Protein AF-A0A453RU62-F1 (afdb_monomer_lite)

Radius of gyration: 100.95 Å; chains: 1; bounding box: 197×63×290 Å

Organism: Aegilops tauschii subsp. strangulata (NCBI:txid200361)

pLDDT: mean 79.33, std 20.81, range [27.25, 98.38]

Secondary structure (DSSP, 8-state):
-HHHHHHHHHHHHHHHHHHHHHHHHHHHHHT-HHHHHHHHHHHHHHHHHHHHHHHHHHHHHHHHHHTT-----------------HHHHHHHHHHHHHHHHHHHHHHHHHHHHHHHHHHHHHHHHHHHHHHHHHHHHHHHHHHHHHHHHHHHHHHHHHHHHHHHHHHHHHHHHHHHHHHHHHHHHHHHHHHHHHHHHHHHHHHHHHHHHHHHHHHHHHHHHHHHHHHHHHHHHHHHHHHHHHHHHHHHHHHHHHHHHHHHHHHHHHHHHHHHHHHHHHHHHHHHHHHHHHHHHHHHHHHHHHHHHHHTT---HHHHHHHHHHHHHTTT-HHHHHHHHHHTT--HHHHHHTT-------------------------------------------HHHHHHHHHHHHHHHHHHHHHHHHHHHHHHHHHHHHTT--

Structure (mmCIF, N/CA/C/O backbone):
data_AF-A0A453RU62-F1
#
_entry.id   AF-A0A453RU62-F1
#
loop_
_atom_site.group_PDB
_atom_site.id
_atom_site.type_symbol
_atom_site.label_atom_id
_atom_site.label_alt_id
_atom_site.label_comp_id
_atom_site.label_asym_id
_atom_site.label_entity_id
_atom_site.label_seq_id
_atom_site.pdbx_PDB_ins_code
_atom_site.Cartn_x
_atom_site.Cartn_y
_atom_site.Cartn_z
_atom_site.occupancy
_atom_site.B_iso_or_equiv
_atom_site.auth_seq_id
_atom_site.auth_comp_id
_atom_site.auth_asym_id
_atom_site.auth_atom_id
_atom_site.pdbx_PDB_model_num
ATOM 1 N N . MET A 1 1 ? 6.036 -5.858 13.578 1.00 65.94 1 MET A N 1
ATOM 2 C CA . MET A 1 1 ? 5.530 -7.227 13.316 1.00 65.94 1 MET A CA 1
ATOM 3 C C . MET A 1 1 ? 5.853 -8.172 14.461 1.00 65.94 1 MET A C 1
ATOM 5 O O . MET A 1 1 ? 4.916 -8.667 15.067 1.00 65.94 1 MET A O 1
ATOM 9 N N . GLU A 1 2 ? 7.126 -8.400 14.797 1.00 74.25 2 GLU A N 1
ATOM 10 C CA . GLU A 1 2 ? 7.509 -9.348 15.863 1.00 74.25 2 GLU A CA 1
ATOM 11 C C . GLU A 1 2 ? 6.912 -8.995 17.237 1.00 74.25 2 GLU A C 1
ATOM 13 O O . GLU A 1 2 ? 6.367 -9.871 17.901 1.00 74.25 2 GLU A O 1
ATOM 18 N N . GLU A 1 3 ? 6.904 -7.714 17.619 1.00 75.75 3 GLU A N 1
ATOM 19 C CA . GLU A 1 3 ? 6.284 -7.241 18.869 1.00 75.75 3 GLU A CA 1
ATOM 20 C C . GLU A 1 3 ? 4.775 -7.529 18.925 1.00 75.75 3 GLU A C 1
ATOM 22 O O . GLU A 1 3 ? 4.309 -8.123 19.891 1.00 75.75 3 GLU A O 1
ATOM 27 N N . LEU A 1 4 ? 4.025 -7.244 17.852 1.00 85.00 4 LEU A N 1
ATOM 28 C CA . LEU A 1 4 ? 2.602 -7.608 17.744 1.00 85.00 4 LEU A CA 1
ATOM 29 C C . LEU A 1 4 ? 2.389 -9.129 17.832 1.00 85.00 4 LEU A C 1
ATOM 31 O O . LEU A 1 4 ? 1.405 -9.591 18.406 1.00 85.00 4 LEU A O 1
ATOM 35 N N . HIS A 1 5 ? 3.316 -9.928 17.293 1.00 83.94 5 HIS A N 1
ATOM 36 C CA . HIS A 1 5 ? 3.272 -11.383 17.435 1.00 83.94 5 HIS A CA 1
ATOM 37 C C . HIS A 1 5 ? 3.538 -11.834 18.879 1.00 83.94 5 HIS A C 1
ATOM 39 O O . HIS A 1 5 ? 2.897 -12.782 19.339 1.00 83.94 5 HIS A O 1
ATOM 45 N N . LYS A 1 6 ? 4.429 -11.142 19.601 1.00 93.56 6 LYS A N 1
ATOM 46 C CA . LYS A 1 6 ? 4.709 -11.366 21.024 1.00 93.56 6 LYS A CA 1
ATOM 47 C C . LYS A 1 6 ? 3.495 -11.013 21.880 1.00 93.56 6 LYS A C 1
ATOM 49 O O . LYS A 1 6 ? 3.019 -11.886 22.599 1.00 93.56 6 LYS A O 1
ATOM 54 N N . GLU A 1 7 ? 2.931 -9.817 21.725 1.00 91.75 7 GLU A N 1
ATOM 55 C CA . GLU A 1 7 ? 1.714 -9.379 22.423 1.00 91.75 7 GLU A CA 1
ATOM 56 C C . GLU A 1 7 ? 0.537 -10.330 22.164 1.00 91.75 7 GLU A C 1
ATOM 58 O O . GLU A 1 7 ? -0.143 -10.757 23.097 1.00 91.75 7 GLU A O 1
ATOM 63 N N . LEU A 1 8 ? 0.331 -10.754 20.911 1.00 91.75 8 LEU A N 1
ATOM 64 C CA . LEU A 1 8 ? -0.702 -11.731 20.562 1.00 91.75 8 LEU A CA 1
ATOM 65 C C . LEU A 1 8 ? -0.430 -13.118 21.174 1.00 91.75 8 LEU A C 1
ATOM 67 O O . LEU A 1 8 ? -1.374 -13.830 21.519 1.00 91.75 8 LEU A O 1
ATOM 71 N N . SER A 1 9 ? 0.835 -13.507 21.355 1.00 92.25 9 SER A N 1
ATOM 72 C CA . SER A 1 9 ? 1.198 -14.749 22.050 1.00 92.25 9 SER A CA 1
ATOM 73 C C . SER A 1 9 ? 0.950 -14.666 23.563 1.00 92.25 9 SER A C 1
ATOM 75 O O . SER A 1 9 ? 0.427 -15.620 24.142 1.00 92.25 9 SER A O 1
ATOM 77 N N . GLU A 1 10 ? 1.224 -13.510 24.177 1.00 94.56 10 GLU A N 1
ATOM 78 C CA . GLU A 1 10 ? 0.992 -13.218 25.596 1.00 94.56 10 GLU A CA 1
ATOM 79 C C . GLU A 1 10 ? -0.510 -13.149 25.897 1.00 94.56 10 GLU A C 1
ATOM 81 O O . GLU A 1 10 ? -0.995 -13.869 26.769 1.00 94.56 10 GLU A O 1
ATOM 86 N N . LYS A 1 11 ? -1.298 -12.426 25.091 1.00 93.38 11 LYS A N 1
ATOM 87 C CA . LYS A 1 11 ? -2.767 -12.404 25.215 1.00 93.38 11 LYS A CA 1
ATOM 88 C C . LYS A 1 11 ? -3.402 -13.777 24.975 1.00 93.38 11 LYS A C 1
ATOM 90 O O . LYS A 1 11 ? -4.380 -14.130 25.632 1.00 93.38 11 LYS A O 1
ATOM 95 N N . LYS A 1 12 ? -2.811 -14.608 24.108 1.00 93.81 12 LYS A N 1
ATOM 96 C CA . LYS A 1 12 ? -3.207 -16.015 23.915 1.00 93.81 12 LYS A CA 1
ATOM 97 C C . LYS A 1 12 ? -2.705 -16.949 25.031 1.00 93.81 12 LYS A C 1
ATOM 99 O O . LYS A 1 12 ? -3.113 -18.112 25.067 1.00 93.81 12 LYS A O 1
ATOM 104 N N . ALA A 1 13 ? -1.830 -16.501 25.929 1.00 92.69 13 ALA A N 1
ATOM 105 C CA . ALA A 1 13 ? -1.513 -17.192 27.179 1.00 92.69 13 ALA A CA 1
ATOM 106 C C . ALA A 1 13 ? -2.485 -16.759 28.290 1.00 92.69 13 ALA A C 1
ATOM 108 O O . ALA A 1 13 ? -3.136 -17.623 28.871 1.00 92.69 13 ALA A O 1
ATOM 109 N N . GLU A 1 14 ? -2.685 -15.450 28.486 1.00 93.62 14 GLU A N 1
ATOM 110 C CA . GLU A 1 14 ? -3.665 -14.883 29.432 1.00 93.62 14 GLU A CA 1
ATOM 111 C C . GLU A 1 14 ? -5.068 -15.477 29.243 1.00 93.62 14 GLU A C 1
ATOM 113 O O . GLU A 1 14 ? -5.672 -15.945 30.205 1.00 93.62 14 GLU A O 1
ATOM 118 N N . LEU A 1 15 ? -5.568 -15.538 28.000 1.00 92.62 15 LEU A N 1
ATOM 119 C CA . LEU A 1 15 ? -6.880 -16.123 27.697 1.00 92.62 15 LEU A CA 1
ATOM 120 C C . LEU A 1 15 ? -6.996 -17.607 28.075 1.00 92.62 15 LEU A C 1
ATOM 122 O O . LEU A 1 15 ? -8.090 -18.046 28.416 1.00 92.62 15 LEU A O 1
ATOM 126 N N . ARG A 1 16 ? -5.898 -18.376 28.035 1.00 93.31 16 ARG A N 1
ATOM 127 C CA . ARG A 1 16 ? -5.907 -19.779 28.480 1.00 93.31 16 ARG A CA 1
ATOM 128 C C . ARG A 1 16 ? -5.945 -19.865 30.001 1.00 93.31 16 ARG A C 1
ATOM 130 O O . ARG A 1 16 ? -6.835 -20.527 30.515 1.00 93.31 16 ARG A O 1
ATOM 137 N N . CYS A 1 17 ? -5.102 -19.109 30.706 1.00 91.00 17 CYS A N 1
ATOM 138 C CA . CYS A 1 17 ? -5.149 -19.044 32.170 1.00 91.00 17 CYS A CA 1
ATOM 139 C C . CYS A 1 17 ? -6.540 -18.628 32.683 1.00 91.00 17 CYS A C 1
ATOM 141 O O . CYS A 1 17 ? -7.087 -19.283 33.562 1.00 91.00 17 CYS A O 1
ATOM 143 N N . LEU A 1 18 ? -7.159 -17.604 32.084 1.00 91.50 18 LEU A N 1
ATOM 144 C CA . LEU A 1 18 ? -8.507 -17.145 32.450 1.00 91.50 18 LEU A CA 1
ATOM 145 C C . LEU A 1 18 ? -9.611 -18.170 32.132 1.00 91.50 18 LEU A C 1
ATOM 147 O O . LEU A 1 18 ? -10.624 -18.219 32.831 1.00 91.50 18 LEU A O 1
ATOM 151 N N . GLN A 1 19 ? -9.435 -18.985 31.088 1.00 91.12 19 GLN A N 1
ATOM 152 C CA . GLN A 1 19 ? -10.355 -20.071 30.747 1.00 91.12 19 GLN A CA 1
ATOM 153 C C . GLN A 1 19 ? -10.204 -21.258 31.713 1.00 91.12 19 GLN A C 1
ATOM 155 O O . GLN A 1 19 ? -11.210 -21.811 32.165 1.00 91.12 19 GLN A O 1
ATOM 160 N N . ASP A 1 20 ? -8.973 -21.592 32.101 1.00 90.25 20 ASP A N 1
ATOM 161 C CA . ASP A 1 20 ? -8.682 -22.608 33.112 1.00 90.25 20 ASP A CA 1
ATOM 162 C C . ASP A 1 20 ? -9.222 -22.169 34.493 1.00 90.25 20 ASP A C 1
ATOM 164 O O . ASP A 1 20 ? -9.928 -22.942 35.142 1.00 90.25 20 ASP A O 1
ATOM 168 N N . GLU A 1 21 ? -9.028 -20.902 34.890 1.00 90.38 21 GLU A N 1
ATOM 169 C CA . GLU A 1 21 ? -9.583 -20.274 36.109 1.00 90.38 21 GLU A CA 1
ATOM 170 C C . GLU A 1 21 ? -11.116 -20.149 36.133 1.00 90.38 21 GLU A C 1
ATOM 172 O O . GLU A 1 21 ? -11.716 -19.973 37.199 1.00 90.38 21 GLU A O 1
ATOM 177 N N . LEU A 1 22 ? -11.776 -20.160 34.972 1.00 85.81 22 LEU A N 1
ATOM 178 C CA . LEU A 1 22 ? -13.232 -20.306 34.892 1.00 85.81 22 LEU A CA 1
ATOM 179 C C . LEU A 1 22 ? -13.627 -21.765 35.126 1.00 85.81 22 LEU A C 1
ATOM 181 O O . LEU A 1 22 ? -14.515 -22.034 35.933 1.00 85.81 22 LEU A O 1
ATOM 185 N N . SER A 1 23 ? -12.922 -22.706 34.490 1.00 84.12 23 SER A N 1
ATOM 186 C CA . SER A 1 23 ? -13.201 -24.136 34.639 1.00 84.12 23 SER A CA 1
ATOM 187 C C . SER A 1 23 ? -13.019 -24.632 36.079 1.00 84.12 23 SER A C 1
ATOM 189 O O . SER A 1 23 ? -13.813 -25.451 36.542 1.00 84.12 23 SER A O 1
ATOM 191 N N . THR A 1 24 ? -12.039 -24.117 36.831 1.00 83.50 24 THR A N 1
ATOM 192 C CA . THR A 1 24 ? -11.877 -24.455 38.253 1.00 83.50 24 THR A CA 1
ATOM 193 C C . THR A 1 24 ? -13.017 -23.892 39.093 1.00 83.50 24 THR A C 1
ATOM 195 O O . THR A 1 24 ? -13.647 -24.657 39.816 1.00 83.50 24 THR A O 1
ATOM 198 N N . ARG A 1 25 ? -13.374 -22.609 38.942 1.00 79.31 25 ARG A N 1
ATOM 199 C CA . ARG A 1 25 ? -14.477 -21.987 39.704 1.00 79.31 25 ARG A CA 1
ATOM 200 C C . ARG A 1 25 ? -15.849 -22.601 39.431 1.00 79.31 25 ARG A C 1
ATOM 202 O O . ARG A 1 25 ? -16.660 -22.691 40.353 1.00 79.31 25 ARG A O 1
ATOM 209 N N . ASP A 1 26 ? -16.127 -23.034 38.204 1.00 76.25 26 ASP A N 1
ATOM 210 C CA . ASP A 1 26 ? -17.387 -23.720 37.898 1.00 76.25 26 ASP A CA 1
ATOM 211 C C . ASP A 1 26 ? -17.417 -25.145 38.482 1.00 76.25 26 ASP A C 1
ATOM 213 O O . ASP A 1 26 ? -18.457 -25.575 38.986 1.00 76.25 26 ASP A O 1
ATOM 217 N N . ASN A 1 27 ? -16.276 -25.846 38.534 1.00 73.75 27 ASN A N 1
ATOM 218 C CA . ASN A 1 27 ? -16.156 -27.117 39.260 1.00 73.75 27 ASN A CA 1
ATOM 219 C C . ASN A 1 27 ? -16.254 -26.935 40.789 1.00 73.75 27 ASN A C 1
ATOM 221 O O . ASN A 1 27 ? -16.921 -27.724 41.455 1.00 73.75 27 ASN A O 1
ATOM 225 N N . GLU A 1 28 ? -15.660 -25.882 41.355 1.00 72.12 28 GLU A N 1
ATOM 226 C CA . GLU A 1 28 ? -15.782 -25.533 42.779 1.00 72.12 28 GLU A CA 1
ATOM 227 C C . GLU A 1 28 ? -17.232 -25.198 43.156 1.00 72.12 28 GLU A C 1
ATOM 229 O O . GLU A 1 28 ? -17.719 -25.658 44.186 1.00 72.12 28 GLU A O 1
ATOM 234 N N . ARG A 1 29 ? -17.966 -24.483 42.290 1.00 63.69 29 ARG A N 1
ATOM 235 C CA . ARG A 1 29 ? -19.414 -24.253 42.444 1.00 63.69 29 ARG A CA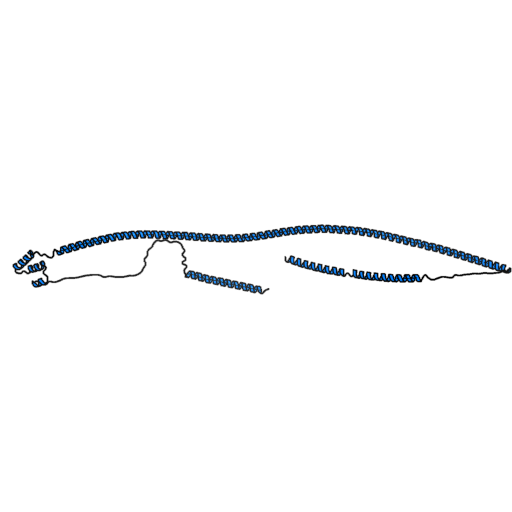 1
ATOM 236 C C . ARG A 1 29 ? -20.238 -25.534 42.336 1.00 63.69 29 ARG A C 1
ATOM 238 O O . ARG A 1 29 ? -21.176 -25.711 43.109 1.00 63.69 29 ARG A O 1
ATOM 245 N N . ALA A 1 30 ? -19.907 -26.426 41.403 1.00 60.75 30 ALA A N 1
ATOM 246 C CA . ALA A 1 30 ? -20.560 -27.731 41.291 1.00 60.75 30 ALA A CA 1
ATOM 247 C C . ALA A 1 30 ? -20.283 -28.629 42.515 1.00 60.75 30 ALA A C 1
ATOM 249 O O . ALA A 1 30 ? -21.112 -29.469 42.865 1.00 60.75 30 ALA A O 1
ATOM 250 N N . SER A 1 31 ? -19.144 -28.417 43.179 1.00 60.47 31 SER A N 1
ATOM 251 C CA . SER A 1 31 ? -18.705 -29.110 44.391 1.00 60.47 31 SER A CA 1
ATOM 252 C C . SER A 1 31 ? -18.966 -28.318 45.686 1.00 60.47 31 SER A C 1
ATOM 254 O O . SER A 1 31 ? -18.329 -28.604 46.704 1.00 60.47 31 SER A O 1
ATOM 256 N N . ASP A 1 32 ? -19.880 -27.337 45.687 1.00 66.69 32 ASP A N 1
ATOM 257 C CA . ASP A 1 32 ? -20.143 -26.523 46.879 1.00 66.69 32 ASP A CA 1
ATOM 258 C C . ASP A 1 32 ? -20.687 -27.374 48.042 1.00 66.69 32 ASP A C 1
ATOM 260 O O . ASP A 1 32 ? -21.855 -27.787 48.086 1.00 66.69 32 ASP A O 1
ATOM 264 N N . GLY A 1 33 ? -19.821 -27.589 49.035 1.00 69.81 33 GLY A N 1
ATOM 265 C CA . GLY A 1 33 ? -20.135 -28.307 50.263 1.00 69.81 33 GLY A CA 1
ATOM 266 C C . GLY A 1 33 ? -21.271 -27.673 51.069 1.00 69.81 33 GLY A C 1
ATOM 267 O O . GLY A 1 33 ? -21.902 -28.381 51.855 1.00 69.81 33 GLY A O 1
ATOM 268 N N . SER A 1 34 ? -21.601 -26.391 50.854 1.00 71.38 34 SER A N 1
ATOM 269 C CA . SER A 1 34 ? -22.770 -25.753 51.469 1.00 71.38 34 SER A CA 1
ATOM 270 C C . SER A 1 34 ? -24.075 -26.414 51.004 1.00 71.38 34 SER A C 1
ATOM 272 O O . SER A 1 34 ? -24.909 -26.780 51.835 1.00 71.38 34 SER A O 1
ATOM 274 N N . LEU A 1 35 ? -24.212 -26.693 49.702 1.00 74.81 35 LEU A N 1
ATOM 275 C CA . LEU A 1 35 ? -25.387 -27.348 49.121 1.00 74.81 35 LEU A CA 1
ATOM 276 C C . LEU A 1 35 ? -25.478 -28.819 49.539 1.00 74.81 35 LEU A C 1
ATOM 278 O O . LEU A 1 35 ? -26.570 -29.318 49.826 1.00 74.81 35 LEU A O 1
ATOM 282 N N . GLN A 1 36 ? -24.344 -29.521 49.618 1.00 79.19 36 GLN A N 1
ATOM 283 C CA . GLN A 1 36 ? -24.315 -30.922 50.046 1.00 79.19 36 GLN A CA 1
ATOM 284 C C . GLN A 1 36 ? -24.582 -31.072 51.557 1.00 79.19 36 GLN A C 1
ATOM 286 O O . GLN A 1 36 ? -25.291 -31.996 51.970 1.00 79.19 36 GLN A O 1
ATOM 291 N N . SER A 1 37 ? -24.107 -30.125 52.372 1.00 81.62 37 SER A N 1
ATOM 292 C CA . SER A 1 37 ? -24.439 -30.005 53.797 1.00 81.62 37 SER A CA 1
ATOM 293 C C . SER A 1 37 ? -25.927 -29.700 54.000 1.00 81.62 37 SER A C 1
ATOM 295 O O . SER A 1 37 ? -26.617 -30.438 54.705 1.00 81.62 37 SER A O 1
ATOM 297 N N . LEU A 1 38 ? -26.470 -28.699 53.295 1.00 82.81 38 LEU A N 1
ATOM 298 C CA . LEU A 1 38 ? -27.887 -28.329 53.361 1.00 82.81 38 LEU A CA 1
ATOM 299 C C . LEU A 1 38 ? -28.800 -29.496 52.952 1.00 82.81 38 LEU A C 1
ATOM 301 O O . LEU A 1 38 ? -29.775 -29.794 53.638 1.00 82.81 38 LEU A O 1
ATOM 305 N N . ARG A 1 39 ? -28.450 -30.223 51.883 1.00 85.94 39 ARG A N 1
ATOM 306 C CA . ARG A 1 39 ? -29.174 -31.429 51.448 1.00 85.94 39 ARG A CA 1
ATOM 307 C C . ARG A 1 39 ? -29.140 -32.544 52.499 1.00 85.94 39 ARG A C 1
ATOM 309 O O . ARG A 1 39 ? -30.137 -33.240 52.674 1.00 85.94 39 ARG A O 1
ATOM 316 N N . SER A 1 40 ? -28.029 -32.690 53.219 1.00 86.75 40 SER A N 1
ATOM 317 C CA . SER A 1 40 ? -27.896 -33.654 54.321 1.00 86.75 40 SER A CA 1
ATOM 318 C C . SER A 1 40 ? -28.731 -33.244 55.542 1.00 86.75 40 SER A C 1
ATOM 320 O O . SER A 1 40 ? -29.399 -34.085 56.141 1.00 86.75 40 SER A O 1
ATOM 322 N N . MET A 1 41 ? -28.774 -31.948 55.862 1.00 90.31 41 MET A N 1
ATOM 323 C CA . MET A 1 41 ? -29.608 -31.386 56.931 1.00 90.31 41 MET A CA 1
ATOM 324 C C . MET A 1 41 ? -31.109 -31.553 56.643 1.00 90.31 41 MET A C 1
ATOM 326 O O . MET A 1 41 ? -31.858 -31.962 57.528 1.00 90.31 41 MET A O 1
ATOM 330 N N . VAL A 1 42 ? -31.548 -31.323 55.400 1.00 88.94 42 VAL A N 1
ATOM 331 C CA . VAL A 1 42 ? -32.942 -31.563 54.976 1.00 88.94 42 VAL A CA 1
ATOM 332 C C . VAL A 1 42 ? -33.329 -33.036 55.145 1.00 88.94 42 VAL A C 1
ATOM 334 O O . VAL A 1 42 ? -34.394 -33.321 55.686 1.00 88.94 42 VAL A O 1
ATOM 337 N N . MET A 1 43 ? -32.455 -33.976 54.764 1.00 90.25 43 MET A N 1
ATOM 338 C CA . MET A 1 43 ? -32.695 -35.414 54.968 1.00 90.25 43 MET A CA 1
ATOM 339 C C . MET A 1 43 ? -32.805 -35.790 56.456 1.00 90.25 43 MET A C 1
ATOM 341 O O . MET A 1 43 ? -33.638 -36.625 56.812 1.00 90.25 43 MET A O 1
ATOM 345 N N . ALA A 1 44 ? -32.005 -35.170 57.331 1.00 90.38 44 ALA A N 1
ATOM 346 C CA . ALA A 1 44 ? -32.076 -35.393 58.776 1.00 90.38 44 ALA A CA 1
ATOM 347 C C . ALA A 1 44 ? -33.400 -34.881 59.374 1.00 90.38 44 ALA A C 1
ATOM 349 O O . ALA A 1 44 ? -34.114 -35.649 60.019 1.00 90.38 44 ALA A O 1
ATOM 350 N N . LEU A 1 45 ? -33.775 -33.631 59.078 1.00 89.62 45 LEU A N 1
ATOM 351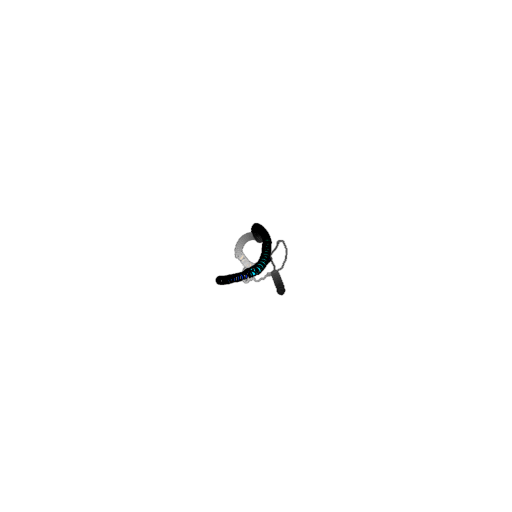 C CA . LEU A 1 45 ? -35.038 -33.026 59.525 1.00 89.62 45 LEU A CA 1
ATOM 352 C C . LEU A 1 45 ? -36.265 -33.788 58.999 1.00 89.62 45 LEU A C 1
ATOM 354 O O . LEU A 1 45 ? -37.261 -33.940 59.704 1.00 89.62 45 LEU A O 1
ATOM 358 N N . GLN A 1 46 ? -36.202 -34.302 57.767 1.00 91.50 46 GLN A N 1
ATOM 359 C CA . GLN A 1 46 ? -37.283 -35.098 57.187 1.00 91.50 46 GLN A CA 1
ATOM 360 C C . GLN A 1 46 ? -37.465 -36.444 57.909 1.00 91.50 46 GLN A C 1
ATOM 362 O O . GLN A 1 46 ? -38.605 -36.882 58.078 1.00 91.50 46 GLN A O 1
ATOM 367 N N . LYS A 1 47 ? -36.376 -37.065 58.387 1.00 92.88 47 LYS A N 1
ATOM 368 C CA . LYS A 1 47 ? -36.436 -38.272 59.225 1.00 92.88 47 LYS A CA 1
ATOM 369 C C . LYS A 1 47 ? -37.000 -37.966 60.618 1.00 92.88 47 LYS A C 1
ATOM 371 O O . LYS A 1 47 ? -37.925 -38.644 61.060 1.00 92.88 47 LYS A O 1
ATOM 376 N N . GLU A 1 48 ? -36.495 -36.929 61.280 1.00 91.56 48 GLU A N 1
ATOM 377 C CA . GLU A 1 48 ? -36.962 -36.513 62.610 1.00 91.56 48 GLU A CA 1
ATOM 378 C C . GLU A 1 48 ? -38.473 -36.214 62.612 1.00 91.56 48 GLU A C 1
ATOM 380 O O . GLU A 1 48 ? -39.200 -36.637 63.507 1.00 91.56 48 GLU A O 1
ATOM 385 N N . ASN A 1 49 ? -38.980 -35.586 61.548 1.00 89.00 49 ASN A N 1
ATOM 386 C CA . ASN A 1 49 ? -40.408 -35.320 61.368 1.00 89.00 49 ASN A CA 1
ATOM 387 C C . ASN A 1 49 ? -41.242 -36.616 61.219 1.00 89.00 49 ASN A C 1
ATOM 389 O O . ASN A 1 49 ? -42.349 -36.699 61.754 1.00 89.00 49 ASN A O 1
ATOM 393 N N . SER A 1 50 ? -40.718 -37.667 60.568 1.00 92.19 50 SER A N 1
ATOM 394 C CA . SER A 1 50 ? -41.377 -38.986 60.577 1.00 92.19 50 SER A CA 1
ATOM 395 C C . SER A 1 50 ? -41.333 -39.674 61.946 1.00 92.19 50 SER A C 1
ATOM 397 O O . SER A 1 50 ? -42.351 -40.229 62.362 1.00 92.19 50 SER A O 1
ATOM 399 N N . ASP A 1 51 ? -40.218 -39.583 62.673 1.00 91.06 51 ASP A N 1
ATOM 400 C CA . ASP A 1 51 ? -40.058 -40.207 63.993 1.00 91.06 51 ASP A CA 1
ATOM 401 C C . ASP A 1 51 ? -40.995 -39.542 65.032 1.00 91.06 51 ASP A C 1
ATOM 403 O O . ASP A 1 51 ? -41.741 -40.224 65.742 1.00 91.06 51 ASP A O 1
ATOM 407 N N . LEU A 1 52 ? -41.078 -38.204 65.040 1.00 89.38 52 LEU A N 1
ATOM 408 C CA . LEU A 1 52 ? -42.022 -37.429 65.863 1.00 89.38 52 LEU A CA 1
ATOM 409 C C . LEU A 1 52 ? -43.492 -37.739 65.538 1.00 89.38 52 LEU A C 1
ATOM 411 O O . LEU A 1 52 ? -44.342 -37.764 66.433 1.00 89.38 52 LEU A O 1
ATOM 415 N N . LYS A 1 53 ? -43.813 -37.999 64.264 1.00 89.81 53 LYS A N 1
ATOM 416 C CA . LYS A 1 53 ? -45.172 -38.363 63.835 1.00 89.81 53 LYS A CA 1
ATOM 417 C C . LYS A 1 53 ? -45.601 -39.737 64.361 1.00 89.81 53 LYS A C 1
ATOM 419 O O . LYS A 1 53 ? -46.785 -39.917 64.642 1.00 89.81 53 LYS A O 1
ATOM 424 N N . ILE A 1 54 ? -44.661 -40.670 64.532 1.00 88.50 54 ILE A N 1
ATOM 425 C CA . ILE A 1 54 ? -44.902 -41.980 65.157 1.00 88.50 54 ILE A CA 1
ATOM 426 C C . ILE A 1 54 ? -45.089 -41.814 66.672 1.00 88.50 54 ILE A C 1
ATOM 428 O O . ILE A 1 54 ? -46.095 -42.271 67.215 1.00 88.50 54 ILE A O 1
ATOM 432 N N . ALA A 1 55 ? -44.188 -41.088 67.345 1.00 86.19 55 ALA A N 1
ATOM 433 C CA . ALA A 1 55 ? -44.269 -40.843 68.789 1.00 86.19 55 ALA A CA 1
ATOM 434 C C . ALA A 1 55 ? -45.589 -40.163 69.206 1.00 86.19 55 ALA A C 1
ATOM 436 O O . ALA A 1 55 ? -46.207 -40.546 70.201 1.00 86.19 55 ALA A O 1
ATOM 437 N N . LYS A 1 56 ? -46.076 -39.207 68.401 1.00 87.38 56 LYS A N 1
ATOM 438 C CA . LYS A 1 56 ? -47.376 -38.550 68.614 1.00 87.38 56 LYS A CA 1
ATOM 439 C C . LYS A 1 56 ? -48.568 -39.516 68.543 1.00 87.38 56 LYS A C 1
ATOM 441 O O . LYS A 1 56 ? -49.569 -39.261 69.206 1.00 87.38 56 LYS A O 1
ATOM 446 N N . GLY A 1 57 ? -48.480 -40.592 67.757 1.00 83.69 57 GLY A N 1
ATOM 447 C CA . GLY A 1 57 ? -49.508 -41.636 67.717 1.00 83.69 57 GLY A CA 1
ATOM 448 C C . GLY A 1 57 ? -49.585 -42.396 69.041 1.00 83.69 57 GLY A C 1
ATOM 449 O O . GLY A 1 57 ? -50.640 -42.423 69.668 1.00 83.69 57 GLY A O 1
ATOM 450 N N . SER A 1 58 ? -48.442 -42.905 69.512 1.00 82.62 58 SER A N 1
ATOM 451 C CA . SER A 1 58 ? -48.340 -43.678 70.761 1.00 82.62 58 SER A CA 1
ATOM 452 C C . SER A 1 58 ? -48.880 -42.916 71.979 1.00 82.62 58 SER A C 1
ATOM 454 O O . SER A 1 58 ? -49.655 -43.462 72.757 1.00 82.62 58 SER A O 1
ATOM 456 N N . LEU A 1 59 ? -48.532 -41.631 72.122 1.00 81.75 59 LEU A N 1
ATOM 457 C CA . LEU A 1 59 ? -49.006 -40.798 73.238 1.00 81.75 59 LEU A CA 1
ATOM 458 C C . LEU A 1 59 ? -50.520 -40.521 73.190 1.00 81.75 59 LEU A C 1
ATOM 460 O O . LEU A 1 59 ? -51.134 -40.261 74.223 1.00 81.75 59 LEU A O 1
ATOM 464 N N . TYR A 1 60 ? -51.136 -40.568 72.004 1.00 81.88 60 TYR A N 1
ATOM 465 C CA . TYR A 1 60 ? -52.584 -40.407 71.859 1.00 81.88 60 TYR A CA 1
ATOM 466 C C . TYR A 1 60 ? -53.338 -41.675 72.292 1.00 81.88 60 TYR A C 1
ATOM 468 O O . TYR A 1 60 ? -54.422 -41.580 72.863 1.00 81.88 60 TYR A O 1
ATOM 476 N N . GLU A 1 61 ? -52.744 -42.853 72.082 1.00 76.81 61 GLU A N 1
ATOM 477 C CA . GLU A 1 61 ? -53.273 -44.135 72.561 1.00 76.81 61 GLU A CA 1
ATOM 478 C C . GLU A 1 61 ? -53.128 -44.282 74.088 1.00 76.81 61 GLU A C 1
ATOM 480 O O . GLU A 1 61 ? -54.049 -44.763 74.747 1.00 76.81 61 GLU A O 1
ATOM 485 N N . GLU A 1 62 ? -52.029 -43.811 74.687 1.00 77.75 62 GLU A N 1
ATOM 486 C CA . GLU A 1 62 ? -51.862 -43.814 76.151 1.00 77.75 62 GLU A CA 1
ATOM 487 C C . GLU A 1 62 ? -52.883 -42.915 76.867 1.00 77.75 62 GLU A C 1
ATOM 489 O O . GLU A 1 62 ? -53.466 -43.332 77.871 1.00 77.75 62 GLU A O 1
ATOM 494 N N . LEU A 1 63 ? -53.161 -41.716 76.336 1.00 75.50 63 LEU A N 1
ATOM 495 C CA . LEU A 1 63 ? -54.082 -40.759 76.963 1.00 75.50 63 LEU A CA 1
ATOM 496 C C . LEU A 1 63 ? -55.509 -41.323 77.104 1.00 75.50 63 LEU A C 1
ATOM 498 O O . LEU A 1 63 ? -56.128 -41.185 78.158 1.00 75.50 63 LEU A O 1
ATOM 502 N N . VAL A 1 64 ? -56.003 -42.013 76.068 1.00 74.56 64 VAL A N 1
ATOM 503 C CA . VAL A 1 64 ? -57.346 -42.628 76.037 1.00 74.56 64 VAL A CA 1
ATOM 504 C C . VAL A 1 64 ? -57.512 -43.720 77.103 1.00 74.56 64 VAL A C 1
ATOM 506 O O . VAL A 1 64 ? -58.614 -43.932 77.608 1.00 74.56 64 VAL A O 1
ATOM 509 N N . ASN A 1 65 ? -56.430 -44.397 77.497 1.00 65.69 65 ASN A N 1
ATOM 510 C CA . ASN A 1 65 ? -56.486 -45.469 78.492 1.00 65.69 65 ASN A CA 1
ATOM 511 C C . ASN A 1 65 ? -56.599 -44.962 79.944 1.00 65.69 65 ASN A C 1
ATOM 513 O O . ASN A 1 65 ? -56.996 -45.731 80.821 1.00 65.69 65 ASN A O 1
ATOM 517 N N . MET A 1 66 ? -56.272 -43.695 80.230 1.00 57.72 66 MET A N 1
ATOM 518 C CA . MET A 1 66 ? -56.179 -43.204 81.614 1.00 57.72 66 MET A CA 1
ATOM 519 C C . MET A 1 66 ? -57.500 -42.673 82.201 1.00 57.72 66 MET A C 1
ATOM 521 O O . MET A 1 66 ? -57.651 -42.622 83.420 1.00 57.72 66 MET A O 1
ATOM 525 N N . GLU A 1 67 ? -58.482 -42.319 81.368 1.00 48.34 67 GLU A N 1
ATOM 526 C CA . GLU A 1 67 ? -59.699 -41.588 81.781 1.00 48.34 67 GLU A CA 1
ATOM 527 C C . GLU A 1 67 ? -60.767 -42.463 82.493 1.00 48.34 67 GLU A C 1
ATOM 529 O O . GLU A 1 67 ? -61.826 -41.986 82.891 1.00 48.34 67 GLU A O 1
ATOM 534 N N . SER A 1 68 ? -60.505 -43.761 82.688 1.00 46.81 68 SER A N 1
ATOM 535 C CA . SER A 1 68 ? -61.540 -44.766 83.007 1.00 46.81 68 SER A CA 1
ATOM 536 C C . SER A 1 68 ? -61.761 -45.106 84.498 1.00 46.81 68 SER A C 1
ATOM 538 O O . SER A 1 68 ? -62.503 -46.044 84.783 1.00 46.81 68 SER A O 1
ATOM 540 N N . THR A 1 69 ? -61.141 -44.419 85.475 1.00 38.72 69 THR A N 1
ATOM 541 C CA . THR A 1 69 ? -61.214 -44.833 86.905 1.00 38.72 69 THR A CA 1
ATOM 542 C C . THR A 1 69 ? -61.301 -43.677 87.916 1.00 38.72 69 THR A C 1
ATOM 544 O O . THR A 1 69 ? -60.354 -42.902 88.011 1.00 38.72 69 THR A O 1
ATOM 547 N N . THR A 1 70 ? -62.365 -43.632 88.749 1.00 35.31 70 THR A N 1
ATOM 548 C CA . THR A 1 70 ? -62.365 -43.384 90.231 1.00 35.31 70 THR A CA 1
ATOM 549 C C . THR A 1 70 ? -63.690 -42.798 90.767 1.00 35.31 70 THR A C 1
ATOM 551 O O . THR A 1 70 ? -64.077 -41.693 90.400 1.00 35.31 70 THR A O 1
ATOM 554 N N . GLN A 1 71 ? -64.328 -43.482 91.731 1.00 36.66 71 GLN A N 1
ATOM 555 C CA . GLN A 1 71 ? -65.249 -42.956 92.771 1.00 36.66 71 GLN A CA 1
ATOM 556 C C . GLN A 1 71 ? -65.573 -44.113 93.757 1.00 36.66 71 GLN A C 1
ATOM 558 O O . GLN A 1 71 ? -65.428 -45.265 93.361 1.00 36.66 71 GLN A O 1
ATOM 563 N N . LYS A 1 72 ? -66.002 -43.964 95.025 1.00 37.81 72 LYS A N 1
ATOM 564 C CA . LYS A 1 72 ? -66.308 -42.838 95.949 1.00 37.81 72 LYS A CA 1
ATOM 565 C C . LYS A 1 72 ? -66.367 -43.415 97.393 1.00 37.81 72 LYS A C 1
ATOM 567 O O . LYS A 1 72 ? -66.320 -44.634 97.517 1.00 37.81 72 LYS A O 1
ATOM 572 N N . VAL A 1 73 ? -66.569 -42.593 98.436 1.00 31.83 73 VAL A N 1
ATOM 573 C CA . VAL A 1 73 ? -67.557 -42.747 99.556 1.00 31.83 73 VAL A CA 1
ATOM 574 C C . VAL A 1 73 ? -67.260 -41.722 100.674 1.00 31.83 73 VAL A C 1
ATOM 576 O O . VAL A 1 73 ? -66.174 -41.150 100.704 1.00 31.83 73 VAL A O 1
ATOM 579 N N . ASP A 1 74 ? -68.261 -41.418 101.510 1.00 28.14 74 ASP A N 1
ATOM 580 C CA . ASP A 1 74 ? -68.372 -40.215 102.356 1.00 28.14 74 ASP A CA 1
ATOM 581 C C . ASP A 1 74 ? -68.663 -40.531 103.853 1.00 28.14 74 ASP A C 1
ATOM 583 O O . ASP A 1 74 ? -68.738 -41.696 104.244 1.00 28.14 74 ASP A O 1
ATOM 587 N N . ASN A 1 75 ? -68.813 -39.496 104.691 1.00 39.47 75 ASN A N 1
ATOM 588 C CA . ASN A 1 75 ? -68.773 -39.526 106.166 1.00 39.47 75 ASN A CA 1
ATOM 589 C C . ASN A 1 75 ? -70.130 -39.250 106.882 1.00 39.47 75 ASN A C 1
ATOM 591 O O . ASN A 1 75 ? -70.972 -38.523 106.361 1.00 39.47 75 ASN A O 1
ATOM 595 N N . SER A 1 76 ? -70.327 -39.765 108.113 1.00 28.09 76 SER A N 1
ATOM 596 C CA . SER A 1 76 ? -71.381 -39.401 109.111 1.00 28.09 76 SER A CA 1
ATOM 597 C C . SER A 1 76 ? -71.005 -39.988 110.501 1.00 28.09 76 SER A C 1
ATOM 599 O O . SER A 1 76 ? -70.432 -41.073 110.503 1.00 28.09 76 SER A O 1
ATOM 601 N N . THR A 1 77 ? -71.122 -39.400 111.714 1.00 31.12 77 THR A N 1
ATOM 602 C CA . THR A 1 77 ? -72.035 -38.447 112.431 1.00 31.12 77 THR A CA 1
ATOM 603 C C . THR A 1 77 ? -73.238 -39.079 113.180 1.00 31.12 77 THR A C 1
ATOM 605 O O . THR A 1 77 ? -73.671 -40.165 112.808 1.00 31.12 77 THR A O 1
ATOM 608 N N . SER A 1 78 ? -73.764 -38.374 114.214 1.00 29.98 78 SER A N 1
ATOM 609 C CA . SER A 1 78 ? -74.905 -38.685 115.142 1.00 29.98 78 SER A CA 1
ATOM 610 C C . SER A 1 78 ? -74.618 -39.619 116.358 1.00 29.98 78 SER A C 1
ATOM 612 O O . SER A 1 78 ? -73.679 -40.407 116.273 1.00 29.98 78 SER A O 1
ATOM 614 N N . ASP A 1 79 ? -75.326 -39.635 117.516 1.00 27.83 79 ASP A N 1
ATOM 615 C CA . ASP A 1 79 ? -76.225 -38.686 118.257 1.00 27.83 79 ASP A CA 1
ATOM 616 C C . ASP A 1 79 ? -76.508 -39.230 119.717 1.00 27.83 79 ASP A C 1
ATOM 618 O O . ASP A 1 79 ? -76.374 -40.433 119.918 1.00 27.83 79 ASP A O 1
ATOM 622 N N . VAL A 1 80 ? -76.609 -38.426 120.811 1.00 34.56 80 VAL A N 1
ATOM 623 C CA . VAL A 1 80 ? -77.802 -37.871 121.567 1.00 34.56 80 VAL A CA 1
ATOM 624 C C . VAL A 1 80 ? -78.398 -38.780 122.703 1.00 34.56 80 VAL A C 1
ATOM 626 O O . VAL A 1 80 ? -78.044 -39.948 122.795 1.00 34.56 80 VAL A O 1
ATOM 629 N N . ASP A 1 81 ? -79.258 -38.204 123.582 1.00 31.77 81 ASP A N 1
ATOM 630 C CA . ASP A 1 81 ? -80.177 -38.783 124.620 1.00 31.77 81 ASP A CA 1
ATOM 631 C C . ASP A 1 81 ? -79.648 -39.176 126.044 1.00 31.77 81 ASP A C 1
ATOM 633 O O . ASP A 1 81 ? -78.515 -39.626 126.174 1.00 31.77 81 ASP A O 1
ATOM 637 N N . ASN A 1 82 ? -80.392 -39.102 127.188 1.00 38.12 82 ASN A N 1
ATOM 638 C CA . ASN A 1 82 ? -81.568 -38.294 127.651 1.00 38.12 82 ASN A CA 1
ATOM 639 C C . ASN A 1 82 ? -81.853 -38.464 129.203 1.00 38.12 82 ASN A C 1
ATOM 641 O O . ASN A 1 82 ? -81.211 -39.276 129.864 1.00 38.12 82 ASN A O 1
ATOM 645 N N . PHE A 1 83 ? -82.876 -37.766 129.745 1.00 31.81 83 PHE A N 1
ATOM 646 C CA . PHE A 1 83 ? -83.684 -37.960 130.991 1.00 31.81 83 PHE A CA 1
ATOM 647 C C . PHE A 1 83 ? -83.255 -37.472 132.417 1.00 31.81 83 PHE A C 1
ATOM 649 O O . PHE A 1 83 ? -82.553 -38.148 133.173 1.00 31.81 83 PHE A O 1
ATOM 656 N N . SER A 1 84 ? -83.868 -36.342 132.819 1.00 45.06 84 SER A N 1
ATOM 657 C CA . SER A 1 84 ? -84.618 -35.984 134.063 1.00 45.06 84 SER A CA 1
ATOM 658 C C . SER A 1 84 ? -84.189 -36.392 135.489 1.00 45.06 84 SER A C 1
ATOM 660 O O . SER A 1 84 ? -84.057 -37.581 135.783 1.00 45.06 84 SER A O 1
ATOM 662 N N . ASP A 1 85 ? -84.180 -35.422 136.417 1.00 38.12 85 ASP A N 1
ATOM 663 C CA . ASP A 1 85 ? -84.718 -35.480 137.806 1.00 38.12 85 ASP A CA 1
ATOM 664 C C . ASP A 1 85 ? -84.791 -34.049 138.410 1.00 38.12 85 ASP A C 1
ATOM 666 O O . ASP A 1 85 ? -84.222 -33.137 137.828 1.00 38.12 85 ASP A O 1
ATOM 670 N N . VAL A 1 86 ? -85.431 -33.781 139.557 1.00 49.19 86 VAL A N 1
ATOM 671 C CA . VAL A 1 86 ? -85.581 -32.389 140.072 1.00 49.19 86 VAL A CA 1
ATOM 672 C C . VAL A 1 86 ? -84.358 -31.864 140.838 1.00 49.19 86 VAL A C 1
ATOM 674 O O . VAL A 1 86 ? -84.069 -30.670 140.755 1.00 49.19 86 VAL A O 1
ATOM 677 N N . GLU A 1 87 ? -83.559 -32.713 141.494 1.00 46.72 87 GLU A N 1
ATOM 678 C CA . GLU A 1 87 ? -82.214 -32.273 141.918 1.00 46.72 87 GLU A CA 1
ATOM 679 C C . GLU A 1 87 ? -81.292 -32.161 140.691 1.00 46.72 87 GLU A C 1
ATOM 681 O O . GLU A 1 87 ? -80.525 -31.199 140.589 1.00 46.72 87 GLU A O 1
ATOM 686 N N . LYS A 1 88 ? -81.484 -33.026 139.672 1.00 52.75 88 LYS A N 1
ATOM 687 C CA . LYS A 1 88 ? -80.890 -32.769 138.357 1.00 52.75 88 LYS A CA 1
ATOM 688 C C . LYS A 1 88 ? -81.394 -31.459 137.758 1.00 52.75 88 LYS A C 1
ATOM 690 O O . LYS A 1 88 ? -80.592 -30.851 137.098 1.00 52.75 88 LYS A O 1
ATOM 695 N N . VAL A 1 89 ? -82.582 -30.905 138.023 1.00 55.19 89 VAL A N 1
ATOM 696 C CA . VAL A 1 89 ? -82.931 -29.562 137.494 1.00 55.19 89 VAL A CA 1
ATOM 697 C C . VAL A 1 89 ? -81.957 -28.479 137.992 1.00 55.19 89 VAL A C 1
ATOM 699 O O . VAL A 1 89 ? -81.729 -27.512 137.270 1.00 55.19 89 VAL A O 1
ATOM 702 N N . LYS A 1 90 ? -81.281 -28.635 139.144 1.00 61.22 90 LYS A N 1
ATOM 703 C CA . LYS A 1 90 ? -80.151 -27.754 139.509 1.00 61.22 90 LYS A CA 1
ATOM 704 C C . LYS A 1 90 ? -78.864 -28.094 138.766 1.00 61.22 90 LYS A C 1
ATOM 706 O O . LYS A 1 90 ? -78.223 -27.171 138.271 1.00 61.22 90 LYS A O 1
ATOM 711 N N . ASP A 1 91 ? -78.486 -29.366 138.673 1.00 64.62 91 ASP A N 1
ATOM 712 C CA . ASP A 1 91 ? -77.252 -29.778 137.983 1.00 64.62 91 ASP A CA 1
ATOM 713 C C . ASP A 1 91 ? -77.352 -29.641 136.451 1.00 64.62 91 ASP A C 1
ATOM 715 O O . ASP A 1 91 ? -76.358 -29.369 135.788 1.00 64.62 91 ASP A O 1
ATOM 719 N N . GLU A 1 92 ? -78.559 -29.728 135.902 1.00 68.38 92 GLU A N 1
ATOM 720 C CA . GLU A 1 92 ? -79.000 -29.403 134.547 1.00 68.38 92 GLU A CA 1
ATOM 721 C C . GLU A 1 92 ? -79.090 -27.893 134.382 1.00 68.38 92 GLU A C 1
ATOM 723 O O . GLU A 1 92 ? -78.601 -27.393 133.389 1.00 68.38 92 GLU A O 1
ATOM 728 N N . MET A 1 93 ? -79.601 -27.104 135.335 1.00 71.44 93 MET A N 1
ATOM 729 C CA . MET A 1 93 ? -79.498 -25.639 135.230 1.00 71.44 93 MET A CA 1
ATOM 730 C C . MET A 1 93 ? -78.033 -25.174 135.307 1.00 71.44 93 MET A C 1
ATOM 732 O O . MET A 1 93 ? -77.656 -24.212 134.637 1.00 71.44 93 MET A O 1
ATOM 736 N N . ALA A 1 94 ? -77.178 -25.871 136.059 1.00 75.50 94 ALA A N 1
ATOM 737 C CA . ALA A 1 94 ? -75.738 -25.646 136.094 1.00 75.50 94 ALA A CA 1
ATOM 738 C C . ALA A 1 94 ? -75.043 -26.144 134.815 1.00 75.50 94 ALA A C 1
ATOM 740 O O . ALA A 1 94 ? -74.183 -25.435 134.289 1.00 75.50 94 ALA A O 1
ATOM 741 N N . SER A 1 95 ? -75.425 -27.303 134.269 1.00 78.69 95 SER A N 1
ATOM 742 C CA . SER A 1 95 ? -74.859 -27.848 133.029 1.00 78.69 95 SER A CA 1
ATOM 743 C C . SER A 1 95 ? -75.349 -27.089 131.800 1.00 78.69 95 SER A C 1
ATOM 745 O O . SER A 1 95 ? -74.532 -26.800 130.941 1.00 78.69 95 SER A O 1
ATOM 747 N N . LEU A 1 96 ? -76.605 -26.641 131.760 1.00 77.94 96 LEU A N 1
ATOM 748 C CA . LEU A 1 96 ? -77.173 -25.711 130.782 1.00 77.94 96 LEU A CA 1
ATOM 749 C C . LEU A 1 96 ? -76.530 -24.336 130.908 1.00 77.94 96 LEU A C 1
ATOM 751 O O . LEU A 1 96 ? -76.230 -23.734 129.890 1.00 77.94 96 LEU A O 1
ATOM 755 N N . LYS A 1 97 ? -76.237 -23.832 132.114 1.00 81.00 97 LYS A N 1
ATOM 756 C CA . LYS A 1 97 ? -75.468 -22.584 132.271 1.00 81.00 97 LYS A CA 1
ATOM 757 C C . LYS A 1 97 ? -74.024 -22.748 131.788 1.00 81.00 97 LYS A C 1
ATOM 759 O O . LYS A 1 97 ? -73.504 -21.845 131.138 1.00 81.00 97 LYS A O 1
ATOM 764 N N . LYS A 1 98 ? -73.398 -23.902 132.040 1.00 84.31 98 LYS A N 1
ATOM 765 C CA . LYS A 1 98 ? -72.054 -24.260 131.557 1.00 84.31 98 LYS A CA 1
ATOM 766 C C . LYS A 1 98 ? -72.023 -24.515 130.045 1.00 84.31 98 LYS A C 1
ATOM 768 O O . LYS A 1 98 ? -71.059 -24.128 129.400 1.00 84.31 98 LYS A O 1
ATOM 773 N N . ALA A 1 99 ? -73.072 -25.102 129.475 1.00 82.25 99 ALA A N 1
ATOM 774 C CA . ALA A 1 99 ? -73.241 -25.364 128.048 1.00 82.25 99 ALA A CA 1
ATOM 775 C C . ALA A 1 99 ? -73.659 -24.100 127.291 1.00 82.25 99 ALA A C 1
ATOM 777 O O . ALA A 1 99 ? -73.200 -23.894 126.182 1.00 82.25 99 ALA A O 1
ATOM 778 N N . LEU A 1 100 ? -74.431 -23.202 127.905 1.00 83.69 100 LEU A N 1
ATOM 779 C CA . LEU A 1 100 ? -74.704 -21.859 127.398 1.00 83.69 100 LEU A CA 1
ATOM 780 C C . LEU A 1 100 ? -73.430 -21.007 127.427 1.00 83.69 100 LEU A C 1
ATOM 782 O O . LEU A 1 100 ? -73.142 -20.311 126.462 1.00 83.69 100 LEU A O 1
ATOM 786 N N . GLN A 1 101 ? -72.619 -21.097 128.489 1.00 85.44 101 GLN A N 1
ATOM 787 C CA . GLN A 1 101 ? -71.278 -20.506 128.499 1.00 85.44 101 GLN A CA 1
ATOM 788 C C . GLN A 1 101 ? -70.372 -21.143 127.438 1.00 85.44 101 GLN A C 1
ATOM 790 O O . GLN A 1 101 ? -69.697 -20.402 126.730 1.00 85.44 101 GLN A O 1
ATOM 795 N N . GLY A 1 102 ? -70.387 -22.469 127.274 1.00 85.38 102 GLY A N 1
ATOM 796 C CA . GLY A 1 102 ? -69.672 -23.186 126.213 1.00 85.38 102 GLY A CA 1
ATOM 797 C C . GLY A 1 102 ? -70.077 -22.695 124.825 1.00 85.38 102 GLY A C 1
ATOM 798 O O . GLY A 1 102 ? -69.231 -22.206 124.087 1.00 85.38 102 GLY A O 1
ATOM 799 N N . ALA A 1 103 ? -71.378 -22.679 124.537 1.00 84.00 103 ALA A N 1
ATOM 800 C CA . ALA A 1 103 ? -71.974 -22.158 123.315 1.00 84.00 103 ALA A CA 1
ATOM 801 C C . ALA A 1 103 ? -71.672 -20.668 123.097 1.00 84.00 103 ALA A C 1
ATOM 803 O O . ALA A 1 103 ? -71.460 -20.268 121.960 1.00 84.00 103 ALA A O 1
ATOM 804 N N . PHE A 1 104 ? -71.574 -19.838 124.145 1.00 83.88 104 PHE A N 1
ATOM 805 C CA . PHE A 1 104 ? -71.069 -18.467 124.008 1.00 83.88 104 PHE A CA 1
ATOM 806 C C . PHE A 1 104 ? -69.576 -18.443 123.639 1.00 83.88 104 PHE A C 1
ATOM 808 O O . PHE A 1 104 ? -69.212 -17.744 122.702 1.00 83.88 104 PHE A O 1
ATOM 815 N N . HIS A 1 105 ? -68.716 -19.243 124.279 1.00 86.44 105 HIS A N 1
ATOM 816 C CA . HIS A 1 105 ? -67.285 -19.327 123.933 1.00 86.44 105 HIS A CA 1
ATOM 817 C C . HIS A 1 105 ? -67.037 -19.992 122.563 1.00 86.44 105 HIS A C 1
ATOM 819 O O . HIS A 1 105 ? -66.000 -19.777 121.938 1.00 86.44 105 HIS A O 1
ATOM 825 N N . GLU A 1 106 ? -67.960 -20.819 122.080 1.00 86.88 106 GLU A N 1
ATOM 826 C CA . GLU A 1 106 ? -67.933 -21.447 120.756 1.00 86.88 106 GLU A CA 1
ATOM 827 C C . GLU A 1 106 ? -68.485 -20.514 119.687 1.00 86.88 106 GLU A C 1
ATOM 829 O O . GLU A 1 106 ? -67.841 -20.359 118.655 1.00 86.88 106 GLU A O 1
ATOM 834 N N . ARG A 1 107 ? -69.582 -19.799 119.961 1.00 89.19 107 ARG A N 1
ATOM 835 C CA . ARG A 1 107 ? -70.067 -18.679 119.144 1.00 89.19 107 ARG A CA 1
ATOM 836 C C . ARG A 1 107 ? -68.988 -17.613 119.000 1.00 89.19 107 ARG A C 1
ATOM 838 O O . ARG A 1 107 ? -68.760 -17.141 117.896 1.00 89.19 107 ARG A O 1
ATOM 845 N N . ASP A 1 108 ? -68.303 -17.253 120.079 1.00 91.25 108 ASP A N 1
ATOM 846 C CA . ASP A 1 108 ? -67.306 -16.182 120.058 1.00 91.25 108 ASP A CA 1
ATOM 847 C C . ASP A 1 108 ? -66.020 -16.635 119.354 1.00 91.25 108 ASP A C 1
ATOM 849 O O . ASP A 1 108 ? -65.473 -15.876 118.554 1.00 91.25 108 ASP A O 1
ATOM 853 N N . ARG A 1 109 ? -65.605 -17.903 119.508 1.00 90.50 109 ARG A N 1
ATOM 854 C CA . ARG A 1 109 ? -64.564 -18.506 118.653 1.00 90.50 109 ARG A CA 1
ATOM 855 C C . ARG A 1 109 ? -64.998 -18.608 117.188 1.00 90.50 109 ARG A C 1
ATOM 857 O O . ARG A 1 109 ? -64.189 -18.349 116.306 1.00 90.50 109 ARG A O 1
ATOM 864 N N . ALA A 1 110 ? -66.259 -18.929 116.901 1.00 90.00 110 ALA A N 1
ATOM 865 C CA . ALA A 1 110 ? -66.791 -18.970 115.540 1.00 90.00 110 ALA A CA 1
ATOM 866 C C . ALA A 1 110 ? -66.852 -17.570 114.910 1.00 90.00 110 ALA A C 1
ATOM 868 O O . ALA A 1 110 ? -66.487 -17.418 113.751 1.00 90.00 110 ALA A O 1
ATOM 869 N N . LEU A 1 111 ? -67.222 -16.536 115.671 1.00 89.50 111 LEU A N 1
ATOM 870 C CA . LEU A 1 111 ? -67.187 -15.135 115.243 1.00 89.50 111 LEU A CA 1
ATOM 871 C C . LEU A 1 111 ? -65.750 -14.644 115.019 1.00 89.50 111 LEU A C 1
ATOM 873 O O . LEU A 1 111 ? -65.503 -13.942 114.039 1.00 89.50 111 LEU A O 1
ATOM 877 N N . GLN A 1 112 ? -64.792 -15.042 115.862 1.00 91.44 112 GLN A N 1
ATOM 878 C CA . GLN A 1 112 ? -63.364 -14.763 115.660 1.00 91.44 112 GLN A CA 1
ATOM 879 C C . GLN A 1 112 ? -62.819 -15.469 114.409 1.00 91.44 112 GLN A C 1
ATOM 881 O O . GLN A 1 112 ? -62.177 -14.827 113.581 1.00 91.44 112 GLN A O 1
ATOM 886 N N . ASN A 1 113 ? -63.132 -16.753 114.217 1.00 92.44 113 ASN A N 1
ATOM 887 C CA . ASN A 1 113 ? -62.740 -17.523 113.033 1.00 92.44 113 ASN A CA 1
ATOM 888 C C . ASN A 1 113 ? -63.379 -16.965 111.752 1.00 92.44 113 ASN A C 1
ATOM 890 O O . ASN A 1 113 ? -62.697 -16.831 110.743 1.00 92.44 113 ASN A O 1
ATOM 894 N N . LEU A 1 114 ? -64.657 -16.579 111.797 1.00 92.31 114 LEU A N 1
ATOM 895 C CA . LEU A 1 114 ? -65.375 -15.944 110.688 1.00 92.31 114 LEU A CA 1
ATOM 896 C C . LEU A 1 114 ? -64.803 -14.557 110.369 1.00 92.31 114 LEU A C 1
ATOM 898 O O . LEU A 1 114 ? -64.675 -14.211 109.198 1.00 92.31 114 LEU A O 1
ATOM 902 N N . SER A 1 115 ? -64.411 -13.781 111.383 1.00 92.69 115 SER A N 1
ATOM 903 C CA . SER A 1 115 ? -63.726 -12.494 111.190 1.00 92.69 115 SER A CA 1
ATOM 904 C C . SER A 1 115 ? -62.337 -12.687 110.579 1.00 92.69 115 SER A C 1
ATOM 906 O O . SER A 1 115 ? -61.988 -11.982 109.640 1.00 92.69 115 SER A O 1
ATOM 908 N N . ARG A 1 116 ? -61.572 -13.690 111.035 1.00 94.88 116 ARG A N 1
ATOM 909 C CA . ARG A 1 116 ? -60.266 -14.049 110.461 1.00 94.88 116 ARG A CA 1
ATOM 910 C C . ARG A 1 116 ? -60.383 -14.565 109.024 1.00 94.88 116 ARG A C 1
ATOM 912 O O . ARG A 1 116 ? -59.545 -14.220 108.202 1.00 94.88 116 ARG A O 1
ATOM 919 N N . LEU A 1 117 ? -61.412 -15.355 108.715 1.00 94.44 117 LEU A N 1
ATOM 920 C CA . LEU A 1 117 ? -61.685 -15.825 107.357 1.00 94.44 117 LEU A CA 1
ATOM 921 C C . LEU A 1 117 ? -62.104 -14.669 106.443 1.00 94.44 117 LEU A C 1
ATOM 923 O O . LEU A 1 117 ? -61.621 -14.592 105.324 1.00 94.44 117 LEU A O 1
ATOM 927 N N . LYS A 1 118 ? -62.945 -13.741 106.920 1.00 93.62 118 LYS A N 1
ATOM 928 C CA . LYS A 1 118 ? -63.267 -12.511 106.179 1.00 93.62 118 LYS A CA 1
ATOM 929 C C . LYS A 1 118 ? -62.034 -11.651 105.927 1.00 93.62 118 LYS A C 1
ATOM 931 O O . LYS A 1 118 ? -61.894 -11.163 104.817 1.00 93.62 118 LYS A O 1
ATOM 936 N N . GLN A 1 119 ? -61.159 -11.492 106.921 1.00 94.56 119 GLN A N 1
ATOM 937 C CA . GLN A 1 119 ? -59.911 -10.754 106.743 1.00 94.56 119 GLN A CA 1
ATOM 938 C C . GLN A 1 119 ? -59.031 -11.439 105.694 1.00 94.56 119 GLN A C 1
ATOM 940 O O . GLN A 1 119 ? -58.723 -10.810 104.701 1.00 94.56 119 GLN A O 1
ATOM 945 N N . HIS A 1 120 ? -58.769 -12.745 105.815 1.00 95.50 120 HIS A N 1
ATOM 946 C CA . HIS A 1 120 ? -57.990 -13.501 104.825 1.00 95.50 120 HIS A CA 1
ATOM 947 C C . HIS A 1 120 ? -58.608 -13.460 103.413 1.00 95.50 120 HIS A C 1
ATOM 949 O O . HIS A 1 120 ? -57.874 -13.452 102.428 1.00 95.50 120 HIS A O 1
ATOM 955 N N . LEU A 1 121 ? -59.939 -13.461 103.284 1.00 94.81 121 LEU A N 1
ATOM 956 C CA . LEU A 1 121 ? -60.591 -13.299 101.982 1.00 94.81 121 LEU A CA 1
ATOM 957 C C . LEU A 1 121 ? -60.359 -11.893 101.418 1.00 94.81 121 LEU A C 1
ATOM 959 O O . LEU A 1 121 ? -59.963 -11.792 100.271 1.00 94.81 121 LEU A O 1
ATOM 963 N N . LEU A 1 122 ? -60.501 -10.836 102.225 1.00 95.38 122 LEU A N 1
ATOM 964 C CA . LEU A 1 122 ? -60.201 -9.462 101.802 1.00 95.38 122 LEU A CA 1
ATOM 965 C C . LEU A 1 122 ? -58.712 -9.253 101.482 1.00 95.38 122 LEU A C 1
ATOM 967 O O . LEU A 1 122 ? -58.399 -8.615 100.486 1.00 95.38 122 LEU A O 1
ATOM 971 N N . ASP A 1 123 ? -57.809 -9.806 102.294 1.00 95.44 123 ASP A N 1
ATOM 972 C CA . ASP A 1 123 ? -56.361 -9.769 102.067 1.00 95.44 123 ASP A CA 1
ATOM 973 C C . ASP A 1 123 ? -56.026 -10.456 100.731 1.00 95.44 123 ASP A C 1
ATOM 975 O O . ASP A 1 123 ? -55.306 -9.894 99.913 1.00 95.44 123 ASP A O 1
ATOM 979 N N . LYS A 1 124 ? -56.623 -11.627 100.459 1.00 96.19 124 LYS A N 1
ATOM 980 C CA . LYS A 1 124 ? -56.443 -12.349 99.191 1.00 96.19 124 LYS A CA 1
ATOM 981 C C . LYS A 1 124 ? -57.086 -11.632 98.001 1.00 96.19 124 LYS A C 1
ATOM 983 O O . LYS A 1 124 ? -56.488 -11.607 96.934 1.00 96.19 124 LYS A O 1
ATOM 988 N N . ASP A 1 125 ? -58.285 -11.075 98.157 1.00 94.31 125 ASP A N 1
ATOM 989 C CA . ASP A 1 125 ? -58.960 -10.317 97.097 1.00 94.31 125 ASP A CA 1
ATOM 990 C C . ASP A 1 125 ? -58.136 -9.066 96.722 1.00 94.31 125 ASP A C 1
ATOM 992 O O . ASP A 1 125 ? -58.100 -8.681 95.554 1.00 94.31 125 ASP A O 1
ATOM 996 N N . LEU A 1 126 ? -57.418 -8.471 97.688 1.00 94.44 126 LEU A N 1
ATOM 997 C CA . LEU A 1 126 ? -56.434 -7.411 97.453 1.00 94.44 126 LEU A CA 1
ATOM 998 C C . LEU A 1 126 ? -55.153 -7.935 96.784 1.00 94.44 126 LEU A C 1
ATOM 1000 O O . LEU A 1 126 ? -54.737 -7.343 95.796 1.00 94.44 126 LEU A O 1
ATOM 1004 N N . GLU A 1 127 ? -54.557 -9.041 97.247 1.00 94.56 127 GLU A N 1
ATOM 1005 C CA . GLU A 1 127 ? -53.376 -9.661 96.610 1.00 94.56 127 GLU A CA 1
ATOM 1006 C C . GLU A 1 127 ? -53.649 -10.057 95.143 1.00 94.56 127 GLU A C 1
ATOM 1008 O O . GLU A 1 127 ? -52.854 -9.750 94.252 1.00 94.56 127 GLU A O 1
ATOM 1013 N N . ASP A 1 128 ? -54.793 -10.695 94.867 1.00 95.00 128 ASP A N 1
ATOM 1014 C CA . ASP A 1 128 ? -55.218 -11.044 93.507 1.00 95.00 128 ASP A CA 1
ATOM 1015 C C . ASP A 1 128 ? -55.482 -9.780 92.664 1.00 95.00 128 ASP A C 1
ATOM 1017 O O . ASP A 1 128 ? -55.186 -9.781 91.467 1.00 95.00 128 ASP A O 1
ATOM 1021 N N . GLN A 1 129 ? -55.992 -8.688 93.252 1.00 94.94 129 GLN A N 1
ATOM 1022 C CA . GLN A 1 129 ? -56.197 -7.426 92.532 1.00 94.94 129 GLN A CA 1
ATOM 1023 C C . GLN A 1 129 ? -54.881 -6.677 92.255 1.00 94.94 129 GLN A C 1
ATOM 1025 O O . GLN A 1 129 ? -54.681 -6.225 91.128 1.00 94.94 129 GLN A O 1
ATOM 1030 N N . GLU A 1 130 ? -53.962 -6.577 93.221 1.00 94.44 130 GLU A N 1
ATOM 1031 C CA . GLU A 1 130 ? -52.632 -5.986 93.013 1.00 94.44 130 GLU A CA 1
ATOM 1032 C C . GLU A 1 130 ? -51.870 -6.748 91.923 1.00 94.44 130 GLU A C 1
ATOM 1034 O O . GLU A 1 130 ? -51.316 -6.134 91.007 1.00 94.44 130 GLU A O 1
ATOM 1039 N N . LYS A 1 131 ? -51.944 -8.085 91.940 1.00 96.69 131 LYS A N 1
ATOM 1040 C CA . LYS A 1 131 ? -51.393 -8.926 90.877 1.00 96.69 131 LYS A CA 1
ATOM 1041 C C . LYS A 1 131 ? -52.064 -8.668 89.522 1.00 96.69 131 LYS A C 1
ATOM 1043 O O . LYS A 1 131 ? -51.367 -8.569 88.518 1.00 96.69 131 LYS A O 1
ATOM 1048 N N . MET A 1 132 ? -53.391 -8.535 89.458 1.00 94.25 132 MET A N 1
ATOM 1049 C CA . MET A 1 132 ? -54.093 -8.202 88.207 1.00 94.25 132 MET A CA 1
ATOM 1050 C C . MET A 1 132 ? -53.688 -6.823 87.659 1.00 94.25 132 MET A C 1
ATOM 1052 O O . MET A 1 132 ? -53.594 -6.660 86.439 1.00 94.25 132 MET A O 1
ATOM 1056 N N . ASP A 1 133 ? -53.388 -5.853 88.526 1.00 95.88 133 ASP A N 1
ATOM 1057 C CA . ASP A 1 133 ? -52.833 -4.553 88.133 1.00 95.88 133 ASP A CA 1
ATOM 1058 C C . ASP A 1 133 ? -51.365 -4.663 87.670 1.00 95.88 133 ASP A C 1
ATOM 1060 O O . ASP A 1 133 ? -50.947 -3.916 86.786 1.00 95.88 133 ASP A O 1
ATOM 1064 N N . GLU A 1 134 ? -50.554 -5.564 88.233 1.00 95.38 134 GLU A N 1
ATOM 1065 C CA . GLU A 1 134 ? -49.196 -5.867 87.742 1.00 95.38 134 GLU A CA 1
ATOM 1066 C C . GLU A 1 134 ? -49.201 -6.595 86.390 1.00 95.38 134 GLU A C 1
ATOM 1068 O O . GLU A 1 134 ? -48.576 -6.112 85.443 1.00 95.38 134 GLU A O 1
ATOM 1073 N N . ASP A 1 135 ? -49.966 -7.684 86.260 1.00 95.75 135 ASP A N 1
ATOM 1074 C CA . ASP A 1 135 ? -50.169 -8.416 85.002 1.00 95.75 135 ASP A CA 1
ATOM 1075 C C . ASP A 1 135 ? -50.685 -7.455 83.903 1.00 95.75 135 ASP A C 1
ATOM 1077 O O . ASP A 1 135 ? -50.234 -7.511 82.755 1.00 95.75 135 ASP A O 1
ATOM 1081 N N . SER A 1 136 ? -51.563 -6.500 84.248 1.00 96.44 136 SER A N 1
ATOM 1082 C CA . SER A 1 136 ? -52.049 -5.467 83.318 1.00 96.44 136 SER A CA 1
ATOM 1083 C C . SER A 1 136 ? -50.950 -4.503 82.853 1.00 96.44 136 SER A C 1
ATOM 1085 O O . SER A 1 136 ? -50.851 -4.251 81.650 1.00 96.44 136 SER A O 1
ATOM 1087 N N . LYS A 1 137 ? -50.088 -4.005 83.756 1.00 96.56 137 LYS A N 1
ATOM 1088 C CA . LYS A 1 137 ? -48.938 -3.146 83.392 1.00 96.56 137 LYS A CA 1
ATOM 1089 C C . LYS A 1 137 ? -47.983 -3.883 82.452 1.00 96.56 137 LYS A C 1
ATOM 1091 O O . LYS A 1 137 ? -47.624 -3.347 81.407 1.00 96.56 137 LYS A O 1
ATOM 1096 N N . VAL A 1 138 ? -47.645 -5.138 82.764 1.00 96.44 138 VAL A N 1
ATOM 1097 C CA . VAL A 1 138 ? -46.775 -5.980 81.923 1.00 96.44 138 VAL A CA 1
ATOM 1098 C C . VAL A 1 138 ? -47.388 -6.201 80.534 1.00 96.44 138 VAL A C 1
ATOM 1100 O O . VAL A 1 138 ? -46.686 -6.129 79.525 1.00 96.44 138 VAL A O 1
ATOM 1103 N N . ILE A 1 139 ? -48.705 -6.408 80.445 1.00 95.88 139 ILE A N 1
ATOM 1104 C CA . ILE A 1 139 ? -49.414 -6.523 79.163 1.00 95.88 139 ILE A CA 1
ATOM 1105 C C . ILE A 1 139 ? -49.366 -5.208 78.362 1.00 95.88 139 ILE A C 1
ATOM 1107 O O . ILE A 1 139 ? -49.219 -5.255 77.138 1.00 95.88 139 ILE A O 1
ATOM 1111 N N . GLU A 1 140 ? -49.473 -4.041 79.001 1.00 95.75 140 GLU A N 1
ATOM 1112 C CA . GLU A 1 140 ? -49.353 -2.744 78.319 1.00 95.75 140 GLU A CA 1
ATOM 1113 C C . GLU A 1 140 ? -47.918 -2.437 77.868 1.00 95.75 140 GLU A C 1
ATOM 1115 O O . GLU A 1 140 ? -47.727 -2.014 76.725 1.00 95.75 140 GLU A O 1
ATOM 1120 N N . GLU A 1 141 ? -46.908 -2.736 78.687 1.00 96.25 141 GLU A N 1
ATOM 1121 C CA . GLU A 1 141 ? -45.493 -2.619 78.309 1.00 96.25 141 GLU A CA 1
ATOM 1122 C C . GLU A 1 141 ? -45.152 -3.518 77.111 1.00 96.25 141 GLU A C 1
ATOM 1124 O O . GLU A 1 141 ? -44.578 -3.050 76.124 1.00 96.25 141 GLU A O 1
ATOM 1129 N N . LEU A 1 142 ? -45.576 -4.787 77.133 1.00 96.25 142 LEU A N 1
ATOM 1130 C CA . LEU A 1 142 ? -45.384 -5.712 76.012 1.00 96.25 142 LEU A CA 1
ATOM 1131 C C . LEU A 1 142 ? -46.098 -5.230 74.740 1.00 96.25 142 LEU A C 1
ATOM 1133 O O . LEU A 1 142 ? -45.520 -5.302 73.655 1.00 96.25 142 LEU A O 1
ATOM 1137 N N . ARG A 1 143 ? -47.316 -4.679 74.846 1.00 97.00 143 ARG A N 1
ATOM 1138 C CA . ARG A 1 143 ? -48.024 -4.065 73.705 1.00 97.00 143 ARG A CA 1
ATOM 1139 C C . ARG A 1 143 ? -47.263 -2.864 73.142 1.00 97.00 143 ARG A C 1
ATOM 1141 O O . ARG A 1 143 ? -47.121 -2.769 71.923 1.00 97.00 143 ARG A O 1
ATOM 1148 N N . ALA A 1 144 ? -46.751 -1.979 73.998 1.00 96.62 144 ALA A N 1
ATOM 1149 C CA . ALA A 1 144 ? -45.972 -0.814 73.582 1.00 96.62 144 ALA A CA 1
ATOM 1150 C C . ALA A 1 144 ? -44.669 -1.225 72.872 1.00 96.62 144 ALA A C 1
ATOM 1152 O O . ALA A 1 144 ? -44.358 -0.697 71.802 1.00 96.62 144 ALA A O 1
ATOM 1153 N N . ILE A 1 145 ? -43.959 -2.226 73.406 1.00 97.06 145 ILE A N 1
ATOM 1154 C CA . ILE A 1 145 ? -42.762 -2.812 72.786 1.00 97.06 145 ILE A CA 1
ATOM 1155 C C . ILE A 1 145 ? -43.104 -3.426 71.422 1.00 97.06 145 ILE A C 1
ATOM 1157 O O . ILE A 1 145 ? -42.406 -3.158 70.443 1.00 97.06 145 ILE A O 1
ATOM 1161 N N . CYS A 1 146 ? -44.188 -4.201 71.313 1.00 96.62 146 CYS A N 1
ATOM 1162 C CA . CYS A 1 146 ? -44.615 -4.786 70.041 1.00 96.62 146 CYS A CA 1
ATOM 1163 C C . CYS A 1 146 ? -44.995 -3.723 68.997 1.00 96.62 146 CYS A C 1
ATOM 1165 O O . CYS A 1 146 ? -44.607 -3.856 67.836 1.00 96.62 146 CYS A O 1
ATOM 1167 N N . GLU A 1 147 ? -45.701 -2.652 69.371 1.00 96.88 147 GLU A N 1
ATOM 1168 C CA . GLU A 1 147 ? -46.047 -1.574 68.435 1.00 96.88 147 GLU A CA 1
ATOM 1169 C C . GLU A 1 147 ? -44.802 -0.769 68.013 1.00 96.88 147 GLU A C 1
ATOM 1171 O O . GLU A 1 147 ? -44.647 -0.449 66.833 1.00 96.88 147 GLU A O 1
ATOM 1176 N N . GLN A 1 148 ? -43.848 -0.529 68.925 1.00 97.00 148 GLN A N 1
ATOM 1177 C CA . GLN A 1 148 ? -42.554 0.084 68.597 1.00 97.00 148 GLN A CA 1
ATOM 1178 C C . GLN A 1 148 ? -41.733 -0.791 67.634 1.00 97.00 148 GLN A C 1
ATOM 1180 O O . GLN A 1 148 ? -41.202 -0.288 66.641 1.00 97.00 148 GLN A O 1
ATOM 1185 N N . GLN A 1 149 ? -41.654 -2.102 67.885 1.00 96.75 149 GLN A N 1
ATOM 1186 C CA . GLN A 1 149 ? -41.000 -3.061 66.990 1.00 96.75 149 GLN A CA 1
ATOM 1187 C C . GLN A 1 149 ? -41.672 -3.082 65.613 1.00 96.75 149 GLN A C 1
ATOM 1189 O O . GLN A 1 149 ? -40.986 -3.030 64.593 1.00 96.75 149 GLN A O 1
ATOM 1194 N N . ARG A 1 150 ? -43.010 -3.083 65.563 1.00 97.44 150 ARG A N 1
ATOM 1195 C CA . ARG A 1 150 ? -43.781 -3.062 64.313 1.00 97.44 150 ARG A CA 1
ATOM 1196 C C . ARG A 1 150 ? -43.571 -1.765 63.530 1.00 97.44 150 ARG A C 1
ATOM 1198 O O . ARG A 1 150 ? -43.385 -1.811 62.316 1.00 97.44 150 ARG A O 1
ATOM 1205 N N . ALA A 1 151 ? -43.512 -0.621 64.212 1.00 96.69 151 ALA A N 1
ATOM 1206 C CA . ALA A 1 151 ? -43.166 0.661 63.605 1.00 96.69 151 ALA A CA 1
ATOM 1207 C C . ALA A 1 151 ? -41.732 0.666 63.040 1.00 96.69 151 ALA A C 1
ATOM 1209 O O . ALA A 1 151 ? -41.521 1.153 61.929 1.00 96.69 151 ALA A O 1
ATOM 1210 N N . HIS A 1 152 ? -40.764 0.086 63.757 1.00 97.50 152 HIS A N 1
ATOM 1211 C CA . HIS A 1 152 ? -39.377 -0.044 63.301 1.00 97.50 152 HIS A CA 1
ATOM 1212 C C . HIS A 1 152 ? -39.246 -0.976 62.084 1.00 97.50 152 HIS A C 1
ATOM 1214 O O . HIS A 1 152 ? -38.592 -0.613 61.108 1.00 97.50 152 HIS A O 1
ATOM 1220 N N . ILE A 1 153 ? -39.932 -2.127 62.080 1.00 97.38 153 ILE A N 1
ATOM 1221 C CA . ILE A 1 153 ? -40.003 -3.036 60.921 1.00 97.38 153 ILE A CA 1
ATOM 1222 C C . ILE A 1 153 ? -40.545 -2.289 59.696 1.00 97.38 153 ILE A C 1
ATOM 1224 O O . ILE A 1 153 ? -39.891 -2.264 58.659 1.00 97.38 153 ILE A O 1
ATOM 1228 N N . VAL A 1 154 ? -41.671 -1.583 59.832 1.00 97.69 154 VAL A N 1
ATOM 1229 C CA . VAL A 1 154 ? -42.273 -0.812 58.730 1.00 97.69 154 VAL A CA 1
ATOM 1230 C C . VAL A 1 154 ? -41.374 0.348 58.260 1.00 97.69 154 VAL A C 1
ATOM 1232 O O . VAL A 1 154 ? -41.431 0.735 57.091 1.00 97.69 154 VAL A O 1
ATOM 1235 N N . GLN A 1 155 ? -40.522 0.914 59.121 1.00 97.00 155 GLN A N 1
ATOM 1236 C CA . GLN A 1 155 ? -39.502 1.888 58.705 1.00 97.00 155 GLN A CA 1
ATOM 1237 C C . GLN A 1 155 ? -38.376 1.223 57.899 1.00 97.00 155 GLN A C 1
ATOM 1239 O O . GLN A 1 155 ? -38.019 1.734 56.835 1.00 97.00 155 GLN A O 1
ATOM 1244 N N . LEU A 1 156 ? -37.868 0.068 58.347 1.00 96.75 156 LEU A N 1
ATOM 1245 C CA . LEU A 1 156 ? -36.857 -0.710 57.623 1.00 96.75 156 LEU A CA 1
ATOM 1246 C C . LEU A 1 156 ? -37.373 -1.208 56.266 1.00 96.75 156 LEU A C 1
ATOM 1248 O O . LEU A 1 156 ? -36.663 -1.088 55.273 1.00 96.75 156 LEU A O 1
ATOM 1252 N N . GLU A 1 157 ? -38.614 -1.689 56.182 1.00 96.94 157 GLU A N 1
ATOM 1253 C CA . GLU A 1 157 ? -39.254 -2.107 54.925 1.00 96.94 157 GLU A CA 1
ATOM 1254 C C . GLU A 1 157 ? -39.351 -0.955 53.914 1.00 96.94 157 GLU A C 1
ATOM 1256 O O . GLU A 1 157 ? -39.077 -1.139 52.725 1.00 96.94 157 GLU A O 1
ATOM 1261 N N . ARG A 1 158 ? -39.698 0.259 54.370 1.00 97.12 158 ARG A N 1
ATOM 1262 C CA . ARG A 1 158 ? -39.702 1.459 53.515 1.00 97.12 158 ARG A CA 1
ATOM 1263 C C . ARG A 1 158 ? -38.293 1.830 53.061 1.00 97.12 158 ARG A C 1
ATOM 1265 O O . ARG A 1 158 ? -38.109 2.097 51.877 1.00 97.12 158 ARG A O 1
ATOM 1272 N N . ALA A 1 159 ? -37.317 1.835 53.970 1.00 97.00 159 ALA A N 1
ATOM 1273 C CA . ALA A 1 159 ? -35.927 2.160 53.652 1.00 97.00 159 ALA A CA 1
ATOM 1274 C C . ALA A 1 159 ? -35.334 1.163 52.641 1.00 97.00 159 ALA A C 1
ATOM 1276 O O . ALA A 1 159 ? -34.783 1.575 51.622 1.00 97.00 159 ALA A O 1
ATOM 1277 N N . LEU A 1 160 ? -35.549 -0.140 52.862 1.00 97.31 160 LEU A N 1
ATOM 1278 C CA . LEU A 1 160 ? -35.198 -1.211 51.930 1.00 97.31 160 LEU A CA 1
ATOM 1279 C C . LEU A 1 160 ? -35.848 -0.981 50.560 1.00 97.31 160 LEU A C 1
ATOM 1281 O O . LEU A 1 160 ? -35.170 -1.061 49.542 1.00 97.31 160 LEU A O 1
ATOM 1285 N N . LYS A 1 161 ? -37.148 -0.660 50.513 1.00 97.81 161 LYS A N 1
ATOM 1286 C CA . LYS A 1 161 ? -37.859 -0.428 49.249 1.00 97.81 161 LYS A CA 1
ATOM 1287 C C . LYS A 1 161 ? -37.315 0.782 48.478 1.00 97.81 161 LYS A C 1
ATOM 1289 O O . LYS A 1 161 ? -37.219 0.699 47.257 1.00 97.81 161 LYS A O 1
ATOM 1294 N N . VAL A 1 162 ? -36.935 1.859 49.170 1.00 97.56 162 VAL A N 1
ATOM 1295 C CA . VAL A 1 162 ? -36.330 3.062 48.566 1.00 97.56 162 VAL A CA 1
ATOM 1296 C C . VAL A 1 162 ? -34.915 2.787 48.048 1.00 97.56 162 VAL A C 1
ATOM 1298 O O . VAL A 1 162 ? -34.592 3.167 46.923 1.00 97.56 162 VAL A O 1
ATOM 1301 N N . GLU A 1 163 ? -34.078 2.083 48.813 1.00 96.25 163 GLU A N 1
ATOM 1302 C CA . GLU A 1 163 ? -32.745 1.691 48.338 1.00 96.25 163 GLU A CA 1
ATOM 1303 C C . GLU A 1 163 ? -32.824 0.662 47.199 1.00 96.25 163 GLU A C 1
ATOM 1305 O O . GLU A 1 163 ? -32.031 0.736 46.266 1.00 96.25 163 GLU A O 1
ATOM 1310 N N . MET A 1 164 ? -33.827 -0.225 47.181 1.00 96.12 164 MET A N 1
ATOM 1311 C CA . MET A 1 164 ? -34.087 -1.122 46.047 1.00 96.12 164 MET A CA 1
ATOM 1312 C C . MET A 1 164 ? -34.478 -0.362 44.771 1.00 96.12 164 MET A C 1
ATOM 1314 O O . MET A 1 164 ? -33.952 -0.683 43.706 1.00 96.12 164 MET A O 1
ATOM 1318 N N . THR A 1 165 ? -35.347 0.658 44.841 1.00 96.94 165 THR A N 1
ATOM 1319 C CA . THR A 1 165 ? -35.672 1.483 43.658 1.00 96.94 165 THR A CA 1
ATOM 1320 C C . THR A 1 165 ? -34.463 2.284 43.183 1.00 96.94 165 THR A C 1
ATOM 1322 O O . THR A 1 165 ? -34.161 2.274 41.996 1.00 96.94 165 THR A O 1
ATOM 1325 N N . LYS A 1 166 ? -33.694 2.871 44.104 1.00 97.31 166 LYS A N 1
ATOM 1326 C CA . LYS A 1 166 ? -32.456 3.613 43.817 1.00 97.31 166 LYS A CA 1
ATOM 1327 C C . LYS A 1 166 ? -31.343 2.722 43.240 1.00 97.31 166 LYS A C 1
ATOM 1329 O O . LYS A 1 166 ? -30.603 3.147 42.351 1.00 97.31 166 LYS A O 1
ATOM 1334 N N . GLN A 1 167 ? -31.229 1.469 43.690 1.00 96.62 167 GLN A N 1
ATOM 1335 C CA . GLN A 1 167 ? -30.309 0.486 43.106 1.00 96.62 167 GLN A CA 1
ATOM 1336 C C . GLN A 1 167 ? -30.750 0.082 41.690 1.00 96.62 167 GLN A C 1
ATOM 1338 O O . GLN A 1 167 ? -29.917 -0.147 40.819 1.00 96.62 167 GLN A O 1
ATOM 1343 N N . GLU A 1 168 ? -32.054 -0.006 41.440 1.00 96.56 168 GLU A N 1
ATOM 1344 C CA . GLU A 1 168 ? -32.607 -0.328 40.124 1.00 96.56 168 GLU A CA 1
ATOM 1345 C C . GLU A 1 168 ? -32.496 0.846 39.131 1.00 96.56 168 GLU A C 1
ATOM 1347 O O . GLU A 1 168 ? -32.192 0.641 37.957 1.00 96.56 168 GLU A O 1
ATOM 1352 N N . GLU A 1 169 ? -32.667 2.082 39.597 1.00 96.94 169 GLU A N 1
ATOM 1353 C CA . GLU A 1 169 ? -32.427 3.306 38.823 1.00 96.94 169 GLU A CA 1
ATOM 1354 C C . GLU A 1 169 ? -30.946 3.458 38.453 1.00 96.94 169 GLU A C 1
ATOM 1356 O O . GLU A 1 169 ? -30.625 3.668 37.285 1.00 96.94 169 GLU A O 1
ATOM 1361 N N . SER A 1 170 ? -30.029 3.260 39.406 1.00 96.44 170 SER A N 1
ATOM 1362 C CA . SER A 1 170 ? -28.582 3.327 39.136 1.00 96.44 170 SER A CA 1
ATOM 1363 C C . SER A 1 170 ? -28.077 2.194 38.231 1.00 96.44 170 SER A C 1
ATOM 1365 O O . SER A 1 170 ? -27.211 2.431 37.391 1.00 96.44 170 SER A O 1
ATOM 1367 N N . LYS A 1 171 ? -28.651 0.981 38.301 1.00 97.50 171 LYS A N 1
ATOM 1368 C CA . LYS A 1 171 ? -28.400 -0.070 37.291 1.00 97.50 171 LYS A CA 1
ATOM 1369 C C . LYS A 1 171 ? -28.806 0.380 35.887 1.00 97.50 171 LYS A C 1
ATOM 1371 O O . LYS A 1 171 ? -28.073 0.107 34.939 1.00 97.50 171 LYS A O 1
ATOM 1376 N N . LYS A 1 172 ? -29.947 1.066 35.747 1.00 97.69 172 LYS A N 1
ATOM 1377 C CA . LYS A 1 172 ? -30.435 1.579 34.456 1.00 97.69 172 LYS A CA 1
ATOM 1378 C C . LYS A 1 172 ? -29.534 2.676 33.908 1.00 97.69 172 LYS A C 1
ATOM 1380 O O . LYS A 1 172 ? -29.093 2.547 32.774 1.00 97.69 172 LYS A O 1
ATOM 1385 N N . THR A 1 173 ? -29.157 3.676 34.708 1.00 97.44 173 THR A N 1
ATOM 1386 C CA . THR A 1 173 ? -28.243 4.731 34.230 1.00 97.44 173 THR A CA 1
ATOM 1387 C C . THR A 1 173 ? -26.890 4.162 33.801 1.00 97.44 173 THR A C 1
ATOM 1389 O O . THR A 1 173 ? -26.411 4.515 32.728 1.00 97.44 173 THR A O 1
ATOM 1392 N N . ILE A 1 174 ? -26.323 3.215 34.562 1.00 97.69 174 ILE A N 1
ATOM 1393 C CA . ILE A 1 174 ? -25.076 2.516 34.198 1.00 97.69 174 ILE A CA 1
ATOM 1394 C C . ILE A 1 174 ? -25.244 1.706 32.902 1.00 97.69 174 ILE A C 1
ATOM 1396 O O . ILE A 1 174 ? -24.339 1.685 32.070 1.00 97.69 174 ILE A O 1
ATOM 1400 N N . ASN A 1 175 ? -26.385 1.041 32.702 1.00 97.62 175 ASN A N 1
ATOM 1401 C CA . ASN A 1 175 ? -26.659 0.292 31.476 1.00 97.62 175 ASN A CA 1
ATOM 1402 C C . ASN A 1 175 ? -26.808 1.215 30.253 1.00 97.62 175 ASN A C 1
ATOM 1404 O O . ASN A 1 175 ? -26.240 0.930 29.201 1.00 97.62 175 ASN A O 1
ATOM 1408 N N . ASP A 1 176 ? -27.514 2.335 30.395 1.00 97.62 176 ASP A N 1
ATOM 1409 C CA . ASP A 1 176 ? -27.709 3.304 29.315 1.00 97.62 176 ASP A CA 1
ATOM 1410 C C . ASP A 1 176 ? -26.397 4.023 28.957 1.00 97.62 176 ASP A C 1
ATOM 1412 O O . ASP A 1 176 ? -26.103 4.245 27.784 1.00 97.62 176 ASP A O 1
ATOM 1416 N N . GLU A 1 177 ? -25.575 4.365 29.954 1.00 97.69 177 GLU A N 1
ATOM 1417 C CA . GLU A 1 177 ? -24.223 4.903 29.751 1.00 97.69 177 GLU A CA 1
ATOM 1418 C C . GLU A 1 177 ? -23.306 3.883 29.072 1.00 97.69 177 GLU A C 1
ATOM 1420 O O . GLU A 1 177 ? -22.554 4.243 28.164 1.00 97.69 177 GLU A O 1
ATOM 1425 N N . ARG A 1 178 ? -23.419 2.599 29.437 1.00 97.38 178 ARG A N 1
ATOM 1426 C CA . ARG A 1 178 ? -22.704 1.508 28.768 1.00 97.38 178 ARG A CA 1
ATOM 1427 C C . ARG A 1 178 ? -23.149 1.332 27.314 1.00 97.38 178 ARG A C 1
ATOM 1429 O O . ARG A 1 178 ? -22.281 1.111 26.477 1.00 97.38 178 ARG A O 1
ATOM 1436 N N . SER A 1 179 ? -24.442 1.473 27.003 1.00 97.62 179 SER A N 1
ATOM 1437 C CA . SER A 1 179 ? -24.944 1.458 25.617 1.00 97.62 179 SER A CA 1
ATOM 1438 C C . SER A 1 179 ? -24.333 2.602 24.812 1.00 97.62 179 SER A C 1
ATOM 1440 O O . SER A 1 179 ? -23.616 2.350 23.849 1.00 97.62 179 SER A O 1
ATOM 1442 N N . ARG A 1 180 ? -24.469 3.849 25.289 1.00 98.06 180 ARG A N 1
ATOM 1443 C CA . ARG A 1 180 ? -23.895 5.041 24.635 1.00 98.06 180 ARG A CA 1
ATOM 1444 C C . ARG A 1 180 ? -22.379 4.937 24.446 1.00 98.06 180 ARG A C 1
ATOM 1446 O O . ARG A 1 180 ? -21.854 5.359 23.420 1.00 98.06 180 ARG A O 1
ATOM 1453 N N . SER A 1 181 ? -21.662 4.378 25.423 1.00 97.12 181 SER A N 1
ATOM 1454 C CA . SER A 1 181 ? -20.218 4.153 25.318 1.00 97.12 181 SER A CA 1
ATOM 1455 C C . SER A 1 181 ? -19.874 3.059 24.304 1.00 97.12 181 SER A C 1
ATOM 1457 O O . SER A 1 181 ? -18.888 3.207 23.589 1.00 97.12 181 SER A O 1
ATOM 1459 N N . ASN A 1 182 ? -20.666 1.987 24.216 1.00 98.12 182 ASN A N 1
ATOM 1460 C CA . ASN A 1 182 ? -20.488 0.925 23.227 1.00 98.12 182 ASN A CA 1
ATOM 1461 C C . ASN A 1 182 ? -20.781 1.431 21.806 1.00 98.12 182 ASN A C 1
ATOM 1463 O O . ASN A 1 182 ? -19.965 1.233 20.914 1.00 98.12 182 ASN A O 1
ATOM 1467 N N . GLU A 1 183 ? -21.876 2.174 21.624 1.00 98.06 183 GLU A N 1
ATOM 1468 C CA . GLU A 1 183 ? -22.220 2.873 20.379 1.00 98.06 183 GLU A CA 1
ATOM 1469 C C . GLU A 1 183 ? -21.066 3.785 19.924 1.00 98.06 183 GLU A C 1
ATOM 1471 O O . GLU A 1 183 ? -20.633 3.709 18.780 1.00 98.06 183 GLU A O 1
ATOM 1476 N N . GLN A 1 184 ? -20.489 4.589 20.828 1.00 97.94 184 GLN A N 1
ATOM 1477 C CA . GLN A 1 184 ? -19.319 5.427 20.522 1.00 97.94 184 GLN A CA 1
ATOM 1478 C C . GLN A 1 184 ? -18.066 4.615 20.157 1.00 97.94 184 GLN A C 1
ATOM 1480 O O . GLN A 1 184 ? -17.286 5.055 19.312 1.00 97.94 184 GLN A O 1
ATOM 1485 N N . ILE A 1 185 ? -17.857 3.447 20.770 1.00 97.69 185 ILE A N 1
ATOM 1486 C CA . ILE A 1 185 ? -16.740 2.549 20.444 1.00 97.69 185 ILE A CA 1
ATOM 1487 C C . ILE A 1 185 ? -16.925 1.946 19.047 1.00 97.69 185 ILE A C 1
ATOM 1489 O O . ILE A 1 185 ? -15.977 1.962 18.266 1.00 97.69 185 ILE A O 1
ATOM 1493 N N . GLU A 1 186 ? -18.123 1.479 18.696 1.00 98.31 186 GLU A N 1
ATOM 1494 C CA . GLU A 1 186 ? -18.447 0.968 17.355 1.00 98.31 186 GLU A CA 1
ATOM 1495 C C . GLU A 1 186 ? -18.303 2.068 16.288 1.00 98.31 186 GLU A C 1
ATOM 1497 O O . GLU A 1 186 ? -17.677 1.862 15.247 1.00 98.31 186 GLU A O 1
ATOM 1502 N N . ASP A 1 187 ? -18.777 3.279 16.586 1.00 98.31 187 ASP A N 1
ATOM 1503 C CA . ASP A 1 187 ? -18.685 4.452 15.713 1.00 98.31 187 ASP A CA 1
ATOM 1504 C C . ASP A 1 187 ? -17.220 4.912 15.506 1.00 98.31 187 ASP A C 1
ATOM 1506 O O . ASP A 1 187 ? -16.846 5.385 14.429 1.00 98.31 187 ASP A O 1
ATOM 1510 N N . LEU A 1 188 ? -16.351 4.732 16.511 1.00 98.06 188 LEU A N 1
ATOM 1511 C CA . LEU A 1 188 ? -14.901 4.948 16.408 1.00 98.06 188 LEU A CA 1
ATOM 1512 C C . LEU A 1 188 ? -14.177 3.807 15.678 1.00 98.06 188 LEU A C 1
ATOM 1514 O O . LEU A 1 188 ? -13.280 4.086 14.885 1.00 98.06 188 LEU A O 1
ATOM 1518 N N . GLN A 1 189 ? -14.573 2.547 15.882 1.00 98.19 189 GLN A N 1
ATOM 1519 C CA . GLN A 1 189 ? -14.042 1.396 15.141 1.00 98.19 189 GLN A CA 1
ATOM 1520 C C . GLN A 1 189 ? -14.369 1.500 13.647 1.00 98.19 189 GLN A C 1
ATOM 1522 O O . GLN A 1 189 ? -13.492 1.284 12.813 1.00 98.19 189 GLN A O 1
ATOM 1527 N N . TYR A 1 190 ? -15.589 1.915 13.293 1.00 98.38 190 TYR A N 1
ATOM 1528 C CA . TYR A 1 190 ? -15.984 2.162 11.906 1.00 98.38 190 TYR A CA 1
ATOM 1529 C C . TYR A 1 190 ? -15.165 3.293 11.263 1.00 98.38 190 TYR A C 1
ATOM 1531 O O . TYR A 1 190 ? -14.696 3.165 10.130 1.00 98.38 190 TYR A O 1
ATOM 1539 N N . LYS A 1 191 ? -14.917 4.390 11.992 1.00 98.25 191 LYS A N 1
ATOM 1540 C CA . LYS A 1 191 ? -14.037 5.479 11.524 1.00 98.25 191 LYS A CA 1
ATOM 1541 C C . LYS A 1 191 ? -12.589 5.009 11.364 1.00 98.25 191 LYS A C 1
ATOM 1543 O O . LYS A 1 191 ? -11.975 5.323 10.349 1.00 98.25 191 LYS A O 1
ATOM 1548 N N . LEU A 1 192 ? -12.068 4.216 12.303 1.00 98.06 192 LEU A N 1
ATOM 1549 C CA . LEU A 1 192 ? -10.724 3.636 12.227 1.00 98.06 192 LEU A CA 1
ATOM 1550 C C . LEU A 1 192 ? -10.574 2.711 11.010 1.00 98.06 192 LEU A C 1
ATOM 1552 O O . LEU A 1 192 ? -9.624 2.873 10.250 1.00 98.06 192 LEU A O 1
ATOM 1556 N N . ALA A 1 193 ? -11.531 1.806 10.785 1.00 98.19 193 ALA A N 1
ATOM 1557 C CA . ALA A 1 193 ? -11.538 0.900 9.637 1.00 98.19 193 ALA A CA 1
ATOM 1558 C C . ALA A 1 193 ? -11.587 1.665 8.303 1.00 98.19 193 ALA A C 1
ATOM 1560 O O . ALA A 1 193 ? -10.835 1.355 7.385 1.00 98.19 193 ALA A O 1
ATOM 1561 N N . ASN A 1 194 ? -12.401 2.721 8.205 1.00 98.38 194 ASN A N 1
ATOM 1562 C CA . ASN A 1 194 ? -12.428 3.577 7.016 1.00 98.38 194 ASN A CA 1
ATOM 1563 C C . ASN A 1 194 ? -11.103 4.325 6.793 1.00 98.38 194 ASN A C 1
ATOM 1565 O O . ASN A 1 194 ? -10.660 4.441 5.651 1.00 98.38 194 ASN A O 1
ATOM 1569 N N . CYS A 1 195 ? -10.438 4.788 7.857 1.00 97.62 195 CYS A N 1
ATOM 1570 C CA . CYS A 1 195 ? -9.100 5.375 7.762 1.00 97.62 195 CYS A CA 1
ATOM 1571 C C . CYS A 1 195 ? -8.035 4.348 7.339 1.00 97.62 195 CYS A C 1
ATOM 1573 O O . CYS A 1 195 ? -7.168 4.690 6.540 1.00 97.62 195 CYS A O 1
ATOM 1575 N N . MET A 1 196 ? -8.110 3.103 7.822 1.00 98.06 196 MET A N 1
ATOM 1576 C CA . MET A 1 196 ? -7.222 2.009 7.403 1.00 98.06 196 MET A CA 1
ATOM 1577 C C . MET A 1 196 ? -7.425 1.658 5.925 1.00 98.06 196 MET A C 1
ATOM 1579 O O . MET A 1 196 ? -6.468 1.710 5.162 1.00 98.06 196 MET A O 1
ATOM 1583 N N . ASN A 1 197 ? -8.669 1.446 5.482 1.00 98.06 197 ASN A N 1
ATOM 1584 C CA . ASN A 1 197 ? -8.997 1.197 4.072 1.00 98.06 197 ASN A CA 1
ATOM 1585 C C . ASN A 1 197 ? -8.518 2.341 3.149 1.00 98.06 197 ASN A C 1
ATOM 1587 O O . ASN A 1 197 ? -8.061 2.108 2.029 1.00 98.06 197 ASN A O 1
ATOM 1591 N N . ALA A 1 198 ? -8.618 3.594 3.610 1.00 97.88 198 ALA A N 1
ATOM 1592 C CA . ALA A 1 198 ? -8.125 4.756 2.874 1.00 97.88 198 ALA A CA 1
ATOM 1593 C C . ALA A 1 198 ? -6.586 4.822 2.823 1.00 97.88 198 ALA A C 1
ATOM 1595 O O . ALA A 1 198 ? -6.041 5.265 1.813 1.00 97.88 198 ALA A O 1
ATOM 1596 N N . LEU A 1 199 ? -5.896 4.372 3.877 1.00 98.06 199 LEU A N 1
ATOM 1597 C CA . LEU A 1 199 ? -4.437 4.270 3.922 1.00 98.06 199 LEU A CA 1
ATOM 1598 C C . LEU A 1 199 ? -3.928 3.148 3.007 1.00 98.06 199 LEU A C 1
ATOM 1600 O O . LEU A 1 199 ? -3.099 3.419 2.148 1.00 98.06 199 LEU A O 1
ATOM 1604 N N . GLU A 1 200 ? -4.498 1.943 3.090 1.00 98.12 200 GLU A N 1
ATOM 1605 C CA . GLU A 1 200 ? -4.152 0.805 2.219 1.00 98.12 200 GLU A CA 1
ATOM 1606 C C . GLU A 1 200 ? -4.334 1.144 0.729 1.00 98.12 200 GLU A C 1
ATOM 1608 O O . GLU A 1 200 ? -3.491 0.817 -0.108 1.00 98.12 200 GLU A O 1
ATOM 1613 N N . SER A 1 201 ? -5.398 1.881 0.392 1.00 97.94 201 SER A N 1
ATOM 1614 C CA . SER A 1 201 ? -5.615 2.416 -0.958 1.00 97.94 201 SER A CA 1
ATOM 1615 C C . SER A 1 201 ? -4.490 3.367 -1.400 1.00 97.94 201 SER A C 1
ATOM 1617 O O . SER A 1 201 ? -4.032 3.307 -2.544 1.00 97.94 201 SER A O 1
ATOM 1619 N N . LYS A 1 202 ? -3.977 4.208 -0.490 1.00 97.88 202 LYS A N 1
ATOM 1620 C CA . LYS A 1 202 ? -2.849 5.112 -0.767 1.00 97.88 202 LYS A CA 1
ATOM 1621 C C . LYS A 1 202 ? -1.507 4.394 -0.840 1.00 97.88 202 LYS A C 1
ATOM 1623 O O . LYS A 1 202 ? -0.704 4.749 -1.699 1.00 97.88 202 LYS A O 1
ATOM 1628 N N . ASP A 1 203 ? -1.288 3.357 -0.043 1.00 98.19 203 ASP A N 1
ATOM 1629 C CA . ASP A 1 203 ? -0.094 2.516 -0.147 1.00 98.19 203 ASP A CA 1
ATOM 1630 C C . ASP A 1 203 ? -0.073 1.747 -1.481 1.00 98.19 203 ASP A C 1
ATOM 1632 O O . ASP A 1 203 ? 0.969 1.664 -2.136 1.00 98.19 203 ASP A O 1
ATOM 1636 N N . GLN A 1 204 ? -1.232 1.288 -1.969 1.00 97.88 204 GLN A N 1
ATOM 1637 C CA . GLN A 1 204 ? -1.358 0.700 -3.306 1.00 97.88 204 GLN A CA 1
ATOM 1638 C C . GLN A 1 204 ? -1.151 1.734 -4.432 1.00 97.88 204 GLN A C 1
ATOM 1640 O O . GLN A 1 204 ? -0.509 1.416 -5.436 1.00 97.88 204 GLN A O 1
ATOM 1645 N N . GLU A 1 205 ? -1.640 2.973 -4.288 1.00 97.69 205 GLU A N 1
ATOM 1646 C CA . GLU A 1 205 ? -1.314 4.073 -5.214 1.00 97.69 205 GLU A CA 1
ATOM 1647 C C . GLU A 1 205 ? 0.199 4.354 -5.247 1.00 97.69 205 GLU A C 1
ATOM 1649 O O . GLU A 1 205 ? 0.773 4.471 -6.332 1.00 97.69 205 GLU A O 1
ATOM 1654 N N . LEU A 1 206 ? 0.862 4.408 -4.087 1.00 98.25 206 LEU A N 1
ATOM 1655 C CA . LEU A 1 206 ? 2.309 4.616 -3.981 1.00 98.25 206 LEU A CA 1
ATOM 1656 C C . LEU A 1 206 ? 3.106 3.466 -4.611 1.00 98.25 206 LEU A C 1
ATOM 1658 O O . LEU A 1 206 ? 4.041 3.728 -5.366 1.00 98.25 206 LEU A O 1
ATOM 1662 N N . LEU A 1 207 ? 2.710 2.210 -4.384 1.00 98.25 207 LEU A N 1
ATOM 1663 C CA . LEU A 1 207 ? 3.341 1.038 -5.000 1.00 98.25 207 LEU A CA 1
ATOM 1664 C C . LEU A 1 207 ? 3.180 1.037 -6.531 1.00 98.25 207 LEU A C 1
ATOM 1666 O O . LEU A 1 207 ? 4.125 0.718 -7.261 1.00 98.25 207 LEU A O 1
ATOM 1670 N N . ASN A 1 208 ? 2.011 1.450 -7.033 1.00 98.12 208 ASN A N 1
ATOM 1671 C CA . ASN A 1 208 ? 1.759 1.609 -8.467 1.00 98.12 208 ASN A CA 1
ATOM 1672 C C . ASN A 1 208 ? 2.636 2.722 -9.070 1.00 98.12 208 ASN A C 1
ATOM 1674 O O . ASN A 1 208 ? 3.238 2.529 -10.126 1.00 98.12 208 ASN A O 1
ATOM 1678 N N . LEU A 1 209 ? 2.756 3.866 -8.387 1.00 97.81 209 LEU A N 1
ATOM 1679 C CA . LEU A 1 209 ? 3.610 4.983 -8.802 1.00 97.81 209 LEU A CA 1
ATOM 1680 C C . LEU A 1 209 ? 5.101 4.621 -8.766 1.00 97.81 209 LEU A C 1
ATOM 1682 O O . LEU A 1 209 ? 5.819 4.947 -9.706 1.00 97.81 209 LEU A O 1
ATOM 1686 N N . GLN A 1 210 ? 5.564 3.902 -7.741 1.00 98.06 210 GLN A N 1
ATOM 1687 C CA . GLN A 1 210 ? 6.937 3.392 -7.657 1.00 98.06 210 GLN A CA 1
ATOM 1688 C C . GLN A 1 210 ? 7.236 2.401 -8.792 1.00 98.06 210 GLN A C 1
ATOM 1690 O O . GLN A 1 210 ? 8.307 2.457 -9.397 1.00 98.06 210 GLN A O 1
ATOM 1695 N N . SER A 1 211 ? 6.275 1.534 -9.125 1.00 98.12 211 SER A N 1
ATOM 1696 C CA . SER A 1 211 ? 6.386 0.592 -10.245 1.00 98.12 211 SER A CA 1
ATOM 1697 C C . SER A 1 211 ? 6.464 1.316 -11.594 1.00 98.12 211 SER A C 1
ATOM 1699 O O . SER A 1 211 ? 7.328 1.001 -12.413 1.00 98.12 211 SER A O 1
ATOM 1701 N N . ALA A 1 212 ? 5.622 2.332 -11.809 1.00 98.12 212 ALA A N 1
ATOM 1702 C CA . ALA A 1 212 ? 5.670 3.177 -13.001 1.00 98.12 212 ALA A CA 1
ATOM 1703 C C . ALA A 1 212 ? 6.978 3.986 -13.089 1.00 98.12 212 ALA A C 1
ATOM 1705 O O . ALA A 1 212 ? 7.562 4.093 -14.164 1.00 98.12 212 ALA A O 1
ATOM 1706 N N . LEU A 1 213 ? 7.486 4.509 -11.968 1.00 97.81 213 LEU A N 1
ATOM 1707 C CA . LEU A 1 213 ? 8.772 5.210 -11.908 1.00 97.81 213 LEU A CA 1
ATOM 1708 C C . LEU A 1 213 ? 9.938 4.280 -12.292 1.00 97.81 213 LEU A C 1
ATOM 1710 O O . LEU A 1 213 ? 10.802 4.668 -13.074 1.00 97.81 213 LEU A O 1
ATOM 1714 N N . GLY A 1 214 ? 9.934 3.036 -11.801 1.00 98.06 214 GLY A N 1
ATOM 1715 C CA . GLY A 1 214 ? 10.907 2.012 -12.193 1.00 98.06 214 GLY A CA 1
ATOM 1716 C C . GLY A 1 214 ? 10.857 1.681 -13.689 1.00 98.06 214 GLY A C 1
ATOM 1717 O O . GLY A 1 214 ? 11.902 1.566 -14.327 1.00 98.06 214 GLY A O 1
ATOM 1718 N N . GLN A 1 215 ? 9.654 1.606 -14.271 1.00 97.81 215 GLN A N 1
ATOM 1719 C CA . GLN A 1 215 ? 9.472 1.447 -15.719 1.00 97.81 215 GLN A CA 1
ATOM 1720 C C . GLN A 1 215 ? 10.009 2.656 -16.500 1.00 97.81 215 GLN A C 1
ATOM 1722 O O . GLN A 1 215 ? 10.722 2.457 -17.480 1.00 97.81 215 GLN A O 1
ATOM 1727 N N . TYR A 1 216 ? 9.760 3.890 -16.044 1.00 97.88 216 TYR A N 1
ATOM 1728 C CA . TYR A 1 216 ? 10.306 5.101 -16.672 1.00 97.88 216 TYR A CA 1
ATOM 1729 C C . TYR A 1 216 ? 11.838 5.157 -16.641 1.00 97.88 216 TYR A C 1
ATOM 1731 O O . TYR A 1 216 ? 12.442 5.585 -17.624 1.00 97.88 216 TYR A O 1
ATOM 1739 N N . TYR A 1 217 ? 12.484 4.708 -15.558 1.00 98.19 217 TYR A N 1
ATOM 1740 C CA . TYR A 1 217 ? 13.946 4.603 -15.526 1.00 98.19 217 TYR A CA 1
ATOM 1741 C C . TYR A 1 217 ? 14.460 3.567 -16.533 1.00 98.19 217 TYR A C 1
ATOM 1743 O O . TYR A 1 217 ? 15.352 3.889 -17.315 1.00 98.19 217 TYR A O 1
ATOM 1751 N N . ALA A 1 218 ? 13.854 2.376 -16.590 1.00 97.12 218 ALA A N 1
ATOM 1752 C CA . ALA A 1 218 ? 14.227 1.345 -17.561 1.00 97.12 218 ALA A CA 1
ATOM 1753 C C . ALA A 1 218 ? 13.989 1.784 -19.023 1.00 97.12 218 ALA A C 1
ATOM 1755 O O . ALA A 1 218 ? 14.820 1.514 -19.890 1.00 97.12 218 ALA A O 1
ATOM 1756 N N . GLU A 1 219 ? 12.896 2.501 -19.308 1.00 97.25 219 GLU A N 1
ATOM 1757 C CA . GLU A 1 219 ? 12.633 3.084 -20.631 1.00 97.25 219 GLU A CA 1
ATOM 1758 C C . GLU A 1 219 ? 13.657 4.176 -20.974 1.00 97.25 219 GLU A C 1
ATOM 1760 O O . GLU A 1 219 ? 14.165 4.212 -22.095 1.00 97.25 219 GLU A O 1
ATOM 1765 N N . SER A 1 220 ? 14.013 5.038 -20.015 1.00 96.25 220 SER A N 1
ATOM 1766 C CA . SER A 1 220 ? 15.033 6.074 -20.209 1.00 96.25 220 SER A CA 1
ATOM 1767 C C . SER A 1 220 ? 16.408 5.471 -20.510 1.00 96.25 220 SER A C 1
ATOM 1769 O O . SER A 1 220 ? 17.076 5.919 -21.437 1.00 96.25 220 SER A O 1
ATOM 1771 N N . GLU A 1 221 ? 16.807 4.428 -19.782 1.00 96.81 221 GLU A N 1
ATOM 1772 C CA . GLU A 1 221 ? 18.083 3.721 -19.961 1.00 96.81 221 GLU A CA 1
ATOM 1773 C C . GLU A 1 221 ? 18.125 2.934 -21.289 1.00 96.81 221 GLU A C 1
ATOM 1775 O O . GLU A 1 221 ? 19.150 2.875 -21.971 1.00 96.81 221 GLU A O 1
ATOM 1780 N N . ALA A 1 222 ? 16.996 2.354 -21.714 1.00 96.44 222 ALA A N 1
ATOM 1781 C CA . ALA A 1 222 ? 16.864 1.732 -23.033 1.00 96.44 222 ALA A CA 1
ATOM 1782 C C . ALA A 1 222 ? 16.926 2.772 -24.169 1.00 96.44 222 ALA A C 1
ATOM 1784 O O . ALA A 1 222 ? 17.553 2.537 -25.202 1.00 96.44 222 ALA A O 1
ATOM 1785 N N . LYS A 1 223 ? 16.310 3.941 -23.971 1.00 96.94 223 LYS A N 1
ATOM 1786 C CA . LYS A 1 223 ? 16.324 5.066 -24.913 1.00 96.94 223 LYS A CA 1
ATOM 1787 C C . LYS A 1 223 ? 17.705 5.715 -25.039 1.00 96.94 223 LYS A C 1
ATOM 1789 O O . LYS A 1 223 ? 18.049 6.157 -26.132 1.00 96.94 223 LYS A O 1
ATOM 1794 N N . GLU A 1 224 ? 18.483 5.755 -23.960 1.00 97.00 224 GLU A N 1
ATOM 1795 C CA . GLU A 1 224 ? 19.881 6.200 -23.963 1.00 97.00 224 GLU A CA 1
ATOM 1796 C C . GLU A 1 224 ? 20.743 5.266 -24.826 1.00 97.00 224 GLU A C 1
ATOM 1798 O O . GLU A 1 224 ? 21.323 5.724 -25.810 1.00 97.00 224 GLU A O 1
ATOM 1803 N N . ARG A 1 225 ? 20.685 3.945 -24.587 1.00 96.81 225 ARG A N 1
ATOM 1804 C CA . ARG A 1 225 ? 21.367 2.938 -25.429 1.00 96.81 225 ARG A CA 1
ATOM 1805 C C . ARG A 1 225 ? 20.982 3.025 -26.907 1.00 96.81 225 ARG A C 1
ATOM 1807 O O . ARG A 1 225 ? 21.852 3.014 -27.770 1.00 96.81 225 ARG A O 1
ATOM 1814 N N . LEU A 1 226 ? 19.689 3.171 -27.209 1.00 96.38 226 LEU A N 1
ATOM 1815 C CA . LEU A 1 226 ? 19.218 3.371 -28.586 1.00 96.38 226 LEU A CA 1
ATOM 1816 C C . LEU A 1 226 ? 19.703 4.699 -29.193 1.00 96.38 226 LEU A C 1
ATOM 1818 O O . LEU A 1 226 ? 19.813 4.805 -30.413 1.00 96.38 226 LEU A O 1
ATOM 1822 N N . GLY A 1 227 ? 19.994 5.711 -28.372 1.00 97.06 227 GLY A N 1
ATOM 1823 C CA . GLY A 1 227 ? 20.642 6.953 -28.791 1.00 97.06 227 GLY A CA 1
ATOM 1824 C C . GLY A 1 227 ? 22.102 6.740 -29.191 1.00 97.06 227 GLY A C 1
ATOM 1825 O O . GLY A 1 227 ? 22.510 7.213 -30.256 1.00 97.06 227 GLY A O 1
ATOM 1826 N N . ASP A 1 228 ? 22.851 5.980 -28.391 1.00 96.81 228 ASP A N 1
ATOM 1827 C CA . ASP A 1 228 ? 24.250 5.622 -28.656 1.00 96.81 228 ASP A CA 1
ATOM 1828 C C . ASP A 1 228 ? 24.391 4.721 -29.890 1.00 96.81 228 ASP A C 1
ATOM 1830 O O . ASP A 1 228 ? 25.202 5.010 -30.772 1.00 96.81 228 ASP A O 1
ATOM 1834 N N . ASP A 1 229 ? 23.548 3.693 -30.032 1.00 96.88 229 ASP A N 1
ATOM 1835 C CA . ASP A 1 229 ? 23.498 2.839 -31.229 1.00 96.88 229 ASP A CA 1
ATOM 1836 C C . ASP A 1 229 ? 23.235 3.663 -32.502 1.00 96.88 229 ASP A C 1
ATOM 1838 O O . ASP A 1 229 ? 23.865 3.458 -33.544 1.00 96.88 229 ASP A O 1
ATOM 1842 N N . LEU A 1 230 ? 22.338 4.650 -32.420 1.00 97.31 230 LEU A N 1
ATOM 1843 C CA . LEU A 1 230 ? 22.019 5.560 -33.522 1.00 97.31 230 LEU A CA 1
ATOM 1844 C C . LEU A 1 230 ? 23.191 6.521 -33.809 1.00 97.31 230 LEU A C 1
ATOM 1846 O O . LEU A 1 230 ? 23.466 6.828 -34.974 1.00 97.31 230 LEU A O 1
ATOM 1850 N N . ALA A 1 231 ? 23.926 6.967 -32.786 1.00 96.81 231 ALA A N 1
ATOM 1851 C CA . ALA A 1 231 ? 25.145 7.758 -32.948 1.00 96.81 231 ALA A CA 1
ATOM 1852 C C . ALA A 1 231 ? 26.265 6.947 -33.629 1.00 96.81 231 ALA A C 1
ATOM 1854 O O . ALA A 1 231 ? 26.820 7.407 -34.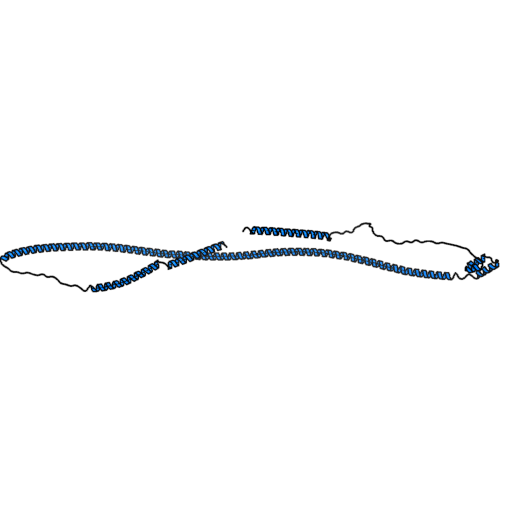631 1.00 96.81 231 ALA A O 1
ATOM 1855 N N . MET A 1 232 ? 26.525 5.717 -33.176 1.00 96.06 232 MET A N 1
ATOM 1856 C CA . MET A 1 232 ? 27.489 4.795 -33.790 1.00 96.06 232 MET A CA 1
ATOM 1857 C C . MET A 1 232 ? 27.112 4.461 -35.241 1.00 96.06 232 MET A C 1
ATOM 1859 O O . MET A 1 232 ? 27.961 4.518 -36.133 1.00 96.06 232 MET A O 1
ATOM 1863 N N . ALA A 1 233 ? 25.832 4.195 -35.520 1.00 96.12 233 ALA A N 1
ATOM 1864 C CA . ALA A 1 233 ? 25.342 3.951 -36.877 1.00 96.12 233 ALA A CA 1
ATOM 1865 C C . ALA A 1 233 ? 25.512 5.177 -37.796 1.00 96.12 233 ALA A C 1
ATOM 1867 O O . ALA A 1 233 ? 25.871 5.030 -38.967 1.00 96.12 233 ALA A O 1
ATOM 1868 N N . ARG A 1 234 ? 25.311 6.398 -37.275 1.00 97.12 234 ARG A N 1
ATOM 1869 C CA . ARG A 1 234 ? 25.590 7.650 -38.004 1.00 97.12 234 ARG A CA 1
ATOM 1870 C C . ARG A 1 234 ? 27.078 7.836 -38.282 1.00 97.12 234 ARG A C 1
ATOM 1872 O O . ARG A 1 234 ? 27.421 8.242 -39.390 1.00 97.12 234 ARG A O 1
ATOM 1879 N N . GLU A 1 235 ? 27.954 7.531 -37.328 1.00 96.88 235 GLU A N 1
ATOM 1880 C CA . GLU A 1 235 ? 29.404 7.628 -37.520 1.00 96.88 235 GLU A CA 1
ATOM 1881 C C . GLU A 1 235 ? 29.904 6.600 -38.550 1.00 96.88 235 GLU A C 1
ATOM 1883 O O . GLU A 1 235 ? 30.667 6.943 -39.455 1.00 96.88 235 GLU A O 1
ATOM 1888 N N . ALA A 1 236 ? 29.417 5.357 -38.482 1.00 96.62 236 ALA A N 1
ATOM 1889 C CA . ALA A 1 236 ? 29.709 4.318 -39.467 1.00 96.62 236 ALA A CA 1
ATOM 1890 C C . ALA A 1 236 ? 29.230 4.712 -40.877 1.00 96.62 236 ALA A C 1
ATOM 1892 O O . ALA A 1 236 ? 29.974 4.562 -41.850 1.00 96.62 236 ALA A O 1
ATOM 1893 N N . LEU A 1 237 ? 28.027 5.286 -40.997 1.00 96.00 237 LEU A N 1
ATOM 1894 C CA . LEU A 1 237 ? 27.503 5.803 -42.263 1.00 96.00 237 LEU A CA 1
ATOM 1895 C C . LEU A 1 237 ? 28.301 7.016 -42.771 1.00 96.00 237 LEU A C 1
ATOM 1897 O O . LEU A 1 237 ? 28.532 7.125 -43.976 1.00 96.00 237 LEU A O 1
ATOM 1901 N N . ALA A 1 238 ? 28.776 7.895 -41.884 1.00 96.94 238 ALA A N 1
ATOM 1902 C CA . ALA A 1 238 ? 29.654 9.004 -42.250 1.00 96.94 238 ALA A CA 1
ATOM 1903 C C . ALA A 1 238 ? 30.985 8.491 -42.828 1.00 96.94 238 ALA A C 1
ATOM 1905 O O . ALA A 1 238 ? 31.320 8.854 -43.960 1.00 96.94 238 ALA A O 1
ATOM 1906 N N . LYS A 1 239 ? 31.667 7.575 -42.122 1.00 97.25 239 LYS A N 1
ATOM 1907 C CA . LYS A 1 239 ? 32.905 6.904 -42.567 1.00 97.25 239 LYS A CA 1
ATOM 1908 C C . LYS A 1 239 ? 32.722 6.186 -43.908 1.00 97.25 239 LYS A C 1
ATOM 1910 O O . LYS A 1 239 ? 33.548 6.339 -44.804 1.00 97.25 239 LYS A O 1
ATOM 1915 N N . LEU A 1 240 ? 31.613 5.463 -44.090 1.00 96.62 240 LEU A N 1
ATOM 1916 C CA . LEU A 1 240 ? 31.283 4.803 -45.358 1.00 96.62 240 LEU A CA 1
ATOM 1917 C C . LEU A 1 240 ? 31.016 5.812 -46.489 1.00 96.62 240 LEU A C 1
ATOM 1919 O O . LEU A 1 240 ? 31.422 5.592 -47.628 1.00 96.62 240 LEU A O 1
ATOM 1923 N N . SER A 1 241 ? 30.372 6.946 -46.194 1.00 96.62 241 SER A N 1
ATOM 1924 C CA . SER A 1 241 ? 30.161 8.015 -47.182 1.00 96.62 241 SER A CA 1
ATOM 1925 C C . SER A 1 241 ? 31.468 8.703 -47.594 1.00 96.62 241 SER A C 1
ATOM 1927 O O . SER A 1 241 ? 31.584 9.187 -48.721 1.00 96.62 241 SER A O 1
ATOM 1929 N N . GLU A 1 242 ? 32.453 8.753 -46.696 1.00 97.25 242 GLU A N 1
ATOM 1930 C CA . GLU A 1 242 ? 33.783 9.296 -46.957 1.00 97.25 242 GLU A CA 1
ATOM 1931 C C . GLU A 1 242 ? 34.629 8.325 -47.783 1.00 97.25 242 GLU A C 1
ATOM 1933 O O . GLU A 1 242 ? 35.139 8.719 -48.833 1.00 97.25 242 GLU A O 1
ATOM 1938 N N . SER A 1 243 ? 34.686 7.042 -47.410 1.00 96.25 243 SER A N 1
ATOM 1939 C CA . SER A 1 243 ? 35.385 6.027 -48.208 1.00 96.25 243 SER A CA 1
ATOM 1940 C C . SER A 1 243 ? 34.787 5.883 -49.614 1.00 96.25 243 SER A C 1
ATOM 1942 O O . SER A 1 243 ? 35.534 5.754 -50.583 1.00 96.25 243 SER A O 1
ATOM 1944 N N . LEU A 1 244 ? 33.464 6.027 -49.765 1.00 96.62 244 LEU A N 1
ATOM 1945 C CA . LEU A 1 244 ? 32.785 6.083 -51.064 1.00 96.62 244 LEU A CA 1
ATOM 1946 C C . LEU A 1 244 ? 33.185 7.323 -51.886 1.00 96.62 244 LEU A C 1
ATOM 1948 O O . LEU A 1 244 ? 33.400 7.212 -53.094 1.00 96.62 244 LEU A O 1
ATOM 1952 N N . LYS A 1 245 ? 33.337 8.503 -51.263 1.00 97.00 245 LYS A N 1
ATOM 1953 C CA . LYS A 1 245 ? 33.854 9.708 -51.946 1.00 97.00 245 LYS A CA 1
ATOM 1954 C C . LYS A 1 245 ? 35.298 9.511 -52.407 1.00 97.00 245 LYS A C 1
ATOM 1956 O O . LYS A 1 245 ? 35.604 9.849 -53.548 1.00 97.00 245 LYS A O 1
ATOM 1961 N N . VAL A 1 246 ? 36.161 8.946 -51.560 1.00 97.06 246 VAL A N 1
ATOM 1962 C CA . VAL A 1 246 ? 37.566 8.650 -51.894 1.00 97.06 246 VAL A CA 1
ATOM 1963 C C . VAL A 1 246 ? 37.652 7.626 -53.032 1.00 97.06 246 VAL A C 1
ATOM 1965 O O . VAL A 1 246 ? 38.365 7.858 -54.007 1.00 97.06 246 VAL A O 1
ATOM 1968 N N . ALA A 1 247 ? 36.863 6.548 -52.980 1.00 95.31 247 ALA A N 1
ATOM 1969 C CA . ALA A 1 247 ? 36.791 5.552 -54.048 1.00 95.31 247 ALA A CA 1
ATOM 1970 C C . ALA A 1 247 ? 36.329 6.167 -55.382 1.00 95.31 247 ALA A C 1
ATOM 1972 O O . ALA A 1 247 ? 36.967 5.949 -56.411 1.00 95.31 247 ALA A O 1
ATOM 1973 N N . ASN A 1 248 ? 35.286 7.004 -55.370 1.00 96.12 248 ASN A N 1
ATOM 1974 C CA . ASN A 1 248 ? 34.820 7.712 -56.567 1.00 96.12 248 ASN A CA 1
ATOM 1975 C C . ASN A 1 248 ? 35.871 8.684 -57.128 1.00 96.12 248 ASN A C 1
ATOM 1977 O O . ASN A 1 248 ? 36.024 8.776 -58.345 1.00 96.12 248 ASN A O 1
ATOM 1981 N N . GLN A 1 249 ? 36.629 9.380 -56.272 1.00 96.62 249 GLN A N 1
ATOM 1982 C CA . GLN A 1 249 ? 37.751 10.218 -56.711 1.00 96.62 249 GLN A CA 1
ATOM 1983 C C . GLN A 1 249 ? 38.866 9.380 -57.354 1.00 96.62 249 GLN A C 1
ATOM 1985 O O . GLN A 1 249 ? 39.375 9.768 -58.404 1.00 96.62 249 GLN A O 1
ATOM 1990 N N . GLY A 1 250 ? 39.197 8.215 -56.786 1.00 96.31 250 GLY A N 1
ATOM 1991 C CA . GLY A 1 250 ? 40.161 7.268 -57.357 1.00 96.31 250 GLY A CA 1
ATOM 1992 C C . GLY A 1 250 ? 39.726 6.709 -58.717 1.00 96.31 250 GLY A C 1
ATOM 1993 O O . GLY A 1 250 ? 40.520 6.702 -59.657 1.00 96.31 250 GLY A O 1
ATOM 1994 N N . ILE A 1 251 ? 38.452 6.326 -58.859 1.00 95.56 251 ILE A N 1
ATOM 1995 C CA . ILE A 1 251 ? 37.856 5.898 -60.138 1.00 95.56 251 ILE A CA 1
ATOM 1996 C C . ILE A 1 251 ? 37.981 7.010 -61.186 1.00 95.56 251 ILE A C 1
ATOM 1998 O O . ILE A 1 251 ? 38.402 6.757 -62.312 1.00 95.56 251 ILE A O 1
ATOM 2002 N N . GLU A 1 252 ? 37.670 8.251 -60.818 1.00 96.06 252 GLU A N 1
ATOM 2003 C CA . GLU A 1 252 ? 37.770 9.405 -61.712 1.00 96.06 252 GLU A CA 1
ATOM 2004 C C . GLU A 1 252 ? 39.220 9.810 -62.052 1.00 96.06 252 GLU A C 1
ATOM 2006 O O . GLU A 1 252 ? 39.460 10.357 -63.128 1.00 96.06 252 GLU A O 1
ATOM 2011 N N . ILE A 1 253 ? 40.205 9.525 -61.193 1.00 95.81 253 ILE A N 1
ATOM 2012 C CA . ILE A 1 253 ? 41.634 9.661 -61.531 1.00 95.81 253 ILE A CA 1
ATOM 2013 C C . ILE A 1 253 ? 42.036 8.576 -62.537 1.00 95.81 253 ILE A C 1
ATOM 2015 O O . ILE A 1 253 ? 42.491 8.908 -63.630 1.00 95.81 253 ILE A O 1
ATOM 2019 N N . SER A 1 254 ? 41.771 7.303 -62.230 1.00 94.62 254 SER A N 1
ATOM 2020 C CA . SER A 1 254 ? 42.101 6.172 -63.111 1.00 94.62 254 SER A CA 1
ATOM 2021 C C . SER A 1 254 ? 41.404 6.264 -64.477 1.00 94.62 254 SER A C 1
ATOM 2023 O O . SER A 1 254 ? 41.968 5.897 -65.509 1.00 94.62 254 SER A O 1
ATOM 2025 N N . ARG A 1 255 ? 40.198 6.843 -64.521 1.00 96.50 255 ARG A N 1
ATOM 2026 C CA . ARG A 1 255 ? 39.497 7.199 -65.760 1.00 96.50 255 ARG A CA 1
ATOM 2027 C C . ARG A 1 255 ? 40.273 8.223 -66.594 1.00 96.50 255 ARG A C 1
ATOM 2029 O O . ARG A 1 255 ? 40.443 8.004 -67.788 1.00 96.50 255 ARG A O 1
ATOM 2036 N N . ARG A 1 256 ? 40.771 9.308 -65.992 1.00 95.81 256 ARG A N 1
ATOM 2037 C CA . ARG A 1 256 ? 41.573 10.321 -66.710 1.00 95.81 256 ARG A CA 1
ATOM 2038 C C . ARG A 1 256 ? 42.891 9.743 -67.212 1.00 95.81 256 ARG A C 1
ATOM 2040 O O . ARG A 1 256 ? 43.262 10.010 -68.348 1.00 95.81 256 ARG A O 1
ATOM 2047 N N . GLU A 1 257 ? 43.550 8.908 -66.413 1.00 95.50 257 GLU A N 1
ATOM 2048 C CA . GLU A 1 257 ? 44.757 8.177 -66.822 1.00 95.50 257 GLU A CA 1
ATOM 2049 C C . GLU A 1 257 ? 44.472 7.248 -68.011 1.00 95.50 257 GLU A C 1
ATOM 2051 O O . GLU A 1 257 ? 45.215 7.245 -68.992 1.00 95.50 257 GLU A O 1
ATOM 2056 N N . LYS A 1 258 ? 43.358 6.503 -67.972 1.00 95.88 258 LYS A N 1
ATOM 2057 C CA . LYS A 1 258 ? 42.885 5.674 -69.089 1.00 95.88 258 LYS A CA 1
ATOM 2058 C C . LYS A 1 258 ? 42.637 6.512 -70.345 1.00 95.88 258 LYS A C 1
ATOM 2060 O O . LYS A 1 258 ? 43.089 6.120 -71.419 1.00 95.88 258 LYS A O 1
ATOM 2065 N N . ASP A 1 259 ? 41.941 7.638 -70.223 1.00 96.25 259 ASP A N 1
ATOM 2066 C CA . ASP A 1 259 ? 41.620 8.518 -71.350 1.00 96.25 259 ASP A CA 1
ATOM 2067 C C . ASP A 1 259 ? 42.896 9.168 -71.933 1.00 96.25 259 ASP A C 1
ATOM 2069 O O . ASP A 1 259 ? 43.042 9.261 -73.154 1.00 96.25 259 ASP A O 1
ATOM 2073 N N . GLU A 1 260 ? 43.885 9.512 -71.098 1.00 96.12 260 GLU A N 1
ATOM 2074 C CA . GLU A 1 260 ? 45.209 9.985 -71.533 1.00 96.12 260 GLU A CA 1
ATOM 2075 C C . GLU A 1 260 ? 46.025 8.878 -72.231 1.00 96.12 260 GLU A C 1
ATOM 2077 O O . GLU A 1 260 ? 46.658 9.122 -73.261 1.00 96.12 260 GLU A O 1
ATOM 2082 N N . VAL A 1 261 ? 45.991 7.642 -71.721 1.00 95.50 261 VAL A N 1
ATOM 2083 C CA . VAL A 1 261 ? 46.626 6.477 -72.363 1.00 95.50 261 VAL A CA 1
ATOM 2084 C C . VAL A 1 261 ? 45.972 6.171 -73.713 1.00 95.50 261 VAL A C 1
ATOM 2086 O O . VAL A 1 261 ? 46.686 5.908 -74.679 1.00 95.50 261 VAL A O 1
ATOM 2089 N N . VAL A 1 262 ? 44.644 6.276 -73.829 1.00 96.88 262 VAL A N 1
ATOM 2090 C CA . VAL A 1 262 ? 43.920 6.146 -75.107 1.00 96.88 262 VAL A CA 1
ATOM 2091 C C . VAL A 1 262 ? 44.289 7.281 -76.071 1.00 96.88 262 VAL A C 1
ATOM 2093 O O . VAL A 1 262 ? 44.513 7.026 -77.256 1.00 96.88 262 VAL A O 1
ATOM 2096 N N . ALA A 1 263 ? 44.441 8.518 -75.589 1.00 96.06 263 ALA A N 1
ATOM 2097 C CA . ALA A 1 263 ? 44.912 9.629 -76.413 1.00 96.06 263 ALA A CA 1
ATOM 2098 C C . ALA A 1 263 ? 46.334 9.375 -76.953 1.00 96.06 263 ALA A C 1
ATOM 2100 O O . ALA A 1 263 ? 46.550 9.472 -78.167 1.00 96.06 263 ALA A O 1
ATOM 2101 N N . LYS A 1 264 ? 47.273 8.966 -76.084 1.00 96.50 264 LYS A N 1
ATOM 2102 C CA . LYS A 1 264 ? 48.654 8.586 -76.441 1.00 96.50 264 LYS A CA 1
ATOM 2103 C C . LYS A 1 264 ? 48.697 7.414 -77.424 1.00 96.50 264 LYS A C 1
ATOM 2105 O O . LYS A 1 264 ? 49.452 7.471 -78.394 1.00 96.50 264 LYS A O 1
ATOM 2110 N N . LEU A 1 265 ? 47.857 6.396 -77.225 1.00 95.62 265 LEU A N 1
ATOM 2111 C CA . LEU A 1 265 ? 47.698 5.275 -78.154 1.00 95.62 265 LEU A CA 1
ATOM 2112 C C . LEU A 1 265 ? 47.265 5.777 -79.537 1.00 95.62 265 LEU A C 1
ATOM 2114 O O . LEU A 1 265 ? 47.953 5.512 -80.518 1.00 95.62 265 LEU A O 1
ATOM 2118 N N . SER A 1 266 ? 46.217 6.604 -79.609 1.00 95.38 266 SER A N 1
ATOM 2119 C CA . SER A 1 266 ? 45.722 7.159 -80.878 1.00 95.38 266 SER A CA 1
ATOM 2120 C C . SER A 1 266 ? 46.748 8.051 -81.599 1.00 95.38 266 SER A C 1
ATOM 2122 O O . SER A 1 266 ? 46.718 8.178 -82.824 1.00 95.38 266 SER A O 1
ATOM 2124 N N . GLN A 1 267 ? 47.669 8.681 -80.860 1.00 96.19 267 GLN A N 1
ATOM 2125 C CA . GLN A 1 267 ? 48.786 9.437 -81.428 1.00 96.19 267 GLN A CA 1
ATOM 2126 C C . GLN A 1 267 ? 49.868 8.498 -81.977 1.00 96.19 267 GLN A C 1
ATOM 2128 O O . GLN A 1 267 ? 50.340 8.703 -83.096 1.00 96.19 267 GLN A O 1
ATOM 2133 N N . ALA A 1 268 ? 50.231 7.451 -81.231 1.00 94.00 268 ALA A N 1
ATOM 2134 C CA . ALA A 1 268 ? 51.176 6.431 -81.678 1.00 94.00 268 ALA A CA 1
ATOM 2135 C C . ALA A 1 268 ? 50.661 5.676 -82.917 1.00 94.00 268 ALA A C 1
ATOM 2137 O O . ALA A 1 268 ? 51.415 5.483 -83.866 1.00 94.00 268 ALA A O 1
ATOM 2138 N N . GLU A 1 269 ? 49.372 5.334 -82.962 1.00 95.06 269 GLU A N 1
ATOM 2139 C CA . GLU A 1 269 ? 48.707 4.720 -84.119 1.00 95.06 269 GLU A CA 1
ATOM 2140 C C . GLU A 1 269 ? 48.761 5.614 -85.365 1.00 95.06 269 GLU A C 1
ATOM 2142 O O . GLU A 1 269 ? 49.063 5.122 -86.453 1.00 95.06 269 GLU A O 1
ATOM 2147 N N . LYS A 1 270 ? 48.543 6.931 -85.220 1.00 95.81 270 LYS A N 1
ATOM 2148 C CA . LYS A 1 270 ? 48.692 7.901 -86.322 1.00 95.81 270 LYS A CA 1
ATOM 2149 C C . LYS A 1 270 ? 50.134 7.962 -86.822 1.00 95.81 270 LYS A C 1
ATOM 2151 O O . LYS A 1 270 ? 50.361 7.774 -88.013 1.00 95.81 270 LYS A O 1
ATOM 2156 N N . MET A 1 271 ? 51.110 8.128 -85.924 1.00 95.25 271 MET A N 1
ATOM 2157 C CA . MET A 1 271 ? 52.534 8.148 -86.295 1.00 95.25 271 MET A CA 1
ATOM 2158 C C . MET A 1 271 ? 52.986 6.832 -86.946 1.00 95.25 271 MET A C 1
ATOM 2160 O O . MET A 1 271 ? 53.773 6.850 -87.888 1.00 95.25 271 MET A O 1
ATOM 2164 N N . LEU A 1 272 ? 52.458 5.690 -86.499 1.00 94.56 272 LEU A N 1
ATOM 2165 C CA . LEU A 1 272 ? 52.713 4.374 -87.085 1.00 94.56 272 LEU A CA 1
ATOM 2166 C C . LEU A 1 272 ? 52.054 4.226 -88.466 1.00 94.56 272 LEU A C 1
ATOM 2168 O O . LEU A 1 272 ? 52.660 3.654 -89.371 1.00 94.56 272 LEU A O 1
ATOM 2172 N N . ALA A 1 273 ? 50.846 4.760 -88.664 1.00 95.31 273 ALA A N 1
ATOM 2173 C CA . ALA A 1 273 ? 50.193 4.803 -89.971 1.00 95.31 273 ALA A CA 1
ATOM 2174 C C . ALA A 1 273 ? 50.950 5.709 -90.959 1.00 95.31 273 ALA A C 1
ATOM 2176 O O . ALA A 1 273 ? 51.145 5.322 -92.110 1.00 95.31 273 ALA A O 1
ATOM 2177 N N . ASP A 1 274 ? 51.436 6.870 -90.516 1.00 95.06 274 ASP A N 1
ATOM 2178 C CA . ASP A 1 274 ? 52.263 7.768 -91.331 1.00 95.06 274 ASP A CA 1
ATOM 2179 C C . ASP A 1 274 ? 53.656 7.190 -91.616 1.00 95.06 274 ASP A C 1
ATOM 2181 O O . ASP A 1 274 ? 54.127 7.277 -92.749 1.00 95.06 274 ASP A O 1
ATOM 2185 N N . GLY A 1 275 ? 54.264 6.494 -90.651 1.00 94.62 275 GLY A N 1
ATOM 2186 C CA . GLY A 1 275 ? 55.491 5.719 -90.847 1.00 94.62 275 GLY A CA 1
ATOM 2187 C C . GLY A 1 275 ? 55.325 4.572 -91.850 1.00 94.62 275 GLY A C 1
ATOM 2188 O O . GLY A 1 275 ? 56.198 4.347 -92.682 1.00 94.62 275 GLY A O 1
ATOM 2189 N N . LYS A 1 276 ? 54.176 3.881 -91.849 1.00 95.62 276 LYS A N 1
ATOM 2190 C CA . LYS A 1 276 ? 53.838 2.896 -92.892 1.00 95.62 276 LYS A CA 1
ATOM 2191 C C . LYS A 1 276 ? 53.654 3.555 -94.262 1.00 95.62 276 LYS A C 1
ATOM 2193 O O . LYS A 1 276 ? 54.151 3.029 -95.252 1.00 95.62 276 LYS A O 1
ATOM 2198 N N . ARG A 1 277 ? 52.991 4.717 -94.335 1.00 95.56 277 ARG A N 1
ATOM 2199 C CA . ARG A 1 277 ? 52.811 5.482 -95.588 1.00 95.56 277 ARG A CA 1
ATOM 2200 C C . ARG A 1 277 ? 54.136 5.989 -96.163 1.00 95.56 277 ARG A C 1
ATOM 2202 O O . ARG A 1 277 ? 54.275 6.030 -97.382 1.00 95.56 277 ARG A O 1
ATOM 2209 N N . SER A 1 278 ? 55.092 6.400 -95.328 1.00 94.25 278 SER A N 1
ATOM 2210 C CA . SER A 1 278 ? 56.416 6.831 -95.793 1.00 94.25 278 SER A CA 1
ATOM 2211 C C . SER A 1 278 ? 57.303 5.647 -96.179 1.00 94.25 278 SER A C 1
ATOM 2213 O O . SER A 1 278 ? 57.967 5.724 -97.209 1.00 94.25 278 SER A O 1
ATOM 2215 N N . LEU A 1 279 ? 57.251 4.534 -95.438 1.00 94.38 279 LEU A N 1
ATOM 2216 C CA . LEU A 1 279 ? 57.944 3.296 -95.803 1.00 94.38 279 LEU A CA 1
ATOM 2217 C C . LEU A 1 279 ? 57.442 2.747 -97.144 1.00 94.38 279 LEU A C 1
ATOM 2219 O O . LEU A 1 279 ? 58.268 2.472 -98.004 1.00 94.38 279 LEU A O 1
ATOM 2223 N N . GLN A 1 280 ? 56.122 2.695 -97.369 1.00 94.94 280 GLN A N 1
ATOM 2224 C CA . GLN A 1 280 ? 55.538 2.285 -98.654 1.00 94.94 280 GLN A CA 1
ATOM 2225 C C . GLN A 1 280 ? 56.063 3.140 -99.818 1.00 94.94 280 GLN A C 1
ATOM 2227 O O . GLN A 1 280 ? 56.488 2.600 -100.829 1.00 94.94 280 GLN A O 1
ATOM 2232 N N . LYS A 1 281 ? 56.109 4.472 -99.663 1.00 95.75 281 LYS A N 1
ATOM 2233 C CA . LYS A 1 281 ? 56.671 5.368 -100.692 1.00 95.75 281 LYS A CA 1
ATOM 2234 C C . LYS A 1 281 ? 58.155 5.108 -100.947 1.00 95.75 281 LYS A C 1
ATOM 2236 O O . LYS A 1 281 ? 58.578 5.106 -102.095 1.00 95.75 281 LYS A O 1
ATOM 2241 N N . LEU A 1 282 ? 58.941 4.884 -99.894 1.00 93.81 282 LEU A N 1
ATOM 2242 C CA . LEU A 1 282 ? 60.365 4.566 -100.024 1.00 93.81 282 LEU A CA 1
ATOM 2243 C C . LEU A 1 282 ? 60.594 3.185 -100.654 1.00 93.81 282 LEU A C 1
ATOM 2245 O O . LEU A 1 282 ? 61.581 3.011 -101.359 1.00 93.81 282 LEU A O 1
ATOM 2249 N N . GLU A 1 283 ? 59.698 2.223 -100.438 1.00 94.50 283 GLU A N 1
ATOM 2250 C CA . GLU A 1 283 ? 59.702 0.916 -101.101 1.00 94.50 283 GLU A CA 1
ATOM 2251 C C . GLU A 1 283 ? 59.332 1.044 -102.588 1.00 94.50 283 GLU A C 1
ATOM 2253 O O . GLU A 1 283 ? 60.072 0.552 -103.444 1.00 94.50 283 GLU A O 1
ATOM 2258 N N . ASP A 1 284 ? 58.275 1.800 -102.907 1.00 94.62 284 ASP A N 1
ATOM 2259 C CA . ASP A 1 284 ? 57.880 2.140 -104.276 1.00 94.62 284 ASP A CA 1
ATOM 2260 C C . ASP A 1 284 ? 59.039 2.837 -105.018 1.00 94.62 284 ASP A C 1
ATOM 2262 O O . ASP A 1 284 ? 59.417 2.417 -106.114 1.00 94.62 284 ASP A O 1
ATOM 2266 N N . ASP A 1 285 ? 59.667 3.852 -104.417 1.00 94.31 285 ASP A N 1
ATOM 2267 C CA . ASP A 1 285 ? 60.811 4.570 -104.994 1.00 94.31 285 ASP A CA 1
ATOM 2268 C C . ASP A 1 285 ? 62.072 3.694 -105.082 1.00 94.31 285 ASP A C 1
ATOM 2270 O O . ASP A 1 285 ? 62.800 3.764 -106.075 1.00 94.31 285 ASP A O 1
ATOM 2274 N N . ASN A 1 286 ? 62.320 2.797 -104.119 1.00 92.88 286 ASN A N 1
ATOM 2275 C CA . ASN A 1 286 ? 63.415 1.828 -104.220 1.00 92.88 286 ASN A CA 1
ATOM 2276 C C . ASN A 1 286 ? 63.182 0.843 -105.376 1.00 92.88 286 ASN A C 1
ATOM 2278 O O . ASN A 1 286 ? 64.127 0.524 -106.095 1.00 92.88 286 ASN A O 1
ATOM 2282 N N . SER A 1 287 ? 61.938 0.407 -105.606 1.00 94.25 287 SER A N 1
ATOM 2283 C CA . SER A 1 287 ? 61.583 -0.450 -106.745 1.00 94.25 287 SER A CA 1
ATOM 2284 C C . SER A 1 287 ? 61.791 0.267 -108.087 1.00 94.25 287 SER A C 1
ATOM 2286 O O . SER A 1 287 ? 62.388 -0.302 -109.002 1.00 94.25 287 SER A O 1
ATOM 2288 N N . ARG A 1 288 ? 61.423 1.555 -108.177 1.00 93.69 288 ARG A N 1
ATOM 2289 C CA . ARG A 1 288 ? 61.670 2.414 -109.350 1.00 93.69 288 ARG A CA 1
ATOM 2290 C C . ARG A 1 288 ? 63.161 2.592 -109.617 1.00 93.69 288 ARG A C 1
ATOM 2292 O O . ARG A 1 288 ? 63.592 2.461 -110.758 1.00 93.69 288 ARG A O 1
ATOM 2299 N N . LEU A 1 289 ? 63.957 2.847 -108.577 1.00 93.81 289 LEU A N 1
ATOM 2300 C CA . LEU A 1 289 ? 65.411 2.989 -108.693 1.00 93.81 289 LEU A CA 1
ATOM 2301 C C . LEU A 1 289 ? 66.090 1.675 -109.103 1.00 93.81 289 LEU A C 1
ATOM 2303 O O . LEU A 1 289 ? 66.989 1.709 -109.941 1.00 93.81 289 LEU A O 1
ATOM 2307 N N . ARG A 1 290 ? 65.639 0.519 -108.592 1.00 92.38 290 ARG A N 1
ATOM 2308 C CA . ARG A 1 290 ? 66.100 -0.800 -109.065 1.00 92.38 290 ARG A CA 1
ATOM 2309 C C . ARG A 1 290 ? 65.776 -1.007 -110.542 1.00 92.38 290 ARG A C 1
ATOM 2311 O O . ARG A 1 290 ? 66.671 -1.356 -111.301 1.00 92.38 290 ARG A O 1
ATOM 2318 N N . HIS A 1 291 ? 64.543 -0.725 -110.962 1.00 91.75 291 HIS A N 1
ATOM 2319 C CA . HIS A 1 291 ? 64.126 -0.873 -112.357 1.00 91.75 291 HIS A CA 1
ATOM 2320 C C . HIS A 1 291 ? 64.897 0.076 -113.298 1.00 91.75 291 HIS A C 1
ATOM 2322 O O . HIS A 1 291 ? 65.283 -0.323 -114.398 1.00 91.75 291 HIS A O 1
ATOM 2328 N N . ALA A 1 292 ? 65.171 1.314 -112.875 1.00 90.75 292 ALA A N 1
ATOM 2329 C CA . ALA A 1 292 ? 65.980 2.266 -113.640 1.00 90.75 292 ALA A CA 1
ATOM 2330 C C . ALA A 1 292 ? 67.462 1.848 -113.720 1.00 90.75 292 ALA A C 1
ATOM 2332 O O . ALA A 1 292 ? 68.099 2.018 -114.761 1.00 90.75 292 ALA A O 1
ATOM 2333 N N . LEU A 1 293 ? 68.007 1.260 -112.648 1.00 89.06 293 LEU A N 1
ATOM 2334 C CA . LEU A 1 293 ? 69.351 0.676 -112.628 1.00 89.06 293 LEU A CA 1
ATOM 2335 C C . LEU A 1 293 ? 69.445 -0.568 -113.525 1.00 89.06 293 LEU A C 1
ATOM 2337 O O . LEU A 1 293 ? 70.429 -0.742 -114.231 1.00 89.06 293 LEU A O 1
ATOM 2341 N N . GLU A 1 294 ? 68.417 -1.412 -113.552 1.00 89.38 294 GLU A N 1
ATOM 2342 C CA . GLU A 1 294 ? 68.350 -2.580 -114.434 1.00 89.38 294 GLU A CA 1
ATOM 2343 C C . GLU A 1 294 ? 68.230 -2.168 -115.914 1.00 89.38 294 GLU A C 1
ATOM 2345 O O . GLU A 1 294 ? 68.899 -2.735 -116.781 1.00 89.38 294 GLU A O 1
ATOM 2350 N N . GLN A 1 295 ? 67.473 -1.105 -116.212 1.00 88.69 295 GLN A N 1
ATOM 2351 C CA . GLN A 1 295 ? 67.421 -0.487 -117.543 1.00 88.69 295 GLN A CA 1
ATOM 2352 C C . GLN A 1 295 ? 68.761 0.133 -117.969 1.00 88.69 295 GLN A C 1
ATOM 2354 O O . GLN A 1 295 ? 69.162 -0.016 -119.126 1.00 88.69 295 GLN A O 1
ATOM 2359 N N . SER A 1 296 ? 69.488 0.806 -117.071 1.00 87.25 296 SER A N 1
ATOM 2360 C CA . SER A 1 296 ? 70.805 1.360 -117.412 1.00 87.25 296 SER A CA 1
ATOM 2361 C C . SER A 1 296 ? 71.864 0.263 -117.560 1.00 87.25 296 SER A C 1
ATOM 2363 O O . SER A 1 296 ? 72.613 0.288 -118.534 1.00 87.25 296 SER A O 1
ATOM 2365 N N . MET A 1 297 ? 71.859 -0.756 -116.695 1.00 84.38 297 MET A N 1
ATOM 2366 C CA . MET A 1 297 ? 72.734 -1.931 -116.781 1.00 84.38 297 MET A CA 1
ATOM 2367 C C . MET A 1 297 ? 72.525 -2.702 -118.093 1.00 84.38 297 MET A C 1
ATOM 2369 O O . MET A 1 297 ? 73.488 -3.013 -118.790 1.00 84.38 297 MET A O 1
ATOM 2373 N N . THR A 1 298 ? 71.273 -2.966 -118.483 1.00 80.56 298 THR A N 1
ATOM 2374 C CA . THR A 1 298 ? 70.961 -3.619 -119.769 1.00 80.56 298 THR A CA 1
ATOM 2375 C C . THR A 1 298 ? 71.329 -2.748 -120.972 1.00 80.56 298 THR A C 1
ATOM 2377 O O . THR A 1 298 ? 71.818 -3.274 -121.971 1.00 80.56 298 THR A O 1
ATOM 2380 N N . THR A 1 299 ? 71.183 -1.422 -120.875 1.00 80.38 299 THR A N 1
ATOM 2381 C CA . THR A 1 299 ? 71.613 -0.490 -121.932 1.00 80.38 299 THR A CA 1
ATOM 2382 C C . THR A 1 299 ? 73.139 -0.466 -122.082 1.00 80.38 299 THR A C 1
ATOM 2384 O O . THR A 1 299 ? 73.633 -0.559 -123.204 1.00 80.38 299 THR A O 1
ATOM 2387 N N . VAL A 1 300 ? 73.896 -0.416 -120.979 1.00 76.19 300 VAL A N 1
ATOM 2388 C CA . VAL A 1 300 ? 75.371 -0.493 -120.982 1.00 76.19 300 VAL A CA 1
ATOM 2389 C C . VAL A 1 300 ? 75.845 -1.830 -121.547 1.00 76.19 300 VAL A C 1
ATOM 2391 O O . VAL A 1 300 ? 76.631 -1.836 -122.490 1.00 76.19 300 VAL A O 1
ATOM 2394 N N . ASN A 1 301 ? 75.302 -2.952 -121.063 1.00 75.25 301 ASN A N 1
ATOM 2395 C CA . ASN A 1 301 ? 75.649 -4.284 -121.565 1.00 75.25 301 ASN A CA 1
ATOM 2396 C C . ASN A 1 301 ? 75.378 -4.427 -123.074 1.00 75.25 301 ASN A C 1
ATOM 2398 O O . ASN A 1 301 ? 76.151 -5.079 -123.772 1.00 75.25 301 ASN A O 1
ATOM 2402 N N . ARG A 1 302 ? 74.317 -3.794 -123.599 1.00 72.94 302 ARG A N 1
ATOM 2403 C CA . ARG A 1 302 ? 74.041 -3.783 -125.044 1.00 72.94 302 ARG A CA 1
ATOM 2404 C C . ARG A 1 302 ? 75.041 -2.926 -125.826 1.00 72.94 302 ARG A C 1
ATOM 2406 O O . ARG A 1 302 ? 75.426 -3.319 -126.916 1.00 72.94 302 ARG A O 1
ATOM 2413 N N . MET A 1 303 ? 75.484 -1.792 -125.278 1.00 59.59 303 MET A N 1
ATOM 2414 C CA . MET A 1 303 ? 76.479 -0.927 -125.931 1.00 59.59 303 MET A CA 1
ATOM 2415 C C . MET A 1 303 ? 77.893 -1.530 -125.934 1.00 59.59 303 MET A C 1
ATOM 2417 O O . MET A 1 303 ? 78.624 -1.312 -126.893 1.00 59.59 303 MET A O 1
ATOM 2421 N N . SER A 1 304 ? 78.268 -2.313 -124.916 1.00 57.31 304 SER A N 1
ATOM 2422 C CA . SER A 1 304 ? 79.564 -3.013 -124.875 1.00 57.31 304 SER A CA 1
ATOM 2423 C C . SER A 1 304 ? 79.649 -4.244 -125.787 1.00 57.31 304 SER A C 1
ATOM 2425 O O . SER A 1 304 ? 80.747 -4.697 -126.082 1.00 57.31 304 SER A O 1
ATOM 2427 N N . LEU A 1 305 ? 78.522 -4.806 -126.240 1.00 56.91 305 LEU A N 1
ATOM 2428 C CA . LEU A 1 305 ? 78.528 -5.966 -127.144 1.00 56.91 305 LEU A CA 1
ATOM 2429 C C . LEU A 1 305 ? 78.772 -5.595 -128.617 1.00 56.91 305 LEU A C 1
ATOM 2431 O O . LEU A 1 305 ? 79.317 -6.412 -129.356 1.00 56.91 305 LEU A O 1
ATOM 2435 N N . ASP A 1 306 ? 78.406 -4.380 -129.037 1.00 55.12 306 ASP A N 1
ATOM 2436 C CA . ASP A 1 306 ? 78.562 -3.924 -130.429 1.00 55.12 306 ASP A CA 1
ATOM 2437 C C . ASP A 1 306 ? 79.972 -3.370 -130.744 1.00 55.12 306 ASP A C 1
ATOM 2439 O O . ASP A 1 306 ? 80.341 -3.278 -131.915 1.00 55.12 306 ASP A O 1
ATOM 2443 N N . SER A 1 307 ? 80.780 -2.996 -129.740 1.00 57.16 307 SER A N 1
ATOM 2444 C CA . SER A 1 307 ? 82.092 -2.352 -129.952 1.00 57.16 307 SER A CA 1
ATOM 2445 C C . SER A 1 307 ? 83.244 -3.312 -130.257 1.00 57.16 307 SER A C 1
ATOM 2447 O O . SER A 1 307 ? 84.171 -2.954 -130.986 1.00 57.16 307 SER A O 1
ATOM 2449 N N . ASP A 1 308 ? 83.207 -4.523 -129.704 1.00 57.31 308 ASP A N 1
ATOM 2450 C CA . ASP A 1 308 ? 84.427 -5.317 -129.496 1.00 57.31 308 ASP A CA 1
ATOM 2451 C C . ASP A 1 308 ? 84.760 -6.274 -130.657 1.00 57.31 308 ASP A C 1
ATOM 2453 O O . ASP A 1 308 ? 85.787 -6.950 -130.631 1.00 57.31 308 ASP A O 1
ATOM 2457 N N . ASN A 1 309 ? 83.914 -6.338 -131.695 1.00 57.12 309 ASN A N 1
ATOM 2458 C CA . ASN A 1 309 ? 83.921 -7.442 -132.666 1.00 57.12 309 ASN A CA 1
ATOM 2459 C C . ASN A 1 309 ? 84.100 -7.028 -134.147 1.00 57.12 309 ASN A C 1
ATOM 2461 O O . ASN A 1 309 ? 83.814 -7.817 -135.049 1.00 57.12 309 ASN A O 1
ATOM 2465 N N . SER A 1 310 ? 84.568 -5.805 -134.439 1.00 61.12 310 SER A N 1
ATOM 2466 C CA . SER A 1 310 ? 84.820 -5.368 -135.828 1.00 61.12 310 SER A CA 1
ATOM 2467 C C . SER A 1 310 ? 86.031 -4.438 -136.003 1.00 61.12 310 SER A C 1
ATOM 2469 O O . SER A 1 310 ? 85.900 -3.217 -136.101 1.00 61.12 310 SER A O 1
ATOM 2471 N N . VAL A 1 311 ? 87.227 -5.021 -136.138 1.00 65.56 311 VAL A N 1
ATOM 2472 C CA . VAL A 1 311 ? 88.412 -4.304 -136.644 1.00 65.56 311 VAL A CA 1
ATOM 2473 C C . VAL A 1 311 ? 88.268 -4.112 -138.159 1.00 65.56 311 VAL A C 1
ATOM 2475 O O . VAL A 1 311 ? 88.107 -5.090 -138.891 1.00 65.56 311 VAL A O 1
ATOM 2478 N N . ASP A 1 312 ? 88.339 -2.870 -138.654 1.00 73.38 312 ASP A N 1
ATOM 2479 C CA . ASP A 1 312 ? 88.174 -2.584 -140.089 1.00 73.38 312 ASP A CA 1
ATOM 2480 C C . ASP A 1 312 ? 89.185 -3.376 -140.939 1.00 73.38 312 ASP A C 1
ATOM 2482 O O . ASP A 1 312 ? 90.405 -3.193 -140.853 1.00 73.38 312 ASP A O 1
ATOM 2486 N N . ARG A 1 313 ? 88.654 -4.216 -141.837 1.00 72.81 313 ARG A N 1
ATOM 2487 C CA . ARG A 1 313 ? 89.399 -5.007 -142.825 1.00 72.81 313 ARG A CA 1
ATOM 2488 C C . ARG A 1 313 ? 90.423 -4.165 -143.596 1.00 72.81 313 ARG A C 1
ATOM 2490 O O . ARG A 1 313 ? 91.479 -4.679 -143.964 1.00 72.81 313 ARG A O 1
ATOM 2497 N N . ARG A 1 314 ? 90.148 -2.879 -143.834 1.00 75.19 314 ARG A N 1
ATOM 2498 C CA . ARG A 1 314 ? 91.059 -1.944 -144.515 1.00 75.19 314 ARG A CA 1
ATOM 2499 C C . ARG A 1 314 ? 92.319 -1.650 -143.694 1.00 75.19 314 ARG A C 1
ATOM 2501 O O . ARG A 1 314 ? 93.399 -1.552 -144.275 1.00 75.19 314 ARG A O 1
ATOM 2508 N N . ILE A 1 315 ? 92.202 -1.568 -142.367 1.00 76.56 315 ILE A N 1
ATOM 2509 C CA . ILE A 1 315 ? 93.330 -1.415 -141.434 1.00 76.56 315 ILE A CA 1
ATOM 2510 C C . ILE A 1 315 ? 94.152 -2.709 -141.404 1.00 76.56 315 ILE A C 1
ATOM 2512 O O . ILE A 1 315 ? 95.370 -2.659 -141.577 1.00 76.56 315 ILE A O 1
ATOM 2516 N N . VAL A 1 316 ? 93.491 -3.867 -141.293 1.00 77.50 316 VAL A N 1
ATOM 2517 C CA . VAL A 1 316 ? 94.145 -5.192 -141.278 1.00 77.50 316 VAL A CA 1
ATOM 2518 C C . VAL A 1 316 ? 94.950 -5.442 -142.559 1.00 77.50 316 VAL A C 1
ATOM 2520 O O . VAL A 1 316 ? 96.124 -5.807 -142.489 1.00 77.50 316 VAL A O 1
ATOM 2523 N 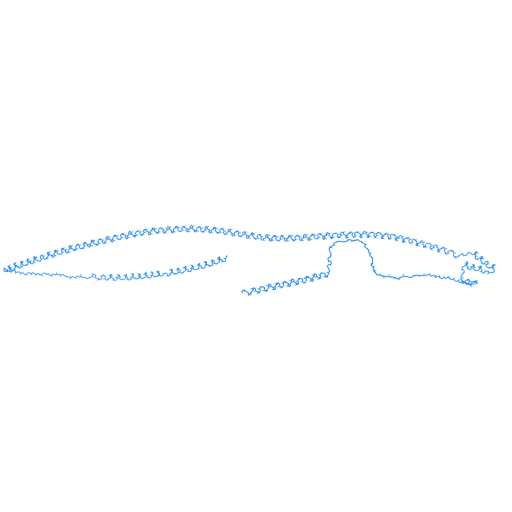N . ILE A 1 317 ? 94.362 -5.174 -143.733 1.00 75.06 317 ILE A N 1
ATOM 2524 C CA . ILE A 1 317 ? 95.060 -5.267 -145.027 1.00 75.06 317 ILE A CA 1
ATOM 2525 C C . ILE A 1 317 ? 96.260 -4.313 -145.064 1.00 75.06 317 ILE A C 1
ATOM 2527 O O . ILE A 1 317 ? 97.342 -4.711 -145.491 1.00 75.06 317 ILE A O 1
ATOM 2531 N N . LYS A 1 318 ? 96.100 -3.064 -144.606 1.00 79.44 318 LYS A N 1
ATOM 2532 C CA . LYS A 1 318 ? 97.181 -2.070 -144.635 1.00 79.44 318 LYS A CA 1
ATOM 2533 C C . LYS A 1 318 ? 98.355 -2.470 -143.735 1.00 79.44 318 LYS A C 1
ATOM 2535 O O . LYS A 1 318 ? 99.494 -2.332 -144.171 1.00 79.44 318 LYS A O 1
ATOM 2540 N N . LEU A 1 319 ? 98.087 -3.017 -142.546 1.00 76.38 319 LEU A N 1
ATOM 2541 C CA . LEU A 1 319 ? 99.109 -3.542 -141.634 1.00 76.38 319 LEU A CA 1
ATOM 2542 C C . LEU A 1 319 ? 99.901 -4.694 -142.273 1.00 76.38 319 LEU A C 1
ATOM 2544 O O . LEU A 1 319 ? 101.129 -4.618 -142.344 1.00 76.38 319 LEU A O 1
ATOM 2548 N N . LEU A 1 320 ? 99.208 -5.692 -142.835 1.00 76.44 320 LEU A N 1
ATOM 2549 C CA . LEU A 1 320 ? 99.818 -6.810 -143.572 1.00 76.44 320 LEU A CA 1
ATOM 2550 C C . LEU A 1 320 ? 100.690 -6.330 -144.742 1.00 76.44 320 LEU A C 1
ATOM 2552 O O . LEU A 1 320 ? 101.826 -6.778 -144.895 1.00 76.44 320 LEU A O 1
ATOM 2556 N N . VAL A 1 321 ? 100.197 -5.374 -145.535 1.00 77.69 321 VAL A N 1
ATOM 2557 C CA . VAL A 1 321 ? 100.962 -4.787 -146.647 1.00 77.69 321 VAL A CA 1
ATOM 2558 C C . VAL A 1 321 ? 102.210 -4.062 -146.138 1.00 77.69 321 VAL A C 1
ATOM 2560 O O . VAL A 1 321 ? 103.288 -4.270 -146.691 1.00 77.69 321 VAL A O 1
ATOM 2563 N N . THR A 1 322 ? 102.122 -3.273 -145.061 1.00 75.88 322 THR A N 1
ATOM 2564 C CA . THR A 1 322 ? 103.308 -2.609 -144.492 1.00 75.88 322 THR A CA 1
ATOM 2565 C C . THR A 1 322 ? 104.304 -3.578 -143.859 1.00 75.88 322 THR A C 1
ATOM 2567 O O . THR A 1 322 ? 105.500 -3.309 -143.915 1.00 75.88 322 THR A O 1
ATOM 2570 N N . TYR A 1 323 ? 103.849 -4.710 -143.313 1.00 78.38 323 TYR A N 1
ATOM 2571 C CA . TYR A 1 323 ? 104.723 -5.739 -142.745 1.00 78.38 323 TYR A CA 1
ATOM 2572 C C . TYR A 1 323 ? 105.597 -6.391 -143.828 1.00 78.38 323 TYR A C 1
ATOM 2574 O O . TYR A 1 323 ? 106.816 -6.473 -143.668 1.00 78.38 323 TYR A O 1
ATOM 2582 N N . PHE A 1 324 ? 105.002 -6.762 -144.969 1.00 73.38 324 PHE A N 1
ATOM 2583 C CA . PHE A 1 324 ? 105.756 -7.275 -146.118 1.00 73.38 324 PHE A CA 1
ATOM 2584 C C . PHE A 1 324 ? 106.613 -6.193 -146.798 1.00 73.38 324 PHE A C 1
ATOM 2586 O O . PHE A 1 324 ? 107.773 -6.443 -147.112 1.00 73.38 324 PHE A O 1
ATOM 2593 N N . GLN A 1 325 ? 106.095 -4.972 -146.989 1.00 74.75 325 GLN A N 1
ATOM 2594 C CA . GLN A 1 325 ? 106.850 -3.886 -147.638 1.00 74.75 325 GLN A CA 1
ATOM 2595 C C . GLN A 1 325 ? 108.050 -3.391 -146.817 1.00 74.75 325 GLN A C 1
ATOM 2597 O O . GLN A 1 325 ? 109.040 -2.953 -147.397 1.00 74.75 325 GLN A O 1
ATOM 2602 N N . ARG A 1 326 ? 107.989 -3.447 -145.479 1.00 69.06 326 ARG A N 1
ATOM 2603 C CA . ARG A 1 326 ? 109.069 -2.999 -144.578 1.00 69.06 326 ARG A CA 1
ATOM 2604 C C . ARG A 1 326 ? 109.921 -4.164 -144.063 1.00 69.06 326 ARG A C 1
ATOM 2606 O O . ARG A 1 326 ? 110.394 -4.129 -142.931 1.00 69.06 326 ARG A O 1
ATOM 2613 N N . ASN A 1 327 ? 110.119 -5.180 -144.907 1.00 61.16 327 ASN A N 1
ATOM 2614 C CA . ASN A 1 327 ? 111.055 -6.288 -144.698 1.00 61.16 327 ASN A CA 1
ATOM 2615 C C . ASN A 1 327 ? 110.885 -6.987 -143.328 1.00 61.16 327 ASN A C 1
ATOM 2617 O O . ASN A 1 327 ? 111.848 -7.169 -142.586 1.00 61.16 327 ASN A O 1
ATOM 2621 N N . HIS A 1 328 ? 109.638 -7.338 -142.981 1.00 70.00 328 HIS A N 1
ATOM 2622 C CA . HIS A 1 328 ? 109.255 -8.024 -141.737 1.00 70.00 328 HIS A CA 1
ATOM 2623 C C . HIS A 1 328 ? 109.538 -7.245 -140.432 1.00 70.00 328 HIS A C 1
ATOM 2625 O O . HIS A 1 328 ? 109.838 -7.831 -139.390 1.00 70.00 328 HIS A O 1
ATOM 2631 N N . SER A 1 329 ? 109.402 -5.914 -140.455 1.00 74.06 329 SER A N 1
ATOM 2632 C CA . SER A 1 329 ? 109.594 -5.041 -139.285 1.00 74.06 329 SER A CA 1
ATOM 2633 C C . SER A 1 329 ? 108.747 -5.448 -138.064 1.00 74.06 329 SER A C 1
ATOM 2635 O O . SER A 1 329 ? 107.513 -5.442 -138.129 1.00 74.06 329 SER A O 1
ATOM 2637 N N . LYS A 1 330 ? 109.406 -5.720 -136.926 1.00 71.44 330 LYS A N 1
ATOM 2638 C CA . LYS A 1 330 ? 108.771 -6.194 -135.677 1.00 71.44 330 LYS A CA 1
ATOM 2639 C C . LYS A 1 330 ? 107.732 -5.233 -135.086 1.00 71.44 330 LYS A C 1
ATOM 2641 O O . LYS A 1 330 ? 106.751 -5.692 -134.517 1.00 71.44 330 LYS A O 1
ATOM 2646 N N . GLU A 1 331 ? 107.909 -3.925 -135.257 1.00 75.88 331 GLU A N 1
ATOM 2647 C CA . GLU A 1 331 ? 106.986 -2.891 -134.754 1.00 75.88 331 GLU A CA 1
ATOM 2648 C C . GLU A 1 331 ? 105.578 -3.017 -135.360 1.00 75.88 331 GLU A C 1
ATOM 2650 O O . GLU A 1 331 ? 104.578 -2.886 -134.659 1.00 75.88 331 GLU A O 1
ATOM 2655 N N . VAL A 1 332 ? 105.488 -3.334 -136.658 1.00 77.62 332 VAL A N 1
ATOM 2656 C CA . VAL A 1 332 ? 104.200 -3.554 -137.337 1.00 77.62 332 VAL A CA 1
ATOM 2657 C C . VAL A 1 332 ? 103.540 -4.840 -136.834 1.00 77.62 332 VAL A C 1
ATOM 2659 O O . VAL A 1 332 ? 102.323 -4.874 -136.676 1.00 77.62 332 VAL A O 1
ATOM 2662 N N . LEU A 1 333 ? 104.329 -5.875 -136.528 1.00 75.50 333 LEU A N 1
ATOM 2663 C CA . LEU A 1 333 ? 103.823 -7.130 -135.970 1.00 75.50 333 LEU A CA 1
ATOM 2664 C C . LEU A 1 333 ? 103.292 -6.948 -134.539 1.00 75.50 333 LEU A C 1
ATOM 2666 O O . LEU A 1 333 ? 102.214 -7.442 -134.228 1.00 75.50 333 LEU A O 1
ATOM 2670 N N . ASP A 1 334 ? 103.994 -6.194 -133.690 1.00 74.50 334 ASP A N 1
ATOM 2671 C CA . ASP A 1 334 ? 103.526 -5.819 -132.347 1.00 74.50 334 ASP A CA 1
ATOM 2672 C C . ASP A 1 334 ? 102.246 -4.957 -132.396 1.00 74.50 334 ASP A C 1
ATOM 2674 O O . ASP A 1 334 ? 101.303 -5.177 -131.632 1.00 74.50 334 ASP A O 1
ATOM 2678 N N . LEU A 1 335 ? 102.153 -4.030 -133.356 1.00 78.12 335 LEU A N 1
ATOM 2679 C CA . LEU A 1 335 ? 100.933 -3.255 -133.584 1.00 78.12 335 LEU A CA 1
ATOM 2680 C C . LEU A 1 335 ? 99.767 -4.135 -134.067 1.00 78.12 335 LEU A C 1
ATOM 2682 O O . LEU A 1 335 ? 98.639 -3.946 -133.611 1.00 78.12 335 LEU A O 1
ATOM 2686 N N . MET A 1 336 ? 100.027 -5.125 -134.930 1.00 73.12 336 MET A N 1
ATOM 2687 C CA . MET A 1 336 ? 99.034 -6.133 -135.319 1.00 73.12 336 MET A CA 1
ATOM 2688 C C . MET A 1 336 ? 98.584 -6.975 -134.123 1.00 73.12 336 MET A C 1
ATOM 2690 O O . MET A 1 336 ? 97.382 -7.112 -133.921 1.00 73.12 336 MET A O 1
ATOM 2694 N N . VAL A 1 337 ? 99.515 -7.469 -133.297 1.00 74.44 337 VAL A N 1
ATOM 2695 C CA . VAL A 1 337 ? 99.215 -8.197 -132.051 1.00 74.44 337 VAL A CA 1
ATOM 2696 C C . VAL A 1 337 ? 98.250 -7.407 -131.167 1.00 74.44 337 VAL A C 1
ATOM 2698 O O . VAL A 1 337 ? 97.267 -7.964 -130.679 1.00 74.44 337 VAL A O 1
ATOM 2701 N N . ARG A 1 338 ? 98.499 -6.101 -131.007 1.00 74.62 338 ARG A N 1
ATOM 2702 C CA . ARG A 1 338 ? 97.709 -5.212 -130.147 1.00 74.62 338 ARG A CA 1
ATOM 2703 C C . ARG A 1 338 ? 96.360 -4.790 -130.748 1.00 74.62 338 ARG A C 1
ATOM 2705 O O . ARG A 1 338 ? 95.423 -4.592 -129.987 1.00 74.62 338 ARG A O 1
ATOM 2712 N N . MET A 1 339 ? 96.244 -4.653 -132.074 1.00 68.00 339 MET A N 1
ATOM 2713 C CA . MET A 1 339 ? 94.989 -4.257 -132.744 1.00 68.00 339 MET A CA 1
ATOM 2714 C C . MET A 1 339 ? 94.049 -5.423 -133.072 1.00 68.00 339 MET A C 1
ATOM 2716 O O . MET A 1 339 ? 92.842 -5.221 -133.099 1.00 68.00 339 MET A O 1
ATOM 2720 N N . LEU A 1 340 ? 94.576 -6.617 -133.355 1.00 70.25 340 LEU A N 1
ATOM 2721 C CA . LEU A 1 340 ? 93.781 -7.796 -133.735 1.00 70.25 340 LEU A CA 1
ATOM 2722 C C . LEU A 1 340 ? 93.446 -8.714 -132.549 1.00 70.25 340 LEU A C 1
ATOM 2724 O O . LEU A 1 340 ? 92.847 -9.764 -132.757 1.00 70.25 340 LEU A O 1
ATOM 2728 N N . GLY A 1 341 ? 93.839 -8.347 -131.324 1.00 70.06 341 GLY A N 1
ATOM 2729 C CA . GLY A 1 341 ? 93.514 -9.117 -130.120 1.00 70.06 341 GLY A CA 1
ATOM 2730 C C . GLY A 1 341 ? 94.120 -10.524 -130.100 1.00 70.06 341 GLY A C 1
ATOM 2731 O O . GLY A 1 341 ? 93.507 -11.437 -129.556 1.00 70.06 341 GLY A O 1
ATOM 2732 N N . PHE A 1 342 ? 95.300 -10.715 -130.707 1.00 66.25 342 PHE A N 1
ATOM 2733 C CA . PHE A 1 342 ? 95.969 -12.021 -130.756 1.00 66.25 342 PHE A CA 1
ATOM 2734 C C . PHE A 1 342 ? 96.128 -12.608 -129.346 1.00 66.25 342 PHE A C 1
ATOM 2736 O O . PHE A 1 342 ? 96.647 -11.934 -128.450 1.00 66.25 342 PHE A O 1
ATOM 2743 N N . SER A 1 343 ? 95.732 -13.872 -129.166 1.00 69.56 343 SER A N 1
ATOM 2744 C CA . SER A 1 343 ? 95.911 -14.582 -127.895 1.00 69.56 343 SER A CA 1
ATOM 2745 C C . SER A 1 343 ? 97.393 -14.842 -127.608 1.00 69.56 343 SER A C 1
ATOM 2747 O O . SER A 1 343 ? 98.233 -14.821 -128.514 1.00 69.56 343 SER A O 1
ATOM 2749 N N . GLU A 1 344 ? 97.742 -15.074 -126.342 1.00 66.75 344 GLU A N 1
ATOM 2750 C CA . GLU A 1 344 ? 99.138 -15.235 -125.912 1.00 66.75 344 GLU A CA 1
ATOM 2751 C C . GLU A 1 344 ? 99.822 -16.429 -126.609 1.00 66.75 344 GLU A C 1
ATOM 2753 O O . GLU A 1 344 ? 100.998 -16.346 -126.964 1.00 66.75 344 GLU A O 1
ATOM 2758 N N . GLU A 1 345 ? 99.068 -17.491 -126.917 1.00 68.19 345 GLU A N 1
ATOM 2759 C CA . GLU A 1 345 ? 99.543 -18.665 -127.658 1.00 68.19 345 GLU A CA 1
ATOM 2760 C C . GLU A 1 345 ? 99.932 -18.336 -129.107 1.00 68.19 345 GLU A C 1
ATOM 2762 O O . GLU A 1 345 ? 100.832 -18.968 -129.658 1.00 68.19 345 GLU A O 1
ATOM 2767 N N . ASP A 1 346 ? 99.279 -17.359 -129.744 1.00 69.62 346 ASP A N 1
ATOM 2768 C CA . ASP A 1 346 ? 99.574 -16.977 -131.129 1.00 69.62 346 ASP A CA 1
ATOM 2769 C C . ASP A 1 346 ? 100.723 -15.972 -131.211 1.00 69.62 346 ASP A C 1
ATOM 2771 O O . ASP A 1 346 ? 101.575 -16.098 -132.094 1.00 69.62 346 ASP A O 1
ATOM 2775 N N . LYS A 1 347 ? 100.833 -15.048 -130.241 1.00 65.50 347 LYS A N 1
ATOM 2776 C CA . LYS A 1 347 ? 102.026 -14.189 -130.063 1.00 65.50 347 LYS A CA 1
ATOM 2777 C C . LYS A 1 347 ? 103.301 -15.034 -130.005 1.00 65.50 347 LYS A C 1
ATOM 2779 O O . LYS A 1 347 ? 104.306 -14.708 -130.641 1.00 65.50 347 LYS A O 1
ATOM 2784 N N . GLN A 1 348 ? 103.218 -16.166 -129.305 1.00 64.81 348 GLN A N 1
ATOM 2785 C CA . GLN A 1 348 ? 104.313 -17.113 -129.136 1.00 64.81 348 GLN A CA 1
ATOM 2786 C C . GLN A 1 348 ? 104.685 -17.860 -130.434 1.00 64.81 348 GLN A C 1
ATOM 2788 O O . GLN A 1 348 ? 105.848 -18.220 -130.607 1.00 64.81 348 GLN A O 1
ATOM 2793 N N . ARG A 1 349 ? 103.748 -18.032 -131.383 1.00 63.78 349 ARG A N 1
ATOM 2794 C CA . ARG A 1 349 ? 104.010 -18.623 -132.716 1.00 63.78 349 ARG A CA 1
ATOM 2795 C C . ARG A 1 349 ? 104.639 -17.639 -133.704 1.00 63.78 349 ARG A C 1
ATOM 2797 O O . ARG A 1 349 ? 105.366 -18.068 -134.595 1.00 63.78 349 ARG A O 1
ATOM 2804 N N . ILE A 1 350 ? 104.372 -16.338 -133.561 1.00 63.38 350 ILE A N 1
ATOM 2805 C CA . ILE A 1 350 ? 104.854 -15.282 -134.477 1.00 63.38 350 ILE A CA 1
ATOM 2806 C C . ILE A 1 350 ? 106.121 -14.551 -133.990 1.00 63.38 350 ILE A C 1
ATOM 2808 O O . ILE A 1 350 ? 106.581 -13.616 -134.640 1.00 63.38 350 ILE A O 1
ATOM 2812 N N . GLY A 1 351 ? 106.753 -15.022 -132.909 1.00 57.41 351 GLY A N 1
ATOM 2813 C CA . GLY A 1 351 ? 108.152 -14.695 -132.590 1.00 57.41 351 GLY A CA 1
ATOM 2814 C C . GLY A 1 351 ? 108.392 -13.468 -131.700 1.00 57.41 351 GLY A C 1
ATOM 2815 O O . GLY A 1 351 ? 109.503 -12.931 -131.704 1.00 57.41 351 GLY A O 1
ATOM 2816 N N . SER A 1 352 ? 107.391 -13.047 -130.920 1.00 46.91 352 SER A N 1
ATOM 2817 C CA . SER A 1 352 ? 107.518 -12.008 -129.883 1.00 46.91 352 SER A CA 1
ATOM 2818 C C . SER A 1 352 ? 107.185 -12.591 -128.506 1.00 46.91 352 SER A C 1
ATOM 2820 O O . SER A 1 352 ? 106.132 -13.200 -128.344 1.00 46.91 352 SER A O 1
ATOM 2822 N N . ALA A 1 353 ? 108.064 -12.419 -127.511 1.00 45.09 353 ALA A N 1
ATOM 2823 C CA . ALA A 1 353 ? 107.925 -13.060 -126.199 1.00 45.09 353 ALA A CA 1
ATOM 2824 C C . ALA A 1 353 ? 108.407 -12.185 -125.018 1.00 45.09 353 ALA A C 1
ATOM 2826 O O . ALA A 1 353 ? 109.395 -11.470 -125.153 1.00 45.09 353 ALA A O 1
ATOM 2827 N N . GLN A 1 354 ? 107.746 -12.363 -123.859 1.00 46.62 354 GLN A N 1
ATOM 2828 C CA . GLN A 1 354 ? 108.120 -11.963 -122.480 1.00 46.62 354 GLN A CA 1
ATOM 2829 C C . GLN A 1 354 ? 108.191 -10.456 -122.107 1.00 46.62 354 GLN A C 1
ATOM 2831 O O . GLN A 1 354 ? 109.107 -9.766 -122.536 1.00 46.62 354 GLN A O 1
ATOM 2836 N N . SER A 1 355 ? 107.328 -9.994 -121.168 1.00 37.56 355 SER A N 1
ATOM 2837 C CA . SER A 1 355 ? 107.643 -8.930 -120.168 1.00 37.56 355 SER A CA 1
ATOM 2838 C C . SER A 1 355 ? 106.568 -8.679 -119.058 1.00 37.56 355 SER A C 1
ATOM 2840 O O . SER A 1 355 ? 105.739 -7.785 -119.178 1.00 37.56 355 SER A O 1
ATOM 2842 N N . ASN A 1 356 ? 106.653 -9.406 -117.934 1.00 35.31 356 ASN A N 1
ATOM 2843 C CA . ASN A 1 356 ? 106.604 -8.947 -116.516 1.00 35.31 356 ASN A CA 1
ATOM 2844 C C . ASN A 1 356 ? 105.635 -7.856 -115.920 1.00 35.31 356 ASN A C 1
ATOM 2846 O O . ASN A 1 356 ? 105.778 -6.672 -116.199 1.00 35.31 356 ASN A O 1
ATOM 2850 N N . VAL A 1 357 ? 104.932 -8.266 -114.828 1.00 39.94 357 VAL A N 1
ATOM 2851 C CA . VAL A 1 357 ? 104.890 -7.678 -113.434 1.00 39.94 357 VAL A CA 1
ATOM 2852 C C . VAL A 1 357 ? 103.793 -6.683 -112.926 1.00 39.94 357 VAL A C 1
ATOM 2854 O O . VAL A 1 357 ? 103.739 -5.529 -113.331 1.00 39.94 357 VAL A O 1
ATOM 2857 N N . GLY A 1 358 ? 103.113 -7.080 -111.817 1.00 37.62 358 GLY A N 1
ATOM 2858 C CA . GLY A 1 358 ? 102.749 -6.240 -110.630 1.00 37.62 358 GLY A CA 1
ATOM 2859 C C . GLY A 1 358 ? 101.255 -5.880 -110.368 1.00 37.62 358 GLY A C 1
ATOM 2860 O O . GLY A 1 358 ? 100.490 -5.820 -111.316 1.00 37.62 358 GLY A O 1
ATOM 2861 N N . LYS A 1 359 ? 100.756 -5.572 -109.138 1.00 40.94 359 LYS A N 1
ATOM 2862 C CA . LYS A 1 359 ? 101.208 -5.813 -107.727 1.00 40.94 359 LYS A CA 1
ATOM 2863 C C . LYS A 1 359 ? 100.150 -5.334 -106.662 1.00 40.94 359 LYS A C 1
ATOM 2865 O O . LYS A 1 359 ? 99.682 -4.219 -106.822 1.00 40.94 359 LYS A O 1
ATOM 2870 N N . VAL A 1 360 ? 99.941 -6.053 -105.525 1.00 37.03 360 VAL A N 1
ATOM 2871 C CA . VAL A 1 360 ? 99.410 -5.570 -104.182 1.00 37.03 360 VAL A CA 1
ATOM 2872 C C . VAL A 1 360 ? 97.912 -5.088 -104.128 1.00 37.03 360 VAL A C 1
ATOM 2874 O O . VAL A 1 360 ? 97.470 -4.452 -105.068 1.00 37.03 360 VAL A O 1
ATOM 2877 N N . VAL A 1 361 ? 96.976 -5.432 -103.201 1.00 43.25 361 VAL A N 1
ATOM 2878 C CA . VAL A 1 361 ? 96.869 -5.636 -101.708 1.00 43.25 361 VAL A CA 1
ATOM 2879 C C . VAL A 1 361 ? 96.784 -4.275 -100.948 1.00 43.25 361 VAL A C 1
ATOM 2881 O O . VAL A 1 361 ? 97.426 -3.330 -101.366 1.00 43.25 361 VAL A O 1
ATOM 2884 N N . VAL A 1 362 ? 95.962 -3.943 -99.934 1.00 45.41 362 VAL A N 1
ATOM 2885 C CA . VAL A 1 362 ? 95.483 -4.512 -98.636 1.00 45.41 362 VAL A CA 1
ATOM 2886 C C . VAL A 1 362 ? 94.021 -3.975 -98.390 1.00 45.41 362 VAL A C 1
ATOM 2888 O O . VAL A 1 362 ? 93.438 -3.510 -99.361 1.00 45.41 362 VAL A O 1
ATOM 2891 N N . ARG A 1 363 ? 93.283 -3.932 -97.250 1.00 38.62 363 ARG A N 1
ATOM 2892 C CA . ARG A 1 363 ? 93.375 -4.256 -95.791 1.00 38.62 363 ARG A CA 1
ATOM 2893 C C . ARG A 1 363 ? 91.940 -4.481 -95.223 1.00 38.62 363 ARG A C 1
ATOM 2895 O O . ARG A 1 363 ? 90.972 -4.194 -95.914 1.00 38.62 363 ARG A O 1
ATOM 2902 N N . GLY A 1 364 ? 91.798 -4.878 -93.949 1.00 38.03 364 GLY A N 1
ATOM 2903 C CA . GLY A 1 364 ? 90.543 -4.818 -93.166 1.00 38.03 364 GLY A CA 1
ATOM 2904 C C . GLY A 1 364 ? 90.778 -4.633 -91.651 1.00 38.03 364 GLY A C 1
ATOM 2905 O O . GLY A 1 364 ? 91.934 -4.620 -91.218 1.00 38.03 364 GLY A O 1
ATOM 2906 N N . VAL A 1 365 ? 89.703 -4.489 -90.855 1.00 39.56 365 VAL A N 1
ATOM 2907 C CA . VAL A 1 365 ? 89.693 -4.441 -89.367 1.00 39.56 365 VAL A CA 1
ATOM 2908 C C . VAL A 1 365 ? 88.429 -5.154 -88.835 1.00 39.56 365 VAL A C 1
ATOM 2910 O O . VAL A 1 365 ? 87.424 -5.214 -89.537 1.00 39.56 365 VAL A O 1
ATOM 2913 N N . LEU A 1 366 ? 88.487 -5.713 -87.619 1.00 45.00 366 LEU A N 1
ATOM 2914 C CA . LEU A 1 366 ? 87.498 -6.615 -86.998 1.00 45.00 366 LEU A CA 1
ATOM 2915 C C . LEU A 1 366 ? 87.091 -6.099 -85.594 1.00 45.00 366 LEU A C 1
ATOM 2917 O O . LEU A 1 366 ? 87.946 -5.541 -84.909 1.00 45.00 366 LEU A O 1
ATOM 2921 N N . GLY A 1 367 ? 85.852 -6.324 -85.123 1.00 32.59 367 GLY A N 1
ATOM 2922 C CA . GLY A 1 367 ? 85.477 -6.017 -83.725 1.00 32.59 367 GLY A CA 1
ATOM 2923 C C . GLY A 1 367 ? 84.030 -6.337 -83.298 1.00 32.59 367 GLY A C 1
ATOM 2924 O O . GLY A 1 367 ? 83.084 -5.792 -83.854 1.00 32.59 367 GLY A O 1
ATOM 2925 N N . LEU A 1 368 ? 83.886 -7.187 -82.272 1.00 43.53 368 LEU A N 1
ATOM 2926 C CA . LEU A 1 368 ? 82.686 -7.607 -81.509 1.00 43.53 368 LEU A CA 1
ATOM 2927 C C . LEU A 1 368 ? 83.193 -8.202 -80.164 1.00 43.53 368 LEU A C 1
ATOM 2929 O O . LEU A 1 368 ? 84.365 -8.584 -80.122 1.00 43.53 368 LEU A O 1
ATOM 2933 N N . PRO A 1 369 ? 82.363 -8.479 -79.133 1.00 51.12 369 PRO A N 1
ATOM 2934 C CA . PRO A 1 369 ? 81.177 -7.787 -78.597 1.00 51.12 369 PRO A CA 1
ATOM 2935 C C . PRO A 1 369 ? 81.342 -7.485 -77.071 1.00 51.12 369 PRO A C 1
ATOM 2937 O O . PRO A 1 369 ? 82.395 -7.754 -76.499 1.00 51.12 369 PRO A O 1
ATOM 2940 N N . GLY A 1 370 ? 80.312 -6.999 -76.353 1.00 34.00 370 GLY A N 1
ATOM 2941 C CA . GLY A 1 370 ? 80.374 -6.899 -74.877 1.00 34.00 370 GLY A CA 1
ATOM 2942 C C . GLY A 1 370 ? 79.089 -6.441 -74.164 1.00 34.00 370 GLY A C 1
ATOM 2943 O O . GLY A 1 370 ? 78.323 -5.653 -74.710 1.00 34.00 370 GLY A O 1
ATOM 2944 N N . ARG A 1 371 ? 78.854 -6.935 -72.934 1.00 47.94 371 ARG A N 1
ATOM 2945 C CA . ARG A 1 371 ? 77.678 -6.661 -72.072 1.00 47.94 371 ARG A CA 1
ATOM 2946 C C . ARG A 1 371 ? 78.129 -6.529 -70.610 1.00 47.94 371 ARG A C 1
ATOM 2948 O O . ARG A 1 371 ? 78.727 -7.471 -70.101 1.00 47.94 371 ARG A O 1
ATOM 2955 N N . LEU A 1 372 ? 77.813 -5.424 -69.926 1.00 42.16 372 LEU A N 1
ATOM 2956 C CA . LEU A 1 372 ? 78.083 -5.224 -68.487 1.00 42.16 372 LEU A CA 1
ATOM 2957 C C . LEU A 1 372 ? 76.937 -4.486 -67.765 1.00 42.16 372 LEU A C 1
ATOM 2959 O O . LEU A 1 372 ? 75.963 -4.078 -68.394 1.00 42.16 372 LEU A O 1
ATOM 2963 N N . VAL A 1 373 ? 77.030 -4.405 -66.432 1.00 42.09 373 VAL A N 1
ATOM 2964 C CA . VAL A 1 373 ? 75.929 -4.111 -65.494 1.00 42.09 373 VAL A CA 1
ATOM 2965 C C . VAL A 1 373 ? 76.277 -2.965 -64.532 1.00 42.09 373 VAL A C 1
ATOM 2967 O O . VAL A 1 373 ? 77.350 -2.983 -63.939 1.00 42.09 373 VAL A O 1
ATOM 2970 N N . GLY A 1 374 ? 75.302 -2.079 -64.278 1.00 34.91 374 GLY A N 1
ATOM 2971 C CA . GLY A 1 374 ? 75.141 -1.337 -63.012 1.00 34.91 374 GLY A CA 1
ATOM 2972 C C . GLY A 1 374 ? 75.727 0.085 -62.916 1.00 34.91 374 GLY A C 1
ATOM 2973 O O . GLY A 1 374 ? 76.748 0.384 -63.522 1.00 34.91 374 GLY A O 1
ATOM 2974 N N . GLY A 1 375 ? 75.104 0.933 -62.076 1.00 34.00 375 GLY A N 1
ATOM 2975 C CA . GLY A 1 375 ? 75.792 2.068 -61.422 1.00 34.00 375 GLY A CA 1
ATOM 2976 C C . GLY A 1 375 ? 75.284 3.507 -61.653 1.00 34.00 375 GLY A C 1
ATOM 2977 O O . GLY A 1 375 ? 75.928 4.274 -62.352 1.00 34.00 375 GLY A O 1
ATOM 2978 N N . LEU A 1 376 ? 74.185 3.886 -60.985 1.00 40.38 376 LEU A N 1
ATOM 2979 C CA . LEU A 1 376 ? 73.928 5.194 -60.324 1.00 40.38 376 LEU A CA 1
ATOM 2980 C C . LEU A 1 376 ? 74.674 6.489 -60.768 1.00 40.38 376 LEU A C 1
ATOM 2982 O O . LEU A 1 376 ? 75.782 6.720 -60.302 1.00 40.38 376 LEU A O 1
ATOM 2986 N N . VAL A 1 377 ? 73.962 7.409 -61.449 1.00 40.25 377 VAL A N 1
ATOM 2987 C CA . VAL A 1 377 ? 73.828 8.887 -61.212 1.00 40.25 377 VAL A CA 1
ATOM 2988 C C . VAL A 1 377 ? 72.539 9.321 -61.962 1.00 40.25 377 VAL A C 1
ATOM 2990 O O . VAL A 1 377 ? 72.294 8.793 -63.040 1.00 40.25 377 VAL A O 1
ATOM 2993 N N . GLY A 1 378 ? 71.639 10.224 -61.538 1.00 30.02 378 GLY A N 1
ATOM 2994 C CA . GLY A 1 378 ? 71.511 11.033 -60.315 1.00 30.02 378 GLY A CA 1
ATOM 2995 C C . GLY A 1 378 ? 71.040 12.474 -60.628 1.00 30.02 378 GLY A C 1
ATOM 2996 O O . GLY A 1 378 ? 71.853 13.276 -61.072 1.00 30.02 378 GLY A O 1
ATOM 2997 N N . GLY A 1 379 ? 69.759 12.827 -60.405 1.00 27.25 379 GLY A N 1
ATOM 2998 C CA . GLY A 1 379 ? 69.251 14.199 -60.633 1.00 27.25 379 GLY A CA 1
ATOM 2999 C C . GLY A 1 379 ? 67.720 14.387 -60.531 1.00 27.25 379 GLY A C 1
ATOM 3000 O O . GLY A 1 379 ? 66.962 13.681 -61.186 1.00 27.25 379 GLY A O 1
ATOM 3001 N N . ASN A 1 380 ? 67.283 15.353 -59.713 1.00 28.16 380 ASN A N 1
ATOM 3002 C CA . ASN A 1 380 ? 65.885 15.695 -59.360 1.00 28.16 380 ASN A CA 1
ATOM 3003 C C . ASN A 1 380 ? 65.061 16.288 -60.548 1.00 28.16 380 ASN A C 1
ATOM 3005 O O . ASN A 1 380 ? 65.641 16.805 -61.495 1.00 28.16 380 ASN A O 1
ATOM 3009 N N . SER A 1 381 ? 63.713 16.335 -60.544 1.00 32.78 381 SER A N 1
ATOM 3010 C CA . SER A 1 381 ? 62.895 17.018 -59.517 1.00 32.78 381 SER A CA 1
ATOM 3011 C C . SER A 1 381 ? 61.357 16.846 -59.604 1.00 32.78 381 SER A C 1
ATOM 3013 O O . SER A 1 381 ? 60.821 16.466 -60.636 1.00 32.78 381 SER A O 1
ATOM 3015 N N . ALA A 1 382 ? 60.692 17.225 -58.495 1.00 32.97 382 ALA A N 1
ATOM 3016 C CA . ALA A 1 382 ? 59.282 17.635 -58.322 1.00 32.97 382 ALA A CA 1
ATOM 3017 C C . ALA A 1 382 ? 58.138 16.640 -58.665 1.00 32.97 382 ALA A C 1
ATOM 3019 O O . ALA A 1 382 ? 57.788 16.450 -59.823 1.00 32.97 382 ALA A O 1
ATOM 3020 N N . GLY A 1 383 ? 57.451 16.108 -57.633 1.00 30.72 383 GLY A N 1
ATOM 3021 C CA . GLY A 1 383 ? 56.318 15.169 -57.809 1.00 30.72 383 GLY A CA 1
ATOM 3022 C C . GLY A 1 383 ? 55.475 14.833 -56.559 1.00 30.72 383 GLY A C 1
ATOM 3023 O O . GLY A 1 383 ? 55.104 13.684 -56.374 1.00 30.72 383 GLY A O 1
ATOM 3024 N N . LYS A 1 384 ? 55.230 15.821 -55.685 1.00 34.72 384 LYS A N 1
ATOM 3025 C CA . LYS A 1 384 ? 54.341 15.846 -54.491 1.00 34.72 384 LYS A CA 1
ATOM 3026 C C . LYS A 1 384 ? 53.374 14.652 -54.249 1.00 34.72 384 LYS A C 1
ATOM 3028 O O . LYS A 1 384 ? 52.453 14.438 -55.029 1.00 34.72 384 LYS A O 1
ATOM 3033 N N . SER A 1 385 ? 53.430 14.061 -53.049 1.00 28.84 385 SER A N 1
ATOM 3034 C CA . SER A 1 385 ? 52.307 13.347 -52.404 1.00 28.84 385 SER A CA 1
ATOM 3035 C C . SER A 1 385 ? 52.132 13.802 -50.942 1.00 28.84 385 SER A C 1
ATOM 3037 O O . SER A 1 385 ? 53.020 14.453 -50.386 1.00 28.84 385 SER A O 1
ATOM 3039 N N . THR A 1 386 ? 50.970 13.534 -50.332 1.00 36.56 386 THR A N 1
ATOM 3040 C CA . THR A 1 386 ? 50.616 14.008 -48.977 1.00 36.56 386 THR A CA 1
ATOM 3041 C C . THR A 1 386 ? 49.624 13.074 -48.282 1.00 36.56 386 THR A C 1
ATOM 3043 O O . THR A 1 386 ? 48.666 12.642 -48.912 1.00 36.56 386 THR A O 1
ATOM 3046 N N . HIS A 1 387 ? 49.809 12.919 -46.967 1.00 30.47 387 HIS A N 1
ATOM 3047 C CA . HIS A 1 387 ? 48.958 12.221 -45.991 1.00 30.47 387 HIS A CA 1
ATOM 3048 C C . HIS A 1 387 ? 48.880 10.681 -46.019 1.00 30.47 387 HIS A C 1
ATOM 3050 O O . HIS A 1 387 ? 49.050 10.016 -47.035 1.00 30.47 387 HIS A O 1
ATOM 3056 N N . ALA A 1 388 ? 48.684 10.162 -44.805 1.00 32.09 388 ALA A N 1
ATOM 3057 C CA . ALA A 1 388 ? 48.656 8.765 -44.370 1.00 32.09 388 ALA A CA 1
ATOM 3058 C C . ALA A 1 388 ? 47.215 8.184 -44.399 1.00 32.09 388 ALA A C 1
ATOM 3060 O O . ALA A 1 388 ? 46.291 8.943 -44.705 1.00 32.09 388 ALA A O 1
ATOM 3061 N N . PRO A 1 389 ? 46.972 6.913 -44.003 1.00 40.69 389 PRO A N 1
ATOM 3062 C CA . PRO A 1 389 ? 47.930 5.862 -43.647 1.00 40.69 389 PRO A CA 1
ATOM 3063 C C . PRO A 1 389 ? 47.828 4.596 -44.520 1.00 40.69 389 PRO A C 1
ATOM 3065 O O . PRO A 1 389 ? 46.781 4.266 -45.072 1.00 40.69 389 PRO A O 1
ATOM 3068 N N . GLN A 1 390 ? 48.923 3.838 -44.575 1.00 37.44 390 GLN A N 1
ATOM 3069 C CA . GLN A 1 390 ? 48.875 2.398 -44.822 1.00 37.44 390 GLN A CA 1
ATOM 3070 C C . GLN A 1 390 ? 49.666 1.716 -43.714 1.00 37.44 390 GLN A C 1
ATOM 3072 O O . GLN A 1 390 ? 50.859 1.987 -43.556 1.00 37.44 390 GLN A O 1
ATOM 3077 N N . ASP A 1 391 ? 48.996 0.845 -42.963 1.00 43.97 391 ASP A N 1
ATOM 3078 C CA . ASP A 1 391 ? 49.574 0.109 -41.843 1.00 43.97 391 ASP A CA 1
ATOM 3079 C C . ASP A 1 391 ? 50.486 -1.014 -42.340 1.00 43.97 391 ASP A C 1
ATOM 3081 O O . ASP A 1 391 ? 50.186 -2.201 -42.251 1.00 43.97 391 ASP A O 1
ATOM 3085 N N . ASN A 1 392 ? 51.665 -0.618 -42.820 1.00 50.41 392 ASN A N 1
ATOM 3086 C CA . ASN A 1 392 ? 52.835 -1.486 -42.898 1.00 50.41 392 ASN A CA 1
ATOM 3087 C C . ASN A 1 392 ? 53.412 -1.709 -41.485 1.00 50.41 392 ASN A C 1
ATOM 3089 O O . ASN A 1 392 ? 54.608 -1.515 -41.266 1.00 50.41 392 ASN A O 1
ATOM 3093 N N . GLN A 1 393 ? 52.559 -2.090 -40.525 1.00 52.16 393 GLN A N 1
ATOM 3094 C CA . GLN A 1 393 ? 53.016 -2.688 -39.276 1.00 52.16 393 GLN A CA 1
ATOM 3095 C C . GLN A 1 393 ? 53.771 -3.958 -39.656 1.00 52.16 393 GLN A C 1
ATOM 3097 O O . GLN A 1 393 ? 53.237 -4.836 -40.342 1.00 52.16 393 GLN A O 1
ATOM 3102 N N . SER A 1 394 ? 55.044 -4.032 -39.283 1.00 64.81 394 SER A N 1
ATOM 3103 C CA . SER A 1 394 ? 55.862 -5.189 -39.600 1.00 64.81 394 SER A CA 1
ATOM 3104 C C . SER A 1 394 ? 55.277 -6.420 -38.915 1.00 64.81 394 SER A C 1
ATOM 3106 O O . SER A 1 394 ? 54.718 -6.340 -37.820 1.00 64.81 394 SER A O 1
ATOM 3108 N N . PHE A 1 395 ? 55.485 -7.597 -39.503 1.00 69.25 395 PHE A N 1
ATOM 3109 C CA . PHE A 1 395 ? 55.199 -8.861 -38.819 1.00 69.25 395 PHE A CA 1
ATOM 3110 C C . PHE A 1 395 ? 55.928 -8.945 -37.463 1.00 69.25 395 PHE A C 1
ATOM 3112 O O . PHE A 1 395 ? 55.426 -9.578 -36.542 1.00 69.25 395 PHE A O 1
ATOM 3119 N N . ALA A 1 396 ? 57.070 -8.259 -37.322 1.00 76.69 396 ALA A N 1
ATOM 3120 C CA . ALA A 1 396 ? 57.765 -8.090 -36.048 1.00 76.69 396 ALA A CA 1
ATOM 3121 C C . ALA A 1 396 ? 56.977 -7.237 -35.033 1.00 76.69 396 ALA A C 1
ATOM 3123 O O . ALA A 1 396 ? 56.920 -7.612 -33.867 1.00 76.69 396 ALA A O 1
ATOM 3124 N N . ASP A 1 397 ? 56.343 -6.143 -35.463 1.00 76.19 397 ASP A N 1
ATOM 3125 C CA . ASP A 1 397 ? 55.580 -5.244 -34.584 1.00 76.19 397 ASP A CA 1
ATOM 3126 C C . ASP A 1 397 ? 54.304 -5.940 -34.090 1.00 76.19 397 ASP A C 1
ATOM 3128 O O . ASP A 1 397 ? 54.030 -5.963 -32.895 1.00 76.19 397 ASP A O 1
ATOM 3132 N N . LEU A 1 398 ? 53.593 -6.631 -34.991 1.00 83.19 398 LEU A N 1
ATOM 3133 C CA . LEU A 1 398 ? 52.442 -7.473 -34.640 1.00 83.19 398 LEU A CA 1
ATOM 3134 C C . LEU A 1 398 ? 52.819 -8.634 -33.701 1.00 83.19 398 LEU A C 1
ATOM 3136 O O . LEU A 1 398 ? 52.009 -9.035 -32.868 1.00 83.19 398 LEU A O 1
ATOM 3140 N N . TRP A 1 399 ? 54.043 -9.166 -33.800 1.00 77.94 399 TRP A N 1
ATOM 3141 C CA . TRP A 1 399 ? 54.566 -10.144 -32.839 1.00 77.94 399 TRP A CA 1
ATOM 3142 C C . TRP A 1 399 ? 54.934 -9.522 -31.491 1.00 77.94 399 TRP A C 1
ATOM 3144 O O . TRP A 1 399 ? 54.740 -10.170 -30.466 1.00 77.94 399 TRP A O 1
ATOM 3154 N N . VAL A 1 400 ? 55.439 -8.287 -31.465 1.00 88.06 400 VAL A N 1
ATOM 3155 C CA . VAL A 1 400 ? 55.702 -7.553 -30.219 1.00 88.06 400 VAL A CA 1
ATOM 3156 C C . VAL A 1 400 ? 54.389 -7.236 -29.502 1.00 88.06 400 VAL A C 1
ATOM 3158 O O . VAL A 1 400 ? 54.279 -7.549 -28.320 1.00 88.06 400 VAL A O 1
ATOM 3161 N N . ASP A 1 401 ? 53.374 -6.732 -30.206 1.00 83.56 401 ASP A N 1
ATOM 3162 C CA . ASP A 1 401 ? 52.038 -6.492 -29.641 1.00 83.56 401 ASP A CA 1
ATOM 3163 C C . ASP A 1 401 ? 51.371 -7.793 -29.172 1.00 83.56 401 ASP A C 1
ATOM 3165 O O . ASP A 1 401 ? 50.781 -7.827 -28.090 1.00 83.56 401 ASP A O 1
ATOM 3169 N N . PHE A 1 402 ? 51.507 -8.891 -29.927 1.00 89.81 402 PHE A N 1
ATOM 3170 C CA . PHE A 1 402 ? 51.024 -10.203 -29.492 1.00 89.81 402 PHE A CA 1
ATOM 3171 C C . PHE A 1 402 ? 51.723 -10.666 -28.207 1.00 89.81 402 PHE A C 1
ATOM 3173 O O . PHE A 1 402 ? 51.042 -11.027 -27.252 1.00 89.81 402 PHE A O 1
ATOM 3180 N N . LEU A 1 403 ? 53.057 -10.602 -28.139 1.00 88.44 403 LEU A N 1
ATOM 3181 C CA . LEU A 1 403 ? 53.822 -11.004 -26.954 1.00 88.44 403 LEU A CA 1
ATOM 3182 C C . LEU A 1 403 ? 53.531 -10.114 -25.737 1.00 88.44 403 LEU A C 1
ATOM 3184 O O . LEU A 1 403 ? 53.403 -10.637 -24.632 1.00 88.44 403 LEU A O 1
ATOM 3188 N N . LEU A 1 404 ? 53.393 -8.797 -25.923 1.00 86.00 404 LEU A N 1
ATOM 3189 C CA . LEU A 1 404 ? 53.003 -7.859 -24.864 1.00 86.00 404 LEU A CA 1
ATOM 3190 C C . LEU A 1 404 ? 51.592 -8.157 -24.347 1.00 86.00 404 LEU A C 1
ATOM 3192 O O . LEU A 1 404 ? 51.363 -8.174 -23.140 1.00 86.00 404 LEU A O 1
ATOM 3196 N N . LYS A 1 405 ? 50.646 -8.453 -25.240 1.00 90.06 405 LYS A N 1
ATOM 3197 C CA . LYS A 1 405 ? 49.290 -8.846 -24.853 1.00 90.06 405 LYS A CA 1
ATOM 3198 C C . LYS A 1 405 ? 49.264 -10.206 -24.146 1.00 90.06 405 LYS A C 1
ATOM 3200 O O . LYS A 1 405 ? 48.577 -10.358 -23.142 1.00 90.06 405 LYS A O 1
ATOM 3205 N N . GLU A 1 406 ? 50.054 -11.175 -24.604 1.00 85.06 406 GLU A N 1
ATOM 3206 C CA . GLU A 1 406 ? 50.164 -12.508 -23.996 1.00 85.06 406 GLU A CA 1
ATOM 3207 C C . GLU A 1 406 ? 50.893 -12.486 -22.631 1.00 85.06 406 GLU A C 1
ATOM 3209 O O . GLU A 1 406 ? 50.718 -13.398 -21.813 1.00 85.06 406 GLU A O 1
ATOM 3214 N N . THR A 1 407 ? 51.706 -11.460 -22.341 1.00 81.88 407 THR A N 1
ATOM 3215 C CA . THR A 1 407 ? 52.220 -11.207 -20.984 1.00 81.88 407 THR A CA 1
ATOM 3216 C C . THR A 1 407 ? 51.212 -10.449 -20.123 1.00 81.88 407 THR A C 1
ATOM 3218 O O . THR A 1 407 ? 51.002 -10.855 -18.980 1.00 81.88 407 THR A O 1
ATOM 3221 N N . GLU A 1 408 ? 50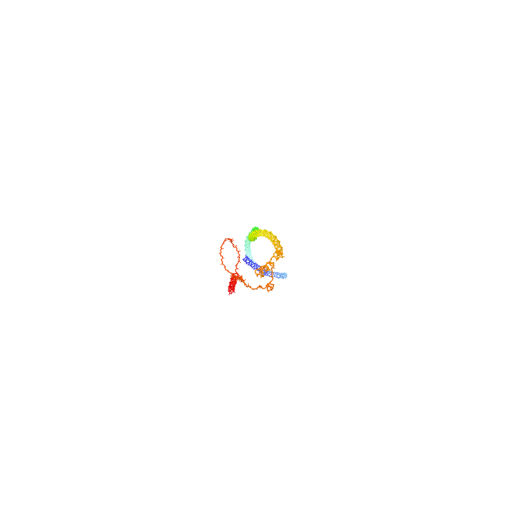.524 -9.434 -20.653 1.00 83.31 408 GLU A N 1
ATOM 3222 C CA . GLU A 1 408 ? 49.502 -8.675 -19.918 1.00 83.31 408 GLU A CA 1
ATOM 3223 C C . GLU A 1 408 ? 48.303 -9.555 -19.512 1.00 83.31 408 GLU A C 1
ATOM 3225 O O . GLU A 1 408 ? 47.832 -9.484 -18.376 1.00 83.31 408 GLU A O 1
ATOM 3230 N N . GLU A 1 409 ? 47.833 -10.443 -20.394 1.00 77.06 409 GLU A N 1
ATOM 3231 C CA . GLU A 1 409 ? 46.766 -11.401 -20.080 1.00 77.06 409 GLU A CA 1
ATOM 3232 C C . GLU A 1 409 ? 47.214 -12.416 -19.014 1.00 77.06 409 GLU A C 1
ATOM 3234 O O . GLU A 1 409 ? 46.450 -12.697 -18.089 1.00 77.06 409 GLU A O 1
ATOM 3239 N N . ARG A 1 410 ? 48.474 -12.883 -19.036 1.00 77.00 410 ARG A N 1
ATOM 3240 C CA . ARG A 1 410 ? 49.033 -13.712 -17.947 1.00 77.00 410 ARG A CA 1
ATOM 3241 C C . ARG A 1 410 ? 49.138 -12.967 -16.618 1.00 77.00 410 ARG A C 1
ATOM 3243 O O . ARG A 1 410 ? 48.897 -13.574 -15.577 1.00 77.00 410 ARG A O 1
ATOM 3250 N N . GLU A 1 411 ? 49.535 -11.698 -16.627 1.00 75.75 411 GLU A N 1
ATOM 3251 C CA . GLU A 1 411 ? 49.613 -10.866 -15.418 1.00 75.75 411 GLU A CA 1
ATOM 3252 C C . GLU A 1 411 ? 48.214 -10.645 -14.830 1.00 75.75 411 GLU A C 1
ATOM 3254 O O . GLU A 1 411 ? 48.000 -10.915 -13.648 1.00 75.75 411 GLU A O 1
ATOM 3259 N N . LYS A 1 412 ? 47.229 -10.275 -15.662 1.00 80.25 412 LYS A N 1
ATOM 3260 C CA . LYS A 1 412 ? 45.816 -10.144 -15.265 1.00 80.25 412 LYS A CA 1
ATOM 3261 C C . LYS A 1 412 ? 45.256 -11.454 -14.712 1.00 80.25 412 LYS A C 1
ATOM 3263 O O . LYS A 1 412 ? 44.593 -11.443 -13.677 1.00 80.25 412 LYS A O 1
ATOM 3268 N N . GLN A 1 413 ? 45.558 -12.587 -15.347 1.00 77.44 413 GLN A N 1
ATOM 3269 C CA . GLN A 1 413 ? 45.073 -13.891 -14.898 1.00 77.44 413 GLN A CA 1
ATOM 3270 C C . GLN A 1 413 ? 45.696 -14.289 -13.550 1.00 77.44 413 GLN A C 1
ATOM 3272 O O . GLN A 1 413 ? 44.956 -14.629 -12.627 1.00 77.44 413 GLN A O 1
ATOM 3277 N N . LYS A 1 414 ? 47.014 -14.114 -13.365 1.00 75.69 414 LYS A N 1
ATOM 3278 C CA . LYS A 1 414 ? 47.686 -14.308 -12.063 1.00 75.69 414 LYS A CA 1
ATOM 3279 C C . LYS A 1 414 ? 47.165 -13.364 -10.977 1.00 75.69 414 LYS A C 1
ATOM 3281 O O . LYS A 1 414 ? 46.982 -13.796 -9.843 1.00 75.69 414 LYS A O 1
ATOM 3286 N N . ALA A 1 415 ? 46.912 -12.096 -11.305 1.00 76.19 415 ALA A N 1
ATOM 3287 C CA . ALA A 1 415 ? 46.338 -11.129 -10.372 1.00 76.19 415 ALA A CA 1
ATOM 3288 C C . ALA A 1 415 ? 44.915 -11.533 -9.953 1.00 76.19 415 ALA A C 1
ATOM 3290 O O . ALA A 1 415 ? 44.580 -11.454 -8.772 1.00 76.19 415 ALA A O 1
ATOM 3291 N N . SER A 1 416 ? 44.106 -12.045 -10.889 1.00 74.50 416 SER A N 1
ATOM 3292 C CA . SER A 1 416 ? 42.771 -12.573 -10.587 1.00 74.50 416 SER A CA 1
ATOM 3293 C C . SER A 1 416 ? 42.816 -13.841 -9.724 1.00 74.50 416 SER A C 1
ATOM 3295 O O . SER A 1 416 ? 42.048 -13.944 -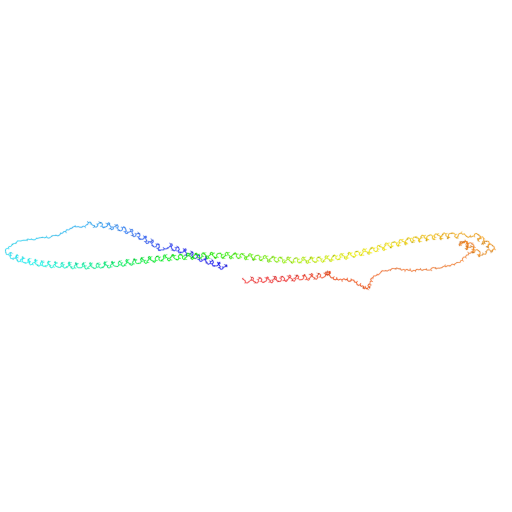8.770 1.00 74.50 416 SER A O 1
ATOM 3297 N N . GLU A 1 417 ? 43.761 -14.761 -9.963 1.00 77.00 417 GLU A N 1
ATOM 3298 C CA . GLU A 1 417 ? 43.977 -15.925 -9.091 1.00 77.00 417 GLU A CA 1
ATOM 3299 C C . GLU A 1 417 ? 44.465 -15.523 -7.693 1.00 77.00 417 GLU A C 1
ATOM 3301 O O . GLU A 1 417 ? 44.034 -16.111 -6.703 1.00 77.00 417 GLU A O 1
ATOM 3306 N N . ALA A 1 418 ? 45.349 -14.527 -7.585 1.00 74.12 418 ALA A N 1
ATOM 3307 C CA . ALA A 1 418 ? 45.835 -14.028 -6.300 1.00 74.12 418 ALA A CA 1
ATOM 3308 C C . ALA A 1 418 ? 44.704 -13.373 -5.488 1.00 74.12 418 ALA A C 1
ATOM 3310 O O . ALA A 1 418 ? 44.534 -13.688 -4.310 1.00 74.12 418 ALA A O 1
ATOM 3311 N N . ALA A 1 419 ? 43.882 -12.534 -6.126 1.00 75.00 419 ALA A N 1
ATOM 3312 C CA . ALA A 1 419 ? 42.700 -11.935 -5.507 1.00 75.00 419 ALA A CA 1
ATOM 3313 C C . ALA A 1 419 ? 41.659 -12.994 -5.092 1.00 75.00 419 ALA A C 1
ATOM 3315 O O . ALA A 1 419 ? 41.104 -12.915 -3.997 1.00 75.00 419 ALA A O 1
ATOM 3316 N N . ALA A 1 420 ? 41.437 -14.019 -5.924 1.00 74.50 420 ALA A N 1
ATOM 3317 C CA . ALA A 1 420 ? 40.537 -15.129 -5.613 1.00 74.50 420 ALA A CA 1
ATOM 3318 C C . ALA A 1 420 ? 41.042 -16.018 -4.462 1.00 74.50 420 ALA A C 1
ATOM 3320 O O . ALA A 1 420 ? 40.234 -16.579 -3.727 1.00 74.50 420 ALA A O 1
ATOM 3321 N N . ARG A 1 421 ? 42.363 -16.151 -4.273 1.00 73.25 421 ARG A N 1
ATOM 3322 C CA . ARG A 1 421 ? 42.940 -16.870 -3.122 1.00 73.25 421 ARG A CA 1
ATOM 3323 C C . ARG A 1 421 ? 42.791 -16.073 -1.827 1.00 73.25 421 ARG A C 1
ATOM 3325 O O . ARG A 1 421 ? 42.337 -16.640 -0.838 1.00 73.25 421 ARG A O 1
ATOM 3332 N N . LEU A 1 422 ? 43.069 -14.766 -1.858 1.00 69.62 422 LEU A N 1
ATOM 3333 C CA . LEU A 1 422 ? 42.892 -13.871 -0.706 1.00 69.62 422 LEU A CA 1
ATOM 3334 C C . LEU A 1 422 ? 41.443 -13.876 -0.189 1.00 69.62 422 LEU A C 1
ATOM 3336 O O . LEU A 1 422 ? 41.216 -14.080 1.003 1.00 69.62 422 LEU A O 1
ATOM 3340 N N . SER A 1 423 ? 40.453 -13.754 -1.081 1.00 69.19 423 SER A N 1
ATOM 3341 C CA . SER A 1 423 ? 39.038 -13.809 -0.682 1.00 69.19 423 SER A CA 1
ATOM 3342 C C . SER A 1 423 ? 38.599 -15.191 -0.177 1.00 69.19 423 SER A C 1
ATOM 3344 O O . SER A 1 423 ? 37.601 -15.297 0.537 1.00 69.19 423 SER A O 1
ATOM 3346 N N . HIS A 1 424 ? 39.339 -16.259 -0.488 1.00 64.25 424 HIS A N 1
ATOM 3347 C CA . HIS A 1 424 ? 39.069 -17.594 0.043 1.00 64.25 424 HIS A CA 1
ATOM 3348 C C . HIS A 1 424 ? 39.624 -17.785 1.467 1.00 64.25 424 HIS A C 1
ATOM 3350 O O . HIS A 1 424 ? 38.970 -18.425 2.290 1.00 64.25 424 HIS A O 1
ATOM 3356 N N . GLU A 1 425 ? 40.771 -17.184 1.800 1.00 62.38 425 GLU A N 1
ATOM 3357 C CA . GLU A 1 425 ? 41.319 -17.186 3.169 1.00 62.38 425 GLU A CA 1
ATOM 3358 C C . GLU A 1 425 ? 40.490 -16.308 4.130 1.00 62.38 425 GLU A C 1
ATOM 3360 O O . GLU A 1 425 ? 40.246 -16.691 5.279 1.00 62.38 425 GLU A O 1
ATOM 3365 N N . GLU A 1 426 ? 39.967 -15.173 3.658 1.00 57.66 426 GLU A N 1
ATOM 3366 C CA . GLU A 1 426 ? 39.101 -14.274 4.443 1.00 57.66 426 GLU A CA 1
ATOM 3367 C C . GLU A 1 426 ? 37.742 -14.920 4.806 1.00 57.66 426 GLU A C 1
ATOM 3369 O O . GLU A 1 426 ? 37.247 -14.795 5.931 1.00 57.66 426 GLU A O 1
ATOM 3374 N N . ASN A 1 427 ? 37.169 -15.724 3.901 1.00 57.69 427 ASN A N 1
ATOM 3375 C CA . ASN A 1 427 ? 35.945 -16.490 4.177 1.00 57.69 427 ASN A CA 1
ATOM 3376 C C . ASN A 1 427 ? 36.184 -17.730 5.069 1.00 57.69 427 ASN A C 1
ATOM 3378 O O . ASN A 1 427 ? 35.292 -18.143 5.813 1.00 57.69 427 ASN A O 1
ATOM 3382 N N . GLN A 1 428 ? 37.383 -18.326 5.048 1.00 57.44 428 GLN A N 1
ATOM 3383 C CA . GLN A 1 428 ? 37.716 -19.459 5.927 1.00 57.44 428 GLN A CA 1
ATOM 3384 C C . GLN A 1 428 ? 38.080 -19.035 7.359 1.00 57.44 428 GLN A C 1
ATOM 3386 O O . GLN A 1 428 ? 37.889 -19.815 8.293 1.00 57.44 428 GLN A O 1
ATOM 3391 N N . THR A 1 429 ? 38.575 -17.811 7.560 1.00 55.66 429 THR A N 1
ATOM 3392 C CA . THR A 1 429 ? 38.885 -17.275 8.898 1.00 55.66 429 THR A CA 1
ATOM 3393 C C . THR A 1 429 ? 37.630 -16.816 9.642 1.00 55.66 429 THR A C 1
ATOM 3395 O O . THR A 1 429 ? 37.462 -17.151 10.815 1.00 55.66 429 THR A O 1
ATOM 3398 N N . THR A 1 430 ? 36.703 -16.141 8.959 1.00 55.00 430 THR A N 1
ATOM 3399 C CA . THR A 1 430 ? 35.394 -15.738 9.512 1.00 55.00 430 THR A CA 1
ATOM 3400 C C . THR A 1 430 ? 34.524 -16.937 9.908 1.00 55.00 430 THR A C 1
ATOM 3402 O O . THR A 1 430 ? 33.952 -16.947 10.997 1.00 55.00 430 THR A O 1
ATOM 3405 N N . SER A 1 431 ? 34.516 -18.004 9.101 1.00 52.91 431 SER A N 1
ATOM 3406 C CA . SER A 1 431 ? 33.767 -19.250 9.364 1.00 52.91 431 SER A CA 1
ATOM 3407 C C . SER A 1 431 ? 34.258 -20.070 10.574 1.00 52.91 431 SER A C 1
ATOM 3409 O O . SER A 1 431 ? 33.727 -21.147 10.839 1.00 52.91 431 SER A O 1
ATOM 3411 N N . ARG A 1 432 ? 35.291 -19.610 11.297 1.00 49.94 432 ARG A N 1
ATOM 3412 C CA . ARG A 1 432 ? 35.941 -20.337 12.405 1.00 49.94 432 ARG A CA 1
ATOM 3413 C C . ARG A 1 432 ? 35.833 -19.621 13.762 1.00 49.94 432 ARG A C 1
ATOM 3415 O O . ARG A 1 432 ? 36.522 -20.001 14.706 1.00 49.94 432 ARG A O 1
ATOM 3422 N N . SER A 1 433 ? 34.996 -18.586 13.853 1.00 51.03 433 SER A N 1
ATOM 3423 C CA . SER A 1 433 ? 34.826 -17.744 15.049 1.00 51.03 433 SER A CA 1
ATOM 3424 C C . SER A 1 433 ? 33.351 -17.515 15.434 1.00 51.03 433 SER A C 1
ATOM 3426 O O . SER A 1 433 ? 33.021 -16.470 16.000 1.00 51.03 433 SER A O 1
ATOM 3428 N N . ALA A 1 434 ? 32.485 -18.483 15.121 1.00 43.91 434 ALA A N 1
ATOM 3429 C CA . ALA A 1 434 ? 31.070 -18.543 15.495 1.00 43.91 434 ALA A CA 1
ATOM 3430 C C . ALA A 1 434 ? 30.778 -19.860 16.234 1.00 43.91 434 ALA A C 1
ATOM 3432 O O . ALA A 1 434 ? 31.390 -20.880 15.837 1.00 43.91 434 ALA A O 1
#

Sequence (434 aa):
MEELHKELSEKKAELRCLQDELSTRDNERASDGSLQSLRSMVMALQKENSDLKIAKGSLYEELVNMESTTQKVDNSTSDVDNFSDVEKVKDEMASLKKALQGAFHERDRALQNLSRLKQHLLDKDLEDQEKMDEDSKVIEELRAICEQQRAHIVQLERALKVEMTKQEESKKTINDERSRSNEQIEDLQYKLANCMNALESKDQELLNLQSALGQYYAESEAKERLGDDLAMAREALAKLSESLKVANQGIEISRREKDEVVAKLSQAEKMLADGKRSLQKLEDDNSRLRHALEQSMTTVNRMSLDSDNSVDRRIVIKLLVTYFQRNHSKEVLDLMVRMLGFSEEDKQRIGSAQSNVGKVVVRGVLGLPGRLVGGLVGGNSAGKSTHAPQDNQSFADLWVDFLLKETEEREKQKASEAAARLSHEENQTTSRSA

Foldseek 3Di:
DVVVVVVVVVVVVVVVVVVVVVVVVVVCVVVPVVVVVVVVVVVVVVVVVVVVVVVVVVVVVVVVVPPPDDDDDDDDDDDDDDDDDVVVVVVVVVVVVVVVVVVVVVVVVVVVVVVVVVVVVVVVVVVVVVVVVVVVVVVVVVVVVVVVVVVVVVVVVVVVVVVVVVVVVVVVVVVVVVVVVVVVVVVVVVVVVVVVVVVVVVVVVVVVVVVVVVVVVVVVVVVVVVVVVVVVVVVVVVVVVVVVVVVVVVVVVVVVVVVVVVVVVVVVVVVVVVVVVVVVVVVVVVVVVVVVVVVVVVVVVVVVVVPPPDDDPVVVVVLVVCCVVVPNDVVSVVVCCVRVVDDPVVCVVSDDDDDDDDDDDDDDDDDDDDDDDDDDDDDDDDDDDDDDDDPPCDPVNVVVVVVVVVVVVVVVVVVVVVVVVVVVVVVVVVVPPD